Protein 1VM7 (pdb70)

Structure (mmCIF, N/CA/C/O backbone):
data_1VM7
#
_entry.id   1VM7
#
_cell.length_a   181.142
_cell.length_b   45.265
_cell.length_c   77.260
_cell.angle_alpha   90.00
_cell.angle_beta   93.30
_cell.angle_gamma   90.00
#
_symmetry.space_group_name_H-M   'C 1 2 1'
#
loop_
_entity.id
_entity.type
_entity.pdbx_description
1 polymer ribokinase
2 water water
#
loop_
_atom_site.group_PDB
_atom_site.id
_atom_site.type_symbol
_atom_site.label_atom_id
_atom_site.label_alt_id
_atom_site.label_comp_id
_atom_site.label_asym_id
_atom_site.label_entity_id
_atom_site.label_seq_id
_atom_site.pdbx_PDB_ins_code
_atom_site.Cartn_x
_atom_site.Cartn_y
_atom_site.Cartn_z
_atom_site.occupancy
_atom_site.B_iso_or_equiv
_atom_site.auth_seq_id
_atom_site.auth_comp_id
_atom_site.auth_asym_id
_atom_site.auth_atom_id
_atom_site.pdbx_PDB_model_num
ATOM 1 N N . MET A 1 13 ? 119.847 46.261 6.295 1.00 42.07 1 MET A N 1
ATOM 2 C CA . MET A 1 13 ? 121.098 46.104 7.097 1.00 42.20 1 MET A CA 1
ATOM 3 C C . MET A 1 13 ? 121.520 44.648 7.058 1.00 42.10 1 MET A C 1
ATOM 4 O O . MET A 1 13 ? 122.150 44.172 6.095 1.00 42.82 1 MET A O 1
ATOM 6 N N . PHE A 1 14 ? 121.150 43.928 8.104 1.00 41.34 2 PHE A N 1
ATOM 7 C CA . PHE A 1 14 ? 121.385 42.509 8.153 1.00 41.15 2 PHE A CA 1
ATOM 8 C C . PHE A 1 14 ? 120.110 41.836 7.679 1.00 40.20 2 PHE A C 1
ATOM 9 O O . PHE A 1 14 ? 119.031 42.427 7.721 1.00 41.05 2 PHE A O 1
ATOM 17 N N . LEU A 1 15 ? 120.243 40.619 7.183 1.00 38.71 3 LEU A N 1
ATOM 18 C CA . LEU A 1 15 ? 119.084 39.830 6.779 1.00 37.72 3 LEU A CA 1
ATOM 19 C C . LEU A 1 15 ? 118.456 39.198 8.022 1.00 36.55 3 LEU A C 1
ATOM 20 O O . LEU A 1 15 ? 119.165 38.828 8.954 1.00 36.27 3 LEU A O 1
ATOM 25 N N . VAL A 1 16 ? 117.126 39.122 8.047 1.00 35.32 4 VAL A N 1
ATOM 26 C CA . VAL A 1 16 ? 116.417 38.653 9.232 1.00 34.36 4 VAL A CA 1
ATOM 27 C C . VAL A 1 16 ? 116.232 37.152 9.137 1.00 33.50 4 VAL A C 1
ATOM 28 O O . VAL A 1 16 ? 115.794 36.647 8.102 1.00 32.78 4 VAL A O 1
ATOM 32 N N . ILE A 1 17 ? 116.581 36.463 10.224 1.00 32.98 5 ILE A N 1
ATOM 33 C CA . ILE A 1 17 ? 116.536 34.992 10.295 1.00 32.59 5 ILE A CA 1
ATOM 34 C C . ILE A 1 17 ? 115.347 34.476 11.137 1.00 32.83 5 ILE A C 1
ATOM 35 O O . ILE A 1 17 ? 115.097 34.931 12.260 1.00 32.22 5 ILE A O 1
ATOM 40 N N . SER A 1 18 ? 114.627 33.516 10.569 1.00 32.89 6 SER A N 1
ATOM 41 C CA . SER A 1 18 ? 113.636 32.751 11.286 1.00 33.00 6 SER A CA 1
ATOM 42 C C . SER A 1 18 ? 114.034 31.296 11.295 1.00 33.29 6 SER A C 1
ATOM 43 O O . SER A 1 18 ? 114.553 30.781 10.306 1.00 33.98 6 SER A O 1
ATOM 46 N N . VAL A 1 19 ? 113.816 30.636 12.427 1.00 33.46 7 VAL A N 1
ATOM 47 C CA . VAL A 1 19 ? 113.945 29.195 12.531 1.00 33.24 7 VAL A CA 1
ATOM 48 C C . VAL A 1 19 ? 112.533 28.674 12.728 1.00 33.37 7 VAL A C 1
ATOM 49 O O . VAL A 1 19 ? 111.774 29.235 13.509 1.00 33.03 7 VAL A O 1
ATOM 53 N N . VAL A 1 20 ? 112.172 27.633 11.983 1.00 33.01 8 VAL A N 1
ATOM 54 C CA . VAL A 1 20 ? 110.897 26.976 12.174 1.00 33.01 8 VAL A CA 1
ATOM 55 C C . VAL A 1 20 ? 111.210 25.517 12.491 1.00 32.90 8 VAL A C 1
ATOM 56 O O . VAL A 1 20 ? 111.712 24.779 11.662 1.00 32.88 8 VAL A O 1
ATOM 60 N N . GLY A 1 21 ? 110.942 25.112 13.714 1.00 32.42 9 GLY A N 1
ATOM 61 C CA . GLY A 1 21 ? 111.390 23.823 14.154 1.00 32.53 9 GLY A CA 1
ATOM 62 C C . GLY A 1 21 ? 111.150 23.479 15.610 1.00 32.48 9 GLY A C 1
ATOM 63 O O . GLY A 1 21 ? 110.260 23.998 16.285 1.00 31.79 9 GLY A O 1
ATOM 64 N N . SER A 1 22 ? 111.979 22.564 16.084 1.00 33.06 10 SER A N 1
ATOM 65 C CA . SER A 1 22 ? 111.706 21.778 17.260 1.00 33.08 10 SER A CA 1
ATOM 66 C C . SER A 1 22 ? 112.352 22.324 18.553 1.00 33.33 10 SER A C 1
ATOM 67 O O . SER A 1 22 ? 113.433 22.915 18.536 1.00 33.07 10 SER A O 1
ATOM 70 N N . SER A 1 23 ? 111.637 22.145 19.662 1.00 33.64 11 SER A N 1
ATOM 71 C CA . SER A 1 23 ? 112.136 22.403 21.021 1.00 33.66 11 SER A CA 1
ATOM 72 C C . SER A 1 23 ? 111.924 21.110 21.862 1.00 33.83 11 SER A C 1
ATOM 73 O O . SER A 1 23 ? 110.817 20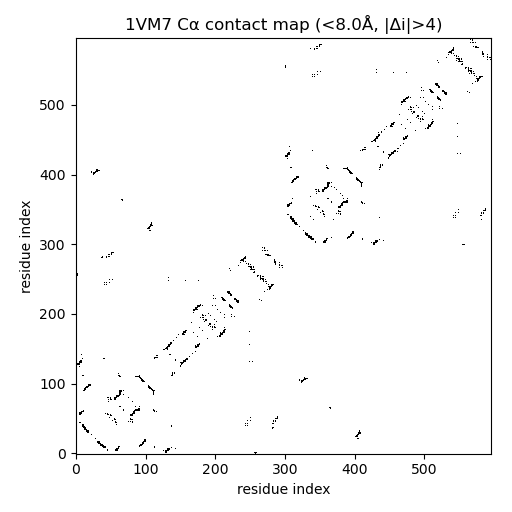.577 21.868 1.00 33.99 11 SER A O 1
ATOM 76 N N . ASN A 1 24 ? 112.954 20.623 22.552 1.00 33.76 12 ASN A N 1
ATOM 77 C CA . ASN A 1 24 ? 112.930 19.372 23.317 1.00 35.11 12 ASN A CA 1
ATOM 78 C C . ASN A 1 24 ? 113.648 19.612 24.638 1.00 35.26 12 ASN A C 1
ATOM 79 O O . ASN A 1 24 ? 114.608 20.407 24.704 1.00 36.46 12 ASN A O 1
ATOM 84 N N . ILE A 1 25 ? 113.194 18.941 25.683 1.00 34.92 13 ILE A N 1
ATOM 85 C CA . ILE A 1 25 ? 113.937 18.809 26.916 1.00 34.61 13 ILE A CA 1
ATOM 86 C C . ILE A 1 25 ? 114.628 17.477 26.833 1.00 34.46 13 ILE A C 1
ATOM 87 O O . ILE A 1 25 ? 113.953 16.472 26.629 1.00 34.54 13 ILE A O 1
ATOM 92 N N . ASP A 1 26 ? 115.949 17.456 27.024 1.00 34.10 14 ASP A N 1
ATOM 93 C CA . ASP A 1 26 ? 116.678 16.185 27.094 1.00 33.73 14 ASP A CA 1
ATOM 94 C C . ASP A 1 26 ? 116.863 15.799 28.547 1.00 33.84 14 ASP A C 1
ATOM 95 O O . ASP A 1 26 ? 117.525 16.517 29.310 1.00 32.56 14 ASP A O 1
ATOM 100 N N . ILE A 1 27 ? 116.278 14.662 28.913 1.00 33.09 15 ILE A N 1
ATOM 101 C CA . ILE A 1 27 ? 116.301 14.168 30.284 1.00 33.22 15 ILE A CA 1
ATOM 102 C C . ILE A 1 27 ? 117.294 13.021 30.348 1.00 33.09 15 ILE A C 1
ATOM 103 O O . ILE A 1 27 ? 117.033 11.932 29.820 1.00 33.25 15 ILE A O 1
ATOM 108 N N . VAL A 1 28 ? 118.457 13.275 30.973 1.00 32.43 16 VAL A N 1
ATOM 109 C CA . VAL A 1 28 ? 119.532 12.313 30.933 1.00 32.31 16 VAL A CA 1
ATOM 110 C C . VAL A 1 28 ? 119.509 11.568 32.245 1.00 32.87 16 VAL A C 1
ATOM 111 O O . VAL A 1 28 ? 119.684 12.156 33.318 1.00 32.45 16 VAL A O 1
ATOM 115 N N . LEU A 1 29 ? 119.268 10.268 32.156 1.00 32.93 17 LEU A N 1
ATOM 116 C CA . LEU A 1 29 ? 119.263 9.427 33.338 1.00 33.45 17 LEU A CA 1
ATOM 117 C C . LEU A 1 29 ? 120.540 8.572 33.308 1.00 33.19 17 LEU A C 1
ATOM 118 O O . LEU A 1 29 ? 120.693 7.692 32.488 1.00 33.47 17 LEU A O 1
ATOM 123 N N . LYS A 1 30 ? 121.440 8.871 34.223 1.00 33.77 18 LYS A N 1
ATOM 124 C CA . LYS A 1 30 ? 122.695 8.175 34.388 1.00 34.34 18 LYS A CA 1
ATOM 125 C C . LYS A 1 30 ? 122.453 6.927 35.241 1.00 33.99 18 LYS A C 1
ATOM 126 O O . LYS A 1 30 ? 121.967 7.033 36.369 1.00 33.09 18 LYS A O 1
ATOM 132 N N . VAL A 1 31 ? 122.782 5.760 34.683 1.00 33.51 19 VAL A N 1
ATOM 133 C CA . VAL A 1 31 ? 122.603 4.469 35.360 1.00 33.36 19 VAL A CA 1
ATOM 134 C C . VAL A 1 31 ? 123.874 3.643 35.296 1.00 32.88 19 VAL A C 1
ATOM 135 O O . VAL A 1 31 ? 124.762 3.889 34.486 1.00 32.84 19 VAL A O 1
ATOM 139 N N . ASP A 1 32 ? 123.960 2.645 36.162 1.00 32.96 20 ASP A N 1
ATOM 140 C CA . ASP A 1 32 ? 125.107 1.740 36.156 1.00 32.66 20 ASP A CA 1
ATOM 141 C C . ASP A 1 32 ? 125.131 0.907 34.866 1.00 32.53 20 ASP A C 1
ATOM 142 O O . ASP A 1 32 ? 126.127 0.825 34.154 1.00 31.74 20 ASP A O 1
ATOM 147 N N . HIS A 1 33 ? 123.998 0.313 34.562 1.00 32.28 21 HIS A N 1
ATOM 148 C CA . HIS A 1 33 ? 123.894 -0.586 33.432 1.00 32.46 21 HIS A CA 1
ATOM 149 C C . HIS A 1 33 ? 122.549 -0.296 32.805 1.00 32.07 21 HIS A C 1
ATOM 150 O O . HIS A 1 33 ? 121.670 0.326 33.447 1.00 32.09 21 HIS A O 1
ATOM 157 N N . PHE A 1 34 ? 122.385 -0.686 31.553 1.00 31.77 22 PHE A N 1
ATOM 158 C CA . PHE A 1 34 ? 121.099 -0.510 30.921 1.00 32.44 22 PHE A CA 1
ATOM 159 C C . PHE A 1 34 ? 120.069 -1.320 31.698 1.00 32.33 22 PHE A C 1
ATOM 160 O O . PHE A 1 34 ? 120.250 -2.520 31.939 1.00 32.31 22 PHE A O 1
ATOM 168 N N . THR A 1 35 ? 118.970 -0.671 32.048 1.00 32.05 23 THR A N 1
ATOM 169 C CA . THR A 1 35 ? 117.899 -1.333 32.763 1.00 31.66 23 THR A CA 1
ATOM 170 C C . THR A 1 35 ? 117.313 -2.472 31.914 1.00 32.57 23 THR A C 1
ATOM 171 O O . THR A 1 35 ? 116.969 -2.298 30.745 1.00 32.16 23 THR A O 1
ATOM 175 N N . LYS A 1 36 ? 117.248 -3.657 32.510 1.00 32.50 24 LYS A N 1
ATOM 176 C CA . LYS A 1 36 ? 116.736 -4.818 31.843 1.00 33.10 24 LYS A CA 1
ATOM 177 C C . LYS A 1 36 ? 115.193 -4.850 31.918 1.00 33.30 24 LYS A C 1
ATOM 178 O O . LYS A 1 36 ? 114.606 -4.255 32.816 1.00 33.59 24 LYS A O 1
ATOM 184 N N . PRO A 1 37 ? 114.523 -5.543 30.976 1.00 33.48 25 PRO A N 1
ATOM 185 C CA . PRO A 1 37 ? 113.085 -5.760 31.142 1.00 33.71 25 PRO A CA 1
ATOM 186 C C . PRO A 1 37 ? 112.758 -6.353 32.524 1.00 33.71 25 PRO A C 1
ATOM 187 O O . PRO A 1 37 ? 113.433 -7.277 32.981 1.00 33.48 25 PRO A O 1
ATOM 191 N N . GLY A 1 38 ? 111.773 -5.789 33.208 1.00 33.77 26 GLY A N 1
ATOM 192 C CA . GLY A 1 38 ? 111.373 -6.298 34.534 1.00 33.81 26 GLY A CA 1
ATOM 193 C C . GLY A 1 38 ? 112.211 -5.747 35.677 1.00 33.71 26 GLY A C 1
ATOM 194 O O . GLY A 1 38 ? 111.920 -5.981 36.841 1.00 33.79 26 GLY A O 1
ATOM 195 N N . GLU A 1 39 ? 113.260 -5.005 35.358 1.00 33.72 27 GLU A N 1
ATOM 196 C CA . GLU A 1 39 ? 114.148 -4.475 36.372 1.00 33.13 27 GLU A CA 1
ATOM 197 C C . GLU A 1 39 ? 113.699 -3.082 36.785 1.00 32.68 27 GLU A C 1
ATOM 198 O O . GLU A 1 39 ? 113.258 -2.300 35.951 1.00 32.90 27 GLU A O 1
ATOM 204 N N . THR A 1 40 ? 113.815 -2.792 38.079 1.00 32.19 28 THR A N 1
ATOM 205 C CA . THR A 1 40 ? 113.701 -1.449 38.619 1.00 32.74 28 THR A CA 1
ATOM 206 C C . THR A 1 40 ? 115.116 -1.032 39.007 1.00 33.09 28 THR A C 1
ATOM 207 O O . THR A 1 40 ? 115.778 -1.712 39.783 1.00 33.29 28 THR A O 1
ATOM 211 N N . GLN A 1 41 ? 115.597 0.069 38.465 1.00 32.97 29 GLN A N 1
ATOM 212 C CA . GLN A 1 41 ? 116.956 0.524 38.756 1.00 33.31 29 GLN A CA 1
ATOM 213 C C . GLN A 1 41 ? 116.923 1.979 39.173 1.00 33.86 29 GLN A C 1
ATOM 214 O O . GLN A 1 41 ? 116.226 2.777 38.563 1.00 33.78 29 GLN A O 1
ATOM 220 N N . LYS A 1 42 ? 117.712 2.337 40.180 1.00 35.29 30 LYS A N 1
ATOM 221 C CA . LYS A 1 42 ? 117.849 3.727 40.614 1.00 35.99 30 LYS A CA 1
ATOM 222 C C . LYS A 1 42 ? 118.719 4.506 39.642 1.00 35.71 30 LYS A C 1
ATOM 223 O O . LYS A 1 42 ? 119.803 4.022 39.281 1.00 35.79 30 LYS A O 1
ATOM 227 N N . ALA A 1 43 ? 118.296 5.715 39.253 1.00 35.29 31 ALA A N 1
ATOM 228 C CA . ALA A 1 43 ? 119.181 6.611 38.485 1.00 35.37 31 ALA A CA 1
ATOM 229 C C . ALA A 1 43 ? 120.267 7.144 39.407 1.00 35.57 31 ALA A C 1
ATOM 230 O O . ALA A 1 43 ? 120.000 7.582 40.534 1.00 36.35 31 ALA A O 1
ATOM 232 N N . ILE A 1 44 ? 121.507 7.078 38.954 1.00 35.23 32 ILE A N 1
ATOM 233 C CA . ILE A 1 44 ? 122.600 7.699 39.660 1.00 34.68 32 ILE A CA 1
ATOM 234 C C . ILE A 1 44 ? 122.428 9.229 39.664 1.00 34.46 32 ILE A C 1
ATOM 235 O O . ILE A 1 44 ? 122.706 9.918 40.655 1.00 32.99 32 ILE A O 1
ATOM 240 N N . GLU A 1 45 ? 122.015 9.764 38.523 1.00 34.04 33 GLU A N 1
ATOM 241 C CA . GLU A 1 45 ? 121.742 11.181 38.405 1.00 34.58 33 GLU A CA 1
ATOM 242 C C . GLU A 1 45 ? 120.662 11.379 37.382 1.00 33.96 33 GLU A C 1
ATOM 243 O O . GLU A 1 45 ? 120.510 10.544 36.482 1.00 33.44 33 GLU A O 1
ATOM 249 N N . MET A 1 46 ? 119.938 12.488 37.542 1.00 33.63 34 MET A N 1
ATOM 250 C CA . MET A 1 46 ? 119.060 13.020 36.520 1.00 34.47 34 MET A CA 1
ATOM 251 C C . MET A 1 46 ? 119.438 14.458 36.259 1.00 33.42 34 MET A C 1
ATOM 252 O O . MET A 1 46 ? 119.523 15.265 37.182 1.00 33.88 34 MET A O 1
ATOM 257 N N . ASN A 1 47 ? 119.691 14.749 34.995 1.00 32.61 35 ASN A N 1
ATOM 258 C CA . ASN A 1 47 ? 120.034 16.073 34.529 1.00 32.65 35 ASN A CA 1
ATOM 259 C C . ASN A 1 47 ? 119.241 16.422 33.286 1.00 32.62 35 ASN A C 1
ATOM 260 O O . ASN A 1 47 ? 119.125 15.632 32.390 1.00 33.08 35 ASN A O 1
ATOM 265 N N . VAL A 1 48 ? 118.717 17.629 33.242 1.00 32.84 36 VAL A N 1
ATOM 266 C CA . VAL A 1 48 ? 117.829 18.079 32.203 1.00 32.68 36 VAL A CA 1
ATOM 267 C C . VAL A 1 48 ? 118.491 19.246 31.462 1.00 32.57 36 VAL A C 1
ATOM 268 O O . VAL A 1 48 ? 119.095 20.124 32.075 1.00 31.51 36 VAL A O 1
ATOM 272 N N . PHE A 1 49 ? 118.416 19.200 30.138 1.00 32.16 37 PHE A N 1
ATOM 273 C CA . PHE A 1 49 ? 119.073 20.141 29.285 1.00 32.12 37 PHE A CA 1
ATOM 274 C C . PHE A 1 49 ? 118.081 20.529 28.200 1.00 32.00 37 PHE A C 1
ATOM 275 O O . PHE A 1 49 ? 117.313 19.684 27.723 1.00 32.64 37 PHE A O 1
ATOM 283 N N . PRO A 1 50 ? 118.098 21.804 27.799 1.00 31.61 38 PRO A N 1
ATOM 284 C CA . PRO A 1 50 ? 117.362 22.164 26.606 1.00 31.74 38 PRO A CA 1
ATOM 285 C C . PRO A 1 50 ? 117.995 21.531 25.330 1.00 31.66 38 PRO A C 1
ATOM 286 O O . PRO A 1 50 ? 119.194 21.332 25.253 1.00 31.65 38 PRO A O 1
ATOM 290 N N . GLY A 1 51 ? 117.150 21.219 24.362 1.00 32.29 39 GLY A N 1
ATOM 291 C CA . GLY A 1 51 ? 117.556 20.507 23.166 1.00 32.81 39 GLY A CA 1
ATOM 292 C C . GLY A 1 51 ? 116.542 20.679 22.071 1.00 33.07 39 GLY A C 1
ATOM 293 O O . GLY A 1 51 ? 115.771 21.658 22.062 1.00 33.66 39 GLY A O 1
ATOM 294 N N . GLY A 1 52 ? 116.568 19.765 21.113 1.00 33.59 40 GLY A N 1
ATOM 295 C CA . GLY A 1 52 ? 115.804 19.926 19.894 1.00 32.99 40 GLY A CA 1
ATOM 296 C C . GLY A 1 52 ? 116.714 20.594 18.881 1.00 33.21 40 GLY A C 1
ATOM 297 O O . GLY A 1 52 ? 117.457 21.497 19.210 1.00 33.57 40 GLY A O 1
ATOM 298 N N . LYS A 1 53 ? 116.667 20.228 17.622 1.00 33.64 41 LYS A N 1
ATOM 299 C CA . LYS A 1 53 ? 117.571 20.886 16.634 1.00 34.03 41 LYS A CA 1
ATOM 300 C C . LYS A 1 53 ? 117.197 22.307 16.318 1.00 33.39 41 LYS A C 1
ATOM 301 O O . LYS A 1 53 ? 118.067 23.157 16.133 1.00 32.92 41 LYS A O 1
ATOM 307 N N . GLY A 1 54 ? 115.904 22.568 16.262 1.00 33.40 42 GLY A N 1
ATOM 308 C CA . GLY A 1 54 ? 115.426 23.916 15.992 1.00 33.33 42 GLY A CA 1
ATOM 309 C C . GLY A 1 54 ? 115.969 24.894 16.992 1.00 32.91 42 GLY A C 1
ATOM 310 O O . GLY A 1 54 ? 116.554 25.922 16.618 1.00 33.82 42 GLY A O 1
ATOM 311 N N . ALA A 1 55 ? 115.765 24.579 18.269 1.00 32.60 43 ALA A N 1
ATOM 312 C CA . ALA A 1 55 ? 116.172 25.464 19.353 1.00 32.76 43 ALA A CA 1
ATOM 313 C C . ALA A 1 55 ? 117.657 25.660 19.407 1.00 32.55 43 ALA A C 1
ATOM 314 O O . ALA A 1 55 ? 118.152 26.747 19.703 1.00 32.98 43 ALA A O 1
ATOM 316 N N . ASN A 1 56 ? 118.387 24.579 19.171 1.00 32.49 44 ASN A N 1
ATOM 317 C CA . ASN A 1 56 ? 119.821 24.662 19.183 1.00 32.13 44 ASN A CA 1
ATOM 318 C C . ASN A 1 56 ? 120.290 25.641 18.126 1.00 32.06 44 ASN A C 1
ATOM 319 O O . ASN A 1 56 ? 121.212 26.433 18.362 1.00 32.28 44 ASN A O 1
ATOM 324 N N . GLN A 1 57 ? 119.631 25.626 16.982 1.00 32.36 45 GLN A N 1
ATOM 325 C CA . GLN A 1 57 ? 119.975 26.553 15.912 1.00 32.32 45 GLN A CA 1
ATOM 326 C C . GLN A 1 57 ? 119.528 27.978 16.195 1.00 31.96 45 GLN A C 1
ATOM 327 O O . GLN A 1 57 ? 120.256 28.926 15.932 1.00 32.74 45 GLN A O 1
ATOM 333 N N . ALA A 1 58 ? 118.326 28.147 16.719 1.00 32.81 46 ALA A N 1
ATOM 334 C CA . ALA A 1 58 ? 117.851 29.478 17.111 1.00 31.91 46 ALA A CA 1
ATOM 335 C C . ALA A 1 58 ? 118.755 30.097 18.180 1.00 32.27 46 ALA A C 1
ATOM 336 O O . ALA A 1 58 ? 119.120 31.278 18.111 1.00 33.24 46 ALA A O 1
ATOM 338 N N . VAL A 1 59 ? 119.093 29.310 19.184 1.00 32.23 47 VAL A N 1
ATOM 339 C CA . VAL A 1 59 ? 119.977 29.777 20.270 1.00 31.93 47 VAL A CA 1
ATOM 340 C C . VAL A 1 59 ? 121.361 30.135 19.713 1.00 31.66 47 VAL A C 1
ATOM 341 O O . VAL A 1 59 ? 122.010 31.079 20.186 1.00 31.23 47 VAL A O 1
ATOM 345 N N . THR A 1 60 ? 121.806 29.375 18.707 1.00 30.81 48 THR A N 1
ATOM 346 C CA . THR A 1 60 ? 123.039 29.697 18.025 1.00 31.25 48 THR A CA 1
ATOM 347 C C . THR A 1 60 ? 122.905 31.051 17.315 1.00 31.22 48 THR A C 1
ATOM 348 O O . THR A 1 60 ? 123.761 31.914 17.467 1.00 30.87 48 THR A O 1
ATOM 352 N N . VAL A 1 61 ? 121.827 31.224 16.562 1.00 31.27 49 VAL A N 1
ATOM 353 C CA . VAL A 1 61 ? 121.600 32.448 15.834 1.00 31.65 49 VAL A CA 1
ATOM 354 C C . VAL A 1 61 ? 121.612 33.645 16.783 1.00 31.71 49 VAL A C 1
ATOM 355 O O . VAL A 1 61 ? 122.360 34.601 16.543 1.00 31.71 49 VAL A O 1
ATOM 359 N N . ALA A 1 62 ? 120.847 33.545 17.874 1.00 31.31 50 ALA A N 1
ATOM 360 C CA . ALA A 1 62 ? 120.711 34.600 18.858 1.00 31.91 50 ALA A CA 1
ATOM 361 C C . ALA A 1 62 ? 122.048 34.926 19.488 1.00 32.24 50 ALA A C 1
ATOM 362 O O . ALA A 1 62 ? 122.457 36.090 19.530 1.00 31.98 50 ALA A O 1
ATOM 364 N N . LYS A 1 63 ? 122.777 33.897 19.901 1.00 32.89 51 LYS A N 1
ATOM 365 C CA . LYS A 1 63 ? 124.020 34.107 20.637 1.00 34.00 51 LYS A CA 1
ATOM 366 C C . LYS A 1 63 ? 125.163 34.569 19.739 1.00 33.64 51 LYS A C 1
ATOM 367 O O . LYS A 1 63 ? 125.946 35.439 20.119 1.00 33.54 51 LYS A O 1
ATOM 373 N N . ILE A 1 64 ? 125.237 34.041 18.524 1.00 32.83 52 ILE A N 1
ATOM 374 C CA . ILE A 1 64 ? 126.328 34.410 17.628 1.00 32.95 52 ILE A CA 1
ATOM 375 C C . ILE A 1 64 ? 125.979 35.631 16.783 1.00 32.62 52 ILE A C 1
ATOM 376 O O . ILE A 1 64 ? 126.857 36.445 16.485 1.00 32.55 52 ILE A O 1
ATOM 381 N N . GLY A 1 65 ? 124.706 35.751 16.412 1.00 32.50 53 GLY A N 1
ATOM 382 C CA . GLY A 1 65 ? 124.213 36.896 15.653 1.00 32.69 53 GLY A CA 1
ATOM 383 C C . GLY A 1 65 ? 124.018 38.142 16.485 1.00 32.54 53 GLY A C 1
ATOM 384 O O . GLY A 1 65 ? 124.094 39.255 15.974 1.00 32.60 53 GLY A O 1
ATOM 385 N N . GLU A 1 66 ? 123.723 37.944 17.764 1.00 32.90 54 GLU A N 1
ATOM 386 C CA . GLU A 1 66 ? 123.542 39.032 18.729 1.00 33.23 54 GLU A CA 1
ATOM 387 C C . GLU A 1 66 ? 122.361 39.957 18.409 1.00 32.87 54 GLU A C 1
ATOM 388 O O . GLU A 1 66 ? 122.277 41.073 18.900 1.00 32.29 54 GLU A O 1
ATOM 394 N N . LYS A 1 67 ? 121.436 39.467 17.599 1.00 33.44 55 LYS A N 1
ATOM 395 C CA . LYS A 1 67 ? 120.217 40.194 17.280 1.00 33.39 55 LYS A CA 1
ATOM 396 C C . LYS A 1 67 ? 118.986 39.353 17.574 1.00 33.42 55 LYS A C 1
ATOM 397 O O . LYS A 1 67 ? 117.941 39.565 16.980 1.00 33.13 55 LYS A O 1
ATOM 403 N N . GLY A 1 68 ? 119.111 38.417 18.515 1.00 33.29 56 GLY A N 1
ATOM 404 C CA . GLY A 1 68 ? 118.014 37.540 18.867 1.00 33.39 56 GLY A CA 1
ATOM 405 C C . GLY A 1 68 ? 117.763 36.551 17.757 1.00 33.76 56 GLY A C 1
ATOM 406 O O . GLY A 1 68 ? 118.641 36.306 16.925 1.00 34.45 56 GLY A O 1
ATOM 407 N N . CYS A 1 69 ? 116.565 35.975 17.745 1.00 33.90 57 CYS A N 1
ATOM 408 C CA . CYS A 1 69 ? 116.160 35.058 16.689 1.00 34.00 57 CYS A CA 1
ATOM 409 C C . CYS A 1 69 ? 114.659 34.824 16.690 1.00 33.95 57 CYS A C 1
ATOM 410 O O . CYS A 1 69 ? 114.056 34.639 17.732 1.00 34.66 57 CYS A O 1
ATOM 413 N N . ARG A 1 70 ? 114.056 34.870 15.513 1.00 34.39 58 ARG A N 1
ATOM 414 C CA . ARG A 1 70 ? 112.669 34.481 15.339 1.00 34.42 58 ARG A CA 1
ATOM 415 C C . ARG A 1 70 ? 112.639 32.964 15.217 1.00 34.40 58 ARG A C 1
ATOM 416 O O . ARG A 1 70 ? 113.345 32.360 14.404 1.00 33.69 58 ARG A O 1
ATOM 424 N N . PHE A 1 71 ? 111.858 32.343 16.074 1.00 33.80 59 PHE A N 1
ATOM 425 C CA . PHE A 1 71 ? 111.897 30.915 16.202 1.00 33.31 59 PHE A CA 1
ATOM 426 C C . PHE A 1 71 ? 110.484 30.461 16.400 1.00 34.13 59 PHE A C 1
ATOM 427 O O . PHE A 1 71 ? 109.923 30.636 17.492 1.00 34.67 59 PHE A O 1
ATOM 435 N N . VAL A 1 72 ? 109.876 29.965 15.316 1.00 34.15 60 VAL A N 1
ATOM 436 C CA . VAL A 1 72 ? 108.533 29.405 15.396 1.00 34.07 60 VAL A CA 1
ATOM 437 C C . VAL A 1 72 ? 108.695 27.980 15.863 1.00 33.64 60 VAL A C 1
ATOM 438 O O . VAL A 1 72 ? 109.403 27.158 15.244 1.00 32.42 60 VAL A O 1
ATOM 442 N N . THR A 1 73 ? 108.068 27.709 17.005 1.00 33.02 61 THR A N 1
ATOM 443 C CA . THR A 1 73 ? 108.220 26.403 17.656 1.00 32.68 61 THR A CA 1
ATOM 444 C C . THR A 1 73 ? 106.999 26.172 18.536 1.00 32.54 61 THR A C 1
ATOM 445 O O . THR A 1 73 ? 106.384 27.110 19.007 1.00 31.29 61 THR A O 1
ATOM 449 N N . CYS A 1 74 ? 106.637 24.911 18.719 1.00 32.45 62 CYS A N 1
ATOM 450 C CA . CYS A 1 74 ? 105.548 24.569 19.593 1.00 32.99 62 CYS A CA 1
ATOM 451 C C . CYS A 1 74 ? 106.069 23.985 20.883 1.00 32.76 62 CYS A C 1
ATOM 452 O O . CYS A 1 74 ? 106.828 23.018 20.876 1.00 32.14 62 CYS A O 1
ATOM 455 N N . ILE A 1 75 ? 105.630 24.563 21.998 1.00 32.28 63 ILE A N 1
ATOM 456 C CA . ILE A 1 75 ? 105.971 24.043 23.305 1.00 32.00 63 ILE A CA 1
ATOM 457 C C . ILE A 1 75 ? 104.689 23.917 24.087 1.00 31.08 63 ILE A C 1
ATOM 458 O O . ILE A 1 75 ? 103.658 24.311 23.613 1.00 30.77 63 ILE A O 1
ATOM 463 N N . GLY A 1 76 ? 104.762 23.337 25.273 1.00 30.78 64 GLY A N 1
ATOM 464 C CA . GLY A 1 76 ? 103.575 23.039 26.057 1.00 30.91 64 GLY A CA 1
ATOM 465 C C . GLY A 1 76 ? 103.207 24.183 26.980 1.00 31.12 64 GLY A C 1
ATOM 466 O O . GLY A 1 76 ? 103.598 25.338 26.773 1.00 30.57 64 GLY A O 1
ATOM 467 N N . ASN A 1 77 ? 102.446 23.857 28.012 1.00 31.94 65 ASN A N 1
ATOM 468 C CA . ASN A 1 77 ? 102.115 24.827 29.069 1.00 32.74 65 ASN A CA 1
ATOM 469 C C . ASN A 1 77 ? 102.668 24.391 30.416 1.00 32.29 65 ASN A C 1
ATOM 470 O O . ASN A 1 77 ? 102.160 24.786 31.463 1.00 32.33 65 ASN A O 1
ATOM 475 N N . ASP A 1 78 ? 103.741 23.611 30.378 1.00 31.33 66 ASP A N 1
ATOM 476 C CA . ASP A 1 78 ? 104.254 22.977 31.564 1.00 31.30 66 ASP A CA 1
ATOM 477 C C . ASP A 1 78 ? 105.515 23.690 32.074 1.00 31.54 66 ASP A C 1
ATOM 478 O O . ASP A 1 78 ? 105.997 24.674 31.494 1.00 30.87 66 ASP A O 1
ATOM 483 N N . ASP A 1 79 ? 106.027 23.198 33.188 1.00 31.41 67 ASP A N 1
ATOM 484 C CA . ASP A 1 79 ? 107.226 23.730 33.782 1.00 31.48 67 ASP A CA 1
ATOM 485 C C . ASP A 1 79 ? 108.407 23.744 32.784 1.00 31.35 67 ASP A C 1
ATOM 486 O O . ASP A 1 79 ? 109.181 24.710 32.736 1.00 30.50 67 ASP A O 1
ATOM 491 N N . TYR A 1 80 ? 108.522 22.718 31.956 1.00 30.49 68 TYR A N 1
ATOM 492 C CA . TYR A 1 80 ? 109.585 22.711 30.998 1.00 30.65 68 TYR A CA 1
ATOM 493 C C . TYR A 1 80 ? 109.392 23.823 29.969 1.00 31.07 68 TYR A C 1
ATOM 494 O O . TYR A 1 80 ? 110.354 24.488 29.571 1.00 30.64 68 TYR A O 1
ATOM 503 N N . SER A 1 81 ? 108.163 24.045 29.526 1.00 31.17 69 SER A N 1
ATOM 504 C CA . SER A 1 81 ? 107.909 25.133 28.574 1.00 31.76 69 SER A CA 1
ATOM 505 C C . SER A 1 81 ? 108.305 26.494 29.214 1.00 31.95 69 SER A C 1
ATOM 506 O O . SER A 1 81 ? 108.965 27.330 28.591 1.00 31.27 69 SER A O 1
ATOM 509 N N . ASP A 1 82 ? 107.957 26.678 30.484 1.00 32.21 70 ASP A N 1
ATOM 510 C CA . ASP A 1 82 ? 108.390 27.864 31.230 1.00 32.37 70 ASP A CA 1
ATOM 511 C C . ASP A 1 82 ? 109.884 28.030 31.219 1.00 32.62 70 ASP A C 1
ATOM 512 O O . ASP A 1 82 ? 110.357 29.131 30.996 1.00 32.07 70 ASP A O 1
ATOM 517 N N . LEU A 1 83 ? 110.621 26.950 31.450 1.00 33.53 71 LEU A N 1
ATOM 518 C CA . LEU A 1 83 ? 112.084 27.025 31.409 1.00 34.18 71 LEU A CA 1
ATOM 519 C C . LEU A 1 83 ? 112.580 27.411 30.008 1.00 33.83 71 LEU A C 1
ATOM 520 O O . LEU A 1 83 ? 113.519 28.224 29.875 1.00 32.12 71 LEU A O 1
ATOM 525 N N . LEU A 1 84 ? 111.978 26.821 28.967 1.00 33.19 72 LEU A N 1
ATOM 526 C CA . LEU A 1 84 ? 112.377 27.161 27.590 1.00 33.34 72 LEU A CA 1
ATOM 527 C C . LEU A 1 84 ? 112.041 28.634 27.249 1.00 33.20 72 LEU A C 1
ATOM 528 O O . LEU A 1 84 ? 112.802 29.327 26.599 1.00 32.92 72 LEU A O 1
ATOM 533 N N . ILE A 1 85 ? 110.899 29.109 27.714 1.00 32.98 73 ILE A N 1
ATOM 534 C CA . ILE A 1 85 ? 110.524 30.517 27.507 1.00 33.13 73 ILE A CA 1
ATOM 535 C C . ILE A 1 85 ? 111.534 31.465 28.173 1.00 34.04 73 ILE A C 1
ATOM 536 O O . ILE A 1 85 ? 111.993 32.443 27.538 1.00 33.58 73 ILE A O 1
ATOM 541 N N . GLU A 1 86 ? 111.944 31.148 29.401 1.00 34.49 74 GLU A N 1
ATOM 542 C CA . GLU A 1 86 ? 112.974 31.944 30.070 1.00 35.97 74 GLU A CA 1
ATOM 543 C C . GLU A 1 86 ? 114.230 31.978 29.252 1.00 34.95 74 GLU A C 1
ATOM 544 O O . GLU A 1 86 ? 114.846 33.036 29.115 1.00 35.79 74 GLU A O 1
ATOM 550 N N . ASN A 1 87 ? 114.657 30.823 28.763 1.00 34.83 75 ASN A N 1
ATOM 551 C CA . ASN A 1 87 ? 115.881 30.744 27.957 1.00 34.75 75 ASN A CA 1
ATOM 552 C C . ASN A 1 87 ? 115.695 31.606 26.720 1.00 34.33 75 ASN A C 1
ATOM 553 O O . ASN A 1 87 ? 116.548 32.410 26.390 1.00 34.06 75 ASN A O 1
ATOM 558 N N . TYR A 1 88 ? 114.558 31.426 26.043 1.00 34.12 76 TYR A N 1
ATOM 559 C CA . TYR A 1 88 ? 114.299 32.119 24.783 1.00 34.26 76 TYR A CA 1
ATOM 560 C C . TYR A 1 88 ? 114.236 33.640 24.969 1.00 34.32 76 TYR A C 1
ATOM 561 O O . TYR A 1 88 ? 114.884 34.366 24.203 1.00 33.67 76 TYR A O 1
ATOM 570 N N . GLU A 1 89 ? 113.521 34.078 26.010 1.00 35.01 77 GLU A N 1
ATOM 571 C CA . GLU A 1 89 ? 113.324 35.478 26.350 1.00 35.97 77 GLU A CA 1
ATOM 572 C C . GLU A 1 89 ? 114.652 36.173 26.590 1.00 35.40 77 GLU A C 1
ATOM 573 O O . GLU A 1 89 ? 114.885 37.251 26.037 1.00 34.45 77 GLU A O 1
ATOM 579 N N . LYS A 1 90 ? 115.488 35.573 27.448 1.00 35.48 78 LYS A N 1
ATOM 580 C CA . LYS A 1 90 ? 116.799 36.118 27.762 1.00 35.79 78 LYS A CA 1
ATOM 581 C C . LYS A 1 90 ? 117.671 36.322 26.507 1.00 34.89 78 LYS A C 1
ATOM 582 O O . LYS A 1 90 ? 118.456 37.258 26.469 1.00 34.07 78 LYS A O 1
ATOM 588 N N . LEU A 1 91 ? 117.538 35.452 25.502 1.00 33.96 79 LEU A N 1
ATOM 589 C CA . LEU A 1 91 ? 118.329 35.557 24.270 1.00 33.90 79 LEU A CA 1
ATOM 590 C C . LEU A 1 91 ? 117.657 36.347 23.133 1.00 33.92 79 LEU A C 1
ATOM 591 O O . LEU A 1 91 ? 118.197 36.388 22.012 1.00 33.48 79 LEU A O 1
ATOM 596 N N . GLY A 1 92 ? 116.489 36.932 23.393 1.00 32.81 80 GLY A N 1
ATOM 597 C CA . GLY A 1 92 ? 115.777 37.692 22.380 1.00 32.58 80 GLY A CA 1
ATOM 598 C C . GLY A 1 92 ? 115.155 36.807 21.332 1.00 33.09 80 GLY A C 1
ATOM 599 O O . GLY A 1 92 ? 115.045 37.207 20.175 1.00 32.98 80 GLY A O 1
ATOM 600 N N . ILE A 1 93 ? 114.787 35.579 21.731 1.00 33.65 81 ILE A N 1
ATOM 601 C CA . ILE A 1 93 ? 114.164 34.597 20.850 1.00 33.65 81 ILE A CA 1
ATOM 602 C C . ILE A 1 93 ? 112.634 34.641 21.066 1.00 34.64 81 ILE A C 1
ATOM 603 O O . ILE A 1 93 ? 112.146 34.442 22.204 1.00 34.32 81 ILE A O 1
ATOM 608 N N . THR A 1 94 ? 111.923 34.976 19.972 1.00 34.09 82 THR A N 1
ATOM 609 C CA . THR A 1 94 ? 110.485 35.172 19.951 1.00 34.02 82 THR A CA 1
ATOM 610 C C . THR A 1 94 ? 109.838 34.256 18.919 1.00 33.82 82 THR A C 1
ATOM 611 O O . THR A 1 94 ? 110.506 33.816 17.986 1.00 34.01 82 THR A O 1
ATOM 615 N N . GLY A 1 95 ? 108.539 33.992 19.075 1.00 33.43 83 GLY A N 1
ATOM 616 C CA . GLY A 1 95 ? 107.760 33.255 18.061 1.00 33.31 83 GLY A CA 1
ATOM 617 C C . GLY A 1 95 ? 107.244 31.897 18.500 1.00 33.28 83 GLY A C 1
ATOM 618 O O . GLY A 1 95 ? 106.530 31.234 17.756 1.00 32.69 83 GLY A O 1
ATOM 619 N N . TYR A 1 96 ? 107.596 31.482 19.716 1.00 33.50 84 TYR A N 1
ATOM 620 C CA . TYR A 1 96 ? 107.108 30.215 20.238 1.00 33.21 84 TYR A CA 1
ATOM 621 C C . TYR A 1 96 ? 105.593 30.253 20.408 1.00 32.48 84 TYR A C 1
ATOM 622 O O . TYR A 1 96 ? 105.035 31.293 20.689 1.00 31.61 84 TYR A O 1
ATOM 631 N N . ILE A 1 97 ? 104.977 29.081 20.271 1.00 32.10 85 ILE A N 1
ATOM 632 C CA . ILE A 1 97 ? 103.550 28.873 20.388 1.00 31.91 85 ILE A CA 1
ATOM 633 C C . ILE A 1 97 ? 103.309 27.834 21.468 1.00 31.76 85 ILE A C 1
ATOM 634 O O . ILE A 1 97 ? 103.891 26.761 21.409 1.00 31.67 85 ILE A O 1
ATOM 639 N N . ARG A 1 98 ? 102.440 28.138 22.428 1.00 31.55 86 ARG A N 1
ATOM 640 C CA . ARG A 1 98 ? 102.134 27.206 23.503 1.00 32.29 86 ARG A CA 1
ATOM 641 C C . ARG A 1 98 ? 100.914 26.400 23.166 1.00 32.14 86 ARG A C 1
ATOM 642 O O . ARG A 1 98 ? 99.966 26.949 22.654 1.00 31.94 86 ARG A O 1
ATOM 650 N N . VAL A 1 99 ? 100.964 25.089 23.410 1.00 32.71 87 VAL A N 1
ATOM 651 C CA . VAL A 1 99 ? 99.836 24.193 23.136 1.00 33.16 87 VAL A CA 1
ATOM 652 C C . VAL A 1 99 ? 99.617 23.360 24.372 1.00 33.60 87 VAL A C 1
ATOM 653 O O . VAL A 1 99 ? 100.444 23.393 25.286 1.00 34.21 87 VAL A O 1
ATOM 657 N N . SER A 1 100 ? 98.518 22.622 24.427 1.00 33.86 88 SER A N 1
ATOM 658 C CA . SER A 1 100 ? 98.178 21.855 25.630 1.00 34.57 88 SER A CA 1
ATOM 659 C C . SER A 1 100 ? 98.871 20.474 25.755 1.00 34.77 88 SER A C 1
ATOM 660 O O . SER A 1 100 ? 98.713 19.786 26.757 1.00 35.71 88 SER A O 1
ATOM 663 N N . LEU A 1 101 ? 99.672 20.072 24.772 1.00 34.75 89 LEU A N 1
ATOM 664 C CA . LEU A 1 101 ? 100.415 18.830 24.901 1.00 34.00 89 LEU A CA 1
ATOM 665 C C . LEU A 1 101 ? 101.650 19.098 25.768 1.00 32.96 89 LEU A C 1
ATOM 666 O O . LEU A 1 101 ? 102.065 20.246 25.912 1.00 32.97 89 LEU A O 1
ATOM 671 N N . PRO A 1 102 ? 102.237 18.047 26.369 1.00 31.53 90 PRO A N 1
ATOM 672 C CA . PRO A 1 102 ? 103.503 18.295 27.052 1.00 30.85 90 PRO A CA 1
ATOM 673 C C . PRO A 1 102 ? 104.558 18.756 26.070 1.00 30.39 90 PRO A C 1
ATOM 674 O O . PRO A 1 102 ? 104.556 18.339 24.922 1.00 29.84 90 PRO A O 1
ATOM 678 N N . THR A 1 103 ? 105.451 19.618 26.536 1.00 30.10 91 THR A N 1
ATOM 679 C CA . THR A 1 103 ? 106.596 20.039 25.779 1.00 30.31 91 THR A CA 1
ATOM 680 C C . THR A 1 103 ? 107.315 18.770 25.347 1.00 30.51 91 THR A C 1
ATOM 681 O O . THR A 1 103 ? 107.359 17.820 26.106 1.00 29.81 91 THR A O 1
ATOM 685 N N . GLY A 1 104 ? 107.884 18.751 24.146 1.00 31.29 92 GLY A N 1
ATOM 686 C CA . GLY A 1 104 ? 108.602 17.585 23.639 1.00 31.37 92 GLY A CA 1
ATOM 687 C C . GLY A 1 104 ? 109.754 17.265 24.584 1.00 31.88 92 GLY A C 1
ATOM 688 O O . GLY A 1 104 ? 110.380 18.193 25.195 1.00 32.32 92 GLY A O 1
ATOM 689 N N . ARG A 1 105 ? 109.993 15.977 24.753 1.00 32.28 93 ARG A N 1
ATOM 690 C CA . ARG A 1 105 ? 111.029 15.489 25.654 1.00 33.68 93 ARG A CA 1
ATOM 691 C C . ARG A 1 105 ? 111.695 14.226 25.138 1.00 33.50 93 ARG A C 1
ATOM 692 O O . ARG A 1 105 ? 111.120 13.488 24.338 1.00 34.59 93 ARG A O 1
ATOM 700 N N . ALA A 1 106 ? 112.935 14.041 25.505 1.00 33.43 94 ALA A N 1
ATOM 701 C CA . ALA A 1 106 ? 113.663 12.830 25.143 1.00 33.67 94 ALA A CA 1
ATOM 702 C C . ALA A 1 106 ? 114.224 12.278 26.446 1.00 33.91 94 ALA A C 1
ATOM 703 O O . ALA A 1 106 ? 114.786 13.017 27.280 1.00 32.99 94 ALA A O 1
ATOM 705 N N . PHE A 1 107 ? 114.018 10.986 26.643 1.00 33.78 95 PHE A N 1
ATOM 706 C CA . PHE A 1 107 ? 114.474 10.295 27.850 1.00 34.17 95 PHE A CA 1
ATOM 707 C C . PHE A 1 107 ? 115.676 9.452 27.479 1.00 34.95 95 PHE A C 1
ATOM 708 O O . PHE A 1 107 ? 115.545 8.450 26.756 1.00 35.17 95 PHE A O 1
ATOM 716 N N . ILE A 1 108 ? 116.835 9.880 27.965 1.00 34.79 96 ILE A N 1
ATOM 717 C CA . ILE A 1 108 ? 118.108 9.365 27.513 1.00 34.72 96 ILE A CA 1
ATOM 718 C C . ILE A 1 108 ? 118.718 8.583 28.664 1.00 34.72 96 ILE A C 1
ATOM 719 O O . ILE A 1 108 ? 119.077 9.145 29.696 1.00 35.34 96 ILE A O 1
ATOM 724 N N . GLU A 1 109 ? 118.815 7.272 28.498 1.00 34.40 97 GLU A N 1
ATOM 725 C CA . GLU A 1 109 ? 119.423 6.409 29.525 1.00 33.55 97 GLU A CA 1
ATOM 726 C C . GLU A 1 109 ? 120.851 6.172 29.129 1.00 33.53 97 GLU A C 1
ATOM 727 O O . GLU A 1 109 ? 121.081 5.670 28.059 1.00 32.94 97 GLU A O 1
ATOM 733 N N . VAL A 1 110 ? 121.805 6.583 29.984 1.00 33.76 98 VAL A N 1
ATOM 734 C CA . VAL A 1 110 ? 123.228 6.468 29.736 1.00 34.05 98 VAL A CA 1
ATOM 735 C C . VAL A 1 110 ? 123.875 5.573 30.794 1.00 34.21 98 VAL A C 1
ATOM 736 O O . VAL A 1 110 ? 123.788 5.854 31.988 1.00 34.45 98 VAL A O 1
ATOM 740 N N . ASP A 1 111 ? 124.523 4.493 30.365 1.00 34.33 99 ASP A N 1
ATOM 741 C CA . ASP A 1 111 ? 125.171 3.591 31.328 1.00 34.26 99 ASP A CA 1
ATOM 742 C C . ASP A 1 111 ? 126.574 4.084 31.707 1.00 34.14 99 ASP A C 1
ATOM 743 O O . ASP A 1 111 ? 126.993 5.166 31.309 1.00 33.87 99 ASP A O 1
ATOM 748 N N . LYS A 1 112 ? 127.291 3.325 32.518 1.00 35.12 100 LYS A N 1
ATOM 749 C CA . LYS A 1 112 ? 128.606 3.793 33.017 1.00 35.47 100 LYS A CA 1
ATOM 750 C C . LYS A 1 112 ? 129.685 3.877 31.931 1.00 35.45 100 LYS A C 1
ATOM 751 O O . LYS A 1 112 ? 130.754 4.492 32.144 1.00 35.62 100 LYS A O 1
ATOM 757 N N . THR A 1 113 ? 129.426 3.250 30.782 1.00 34.96 101 THR A N 1
ATOM 758 C CA . THR A 1 113 ? 130.375 3.269 29.663 1.00 34.85 101 THR A CA 1
ATOM 759 C C . THR A 1 113 ? 130.102 4.503 28.788 1.00 34.84 101 THR A C 1
ATOM 760 O O . THR A 1 113 ? 130.904 4.857 27.947 1.00 33.97 101 THR A O 1
ATOM 764 N N . GLY A 1 114 ? 128.947 5.149 28.977 1.00 34.52 102 GLY A N 1
ATOM 765 C CA . GLY A 1 114 ? 128.611 6.311 28.172 1.00 34.84 102 GLY A CA 1
ATOM 766 C C . GLY A 1 114 ? 127.746 5.959 26.973 1.00 34.95 102 GLY A C 1
ATOM 767 O O . GLY A 1 114 ? 127.299 6.846 26.245 1.00 34.10 102 GLY A O 1
ATOM 768 N N . GLN A 1 115 ? 127.482 4.666 26.788 1.00 35.16 103 GLN A N 1
ATOM 769 C CA . GLN A 1 115 ? 126.543 4.238 25.773 1.00 35.57 103 GLN A CA 1
ATOM 770 C C . GLN A 1 115 ? 125.173 4.634 26.246 1.00 34.88 103 GLN A C 1
ATOM 771 O O . GLN A 1 115 ? 124.883 4.580 27.455 1.00 35.47 103 GLN A O 1
ATOM 777 N N . ASN A 1 116 ? 124.317 5.021 25.306 1.00 34.29 104 ASN A N 1
ATOM 778 C CA . ASN A 1 116 ? 122.983 5.492 25.644 1.00 33.87 104 ASN A CA 1
ATOM 779 C C . ASN A 1 116 ? 121.908 4.869 24.748 1.00 32.99 104 ASN A C 1
ATOM 780 O O . ASN A 1 116 ? 122.204 4.222 23.731 1.00 31.63 104 ASN A O 1
ATOM 785 N N . ARG A 1 117 ? 120.661 5.066 25.166 1.00 31.99 105 ARG A N 1
ATOM 786 C CA . ARG A 1 117 ? 119.488 4.833 24.306 1.00 32.05 105 ARG A CA 1
ATOM 787 C C . ARG A 1 117 ? 118.441 5.843 24.707 1.00 31.71 105 ARG A C 1
ATOM 788 O O . ARG A 1 117 ? 118.529 6.412 25.794 1.00 31.12 105 ARG A O 1
ATOM 796 N N . ILE A 1 118 ? 117.475 6.062 23.824 1.00 32.14 106 ILE A N 1
ATOM 797 C CA . ILE A 1 118 ? 116.635 7.256 23.869 1.00 32.96 106 ILE A CA 1
ATOM 798 C C . ILE A 1 118 ? 115.189 6.907 23.508 1.00 33.12 106 ILE A C 1
ATOM 799 O O . ILE A 1 118 ? 114.920 6.257 22.476 1.00 32.29 106 ILE A O 1
ATOM 804 N N . ILE A 1 119 ? 114.269 7.328 24.380 1.00 33.25 107 ILE A N 1
ATOM 805 C CA . ILE A 1 119 ? 112.856 7.369 24.056 1.00 33.11 107 ILE A CA 1
ATOM 806 C C . ILE A 1 119 ? 112.462 8.828 23.836 1.00 33.70 107 ILE A C 1
ATOM 807 O O . ILE A 1 119 ? 112.685 9.663 24.714 1.00 32.94 107 ILE A O 1
ATOM 812 N N . ILE A 1 120 ? 111.868 9.105 22.675 1.00 33.39 108 ILE A N 1
ATOM 813 C CA . ILE A 1 120 ? 111.507 10.440 22.270 1.00 34.34 108 ILE A CA 1
ATOM 814 C C . ILE A 1 120 ? 110.001 10.610 22.282 1.00 33.16 108 ILE A C 1
ATOM 815 O O . ILE A 1 120 ? 109.304 9.840 21.657 1.00 33.04 108 ILE A O 1
ATOM 820 N N . PHE A 1 121 ? 109.527 11.632 22.998 1.00 32.54 109 PHE A N 1
ATOM 821 C CA . PHE A 1 121 ? 108.121 11.990 23.007 1.00 31.98 109 PHE A CA 1
ATOM 822 C C . PHE A 1 121 ? 108.000 13.318 22.310 1.00 31.86 109 PHE A C 1
ATOM 823 O O . PHE A 1 121 ? 108.384 14.370 22.851 1.00 31.65 109 PHE A O 1
ATOM 831 N N . PRO A 1 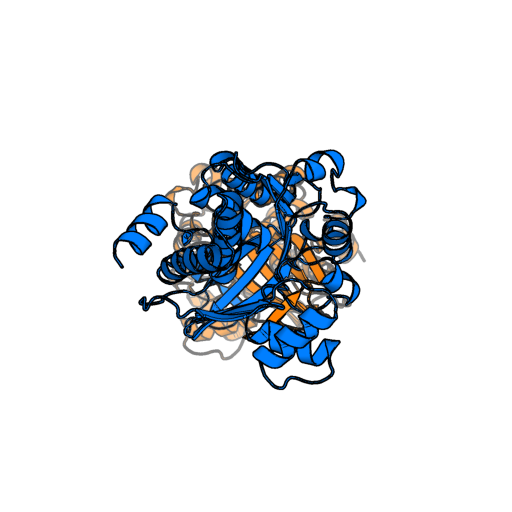122 ? 107.531 13.287 21.068 1.00 31.35 110 PRO A N 1
ATOM 832 C CA . PRO A 1 122 ? 107.451 14.559 20.353 1.00 31.25 110 PRO A CA 1
ATOM 833 C C . PRO A 1 122 ? 106.622 15.638 21.007 1.00 30.85 110 PRO A C 1
ATOM 834 O O . PRO A 1 122 ? 107.014 16.805 21.001 1.00 31.92 110 PRO A O 1
ATOM 838 N N . GLY A 1 123 ? 105.483 15.249 21.525 1.00 30.31 111 GLY A N 1
ATOM 839 C CA . GLY A 1 123 ? 104.624 16.147 22.255 1.00 30.35 111 GLY A CA 1
ATOM 840 C C . GLY A 1 123 ? 104.255 17.338 21.407 1.00 30.32 111 GLY A C 1
ATOM 841 O O . GLY A 1 123 ? 103.851 17.191 20.237 1.00 28.93 111 GLY A O 1
ATOM 842 N N . ALA A 1 124 ? 104.444 18.516 21.999 1.00 30.55 112 ALA A N 1
ATOM 843 C CA . ALA A 1 124 ? 104.082 19.787 21.393 1.00 30.55 112 ALA A CA 1
ATOM 844 C C . ALA A 1 124 ? 104.668 19.971 19.991 1.00 30.71 112 ALA A C 1
ATOM 845 O O . ALA A 1 124 ? 104.046 20.603 19.155 1.00 31.09 112 ALA A O 1
ATOM 847 N N . ASN A 1 125 ? 105.841 19.403 19.718 1.00 30.93 113 ASN A N 1
ATOM 848 C CA . ASN A 1 125 ? 106.438 19.524 18.378 1.00 31.31 113 ASN A CA 1
ATOM 849 C C . ASN A 1 125 ? 105.535 19.002 17.255 1.00 31.27 113 ASN A C 1
ATOM 850 O O . ASN A 1 125 ? 105.537 19.534 16.163 1.00 31.19 113 ASN A O 1
ATOM 855 N N . ALA A 1 126 ? 104.730 17.990 17.566 1.00 31.50 114 ALA A N 1
ATOM 856 C CA . ALA A 1 126 ? 103.829 17.383 16.605 1.00 31.32 114 ALA A CA 1
ATOM 857 C C . ALA A 1 126 ? 102.631 18.281 16.286 1.00 31.56 114 ALA A C 1
ATOM 858 O O . ALA A 1 126 ? 101.889 18.016 15.349 1.00 31.45 114 ALA A O 1
ATOM 860 N N . GLU A 1 127 ? 102.436 19.330 17.075 1.00 31.60 115 GLU A N 1
ATOM 861 C CA . GLU A 1 127 ? 101.339 20.232 16.876 1.00 31.94 115 GLU A CA 1
ATOM 862 C C . GLU A 1 127 ? 101.682 21.394 15.976 1.00 32.19 115 GLU A C 1
ATOM 863 O O . GLU A 1 127 ? 100.813 22.190 15.663 1.00 33.15 115 GLU A O 1
ATOM 869 N N . LEU A 1 128 ? 102.930 21.488 15.549 1.00 32.81 116 LEU A N 1
ATOM 870 C CA . LEU A 1 128 ? 103.385 22.581 14.722 1.00 33.21 116 LEU A CA 1
ATOM 871 C C . LEU A 1 128 ? 103.027 22.278 13.278 1.00 33.75 116 LEU A C 1
ATOM 872 O O . LEU A 1 128 ? 103.856 21.808 12.479 1.00 33.54 116 LEU A O 1
ATOM 877 N N . LYS A 1 129 ? 101.775 22.594 12.973 1.00 34.00 117 LYS A N 1
ATOM 878 C CA . LYS A 1 129 ? 101.162 22.346 11.678 1.00 34.60 117 LYS A CA 1
ATOM 879 C C . LYS A 1 129 ? 101.075 23.642 10.888 1.00 34.74 117 LYS A C 1
ATOM 880 O O . LYS A 1 129 ? 101.250 24.763 11.426 1.00 33.58 117 LYS A O 1
ATOM 886 N N . LYS A 1 130 ? 100.777 23.477 9.606 1.00 35.23 118 LYS A N 1
ATOM 887 C CA . LYS A 1 130 ? 100.856 24.580 8.657 1.00 36.08 118 LYS A CA 1
ATOM 888 C C . LYS A 1 130 ? 99.875 25.695 9.008 1.00 35.89 118 LYS A C 1
ATOM 889 O O . LYS A 1 130 ? 100.192 26.858 8.790 1.00 36.29 118 LYS A O 1
ATOM 895 N N . GLU A 1 131 ? 98.764 25.330 9.651 1.00 36.42 119 GLU A N 1
ATOM 896 C CA . GLU A 1 131 ? 97.740 26.260 10.112 1.00 36.72 119 GLU A CA 1
ATOM 897 C C . GLU A 1 131 ? 98.185 27.194 11.241 1.00 36.78 119 GLU A C 1
ATOM 898 O O . GLU A 1 131 ? 97.541 28.209 11.494 1.00 36.97 119 GLU A O 1
ATOM 904 N N . LEU A 1 132 ? 99.264 26.850 11.930 1.00 36.54 120 LEU A N 1
ATOM 905 C CA . LEU A 1 132 ? 99.792 27.673 13.015 1.00 36.95 120 LEU A CA 1
ATOM 906 C C . LEU A 1 132 ? 100.842 28.697 12.559 1.00 36.57 120 LEU A C 1
ATOM 907 O O . LEU A 1 132 ? 101.205 29.572 13.318 1.00 36.94 120 LEU A O 1
ATOM 912 N N . ILE A 1 133 ? 101.327 28.572 11.328 1.00 36.74 121 ILE A N 1
ATOM 913 C CA . ILE A 1 133 ? 102.369 29.447 10.817 1.00 36.54 121 ILE A CA 1
ATOM 914 C C . ILE A 1 133 ? 101.778 30.814 10.499 1.00 36.78 121 ILE A C 1
ATOM 915 O O . ILE A 1 133 ? 100.865 30.938 9.679 1.00 36.29 121 ILE A O 1
ATOM 920 N N . ASP A 1 134 ? 102.315 31.831 11.163 1.00 37.05 122 ASP A N 1
ATOM 921 C CA . ASP A 1 134 ? 101.989 33.207 10.875 1.00 37.23 122 ASP A CA 1
ATOM 922 C C . ASP A 1 134 ? 102.772 33.631 9.641 1.00 37.40 122 ASP A C 1
ATOM 923 O O . ASP A 1 134 ? 103.891 34.146 9.757 1.00 37.88 122 ASP A O 1
ATOM 928 N N . TRP A 1 135 ? 102.196 33.384 8.467 1.00 37.28 123 TRP A N 1
ATOM 929 C CA . TRP A 1 135 ? 102.886 33.608 7.195 1.00 37.67 123 TRP A CA 1
ATOM 930 C C . TRP A 1 135 ? 103.198 35.079 6.945 1.00 37.97 123 TRP A C 1
ATOM 931 O O . TRP A 1 135 ? 104.206 35.419 6.324 1.00 38.38 123 TRP A O 1
ATOM 942 N N . ASN A 1 136 ? 102.298 35.958 7.371 1.00 37.79 124 ASN A N 1
ATOM 943 C CA . ASN A 1 136 ? 102.538 37.385 7.212 1.00 37.68 124 ASN A CA 1
ATOM 944 C C . ASN A 1 136 ? 103.801 37.774 7.986 1.00 37.32 124 ASN A C 1
ATOM 945 O O . ASN A 1 136 ? 104.696 38.416 7.454 1.00 37.51 124 ASN A O 1
ATOM 946 N N . THR A 1 137 ? 103.881 37.357 9.236 1.00 37.17 125 THR A N 1
ATOM 947 C CA . THR A 1 137 ? 105.070 37.614 10.041 1.00 37.35 125 THR A CA 1
ATOM 948 C C . THR A 1 137 ? 106.302 36.906 9.483 1.00 37.28 125 THR A C 1
ATOM 949 O O . THR A 1 137 ? 107.380 37.476 9.461 1.00 37.41 125 THR A O 1
ATOM 953 N N . LEU A 1 138 ? 106.141 35.665 9.032 1.00 37.50 126 LEU A N 1
ATOM 954 C CA . LEU A 1 138 ? 107.267 34.909 8.493 1.00 37.33 126 LEU A CA 1
ATOM 955 C C . LEU A 1 138 ? 107.851 35.568 7.246 1.00 37.41 126 LEU A C 1
ATOM 956 O O . LEU A 1 138 ? 109.046 35.468 6.994 1.00 37.85 126 LEU A O 1
ATOM 961 N N . SER A 1 139 ? 107.012 36.250 6.476 1.00 37.05 127 SER A N 1
ATOM 962 C CA . SER A 1 139 ? 107.484 36.925 5.274 1.00 36.82 127 SER A CA 1
ATOM 963 C C . SER A 1 139 ? 108.353 38.145 5.602 1.00 36.80 127 SER A C 1
ATOM 964 O O . SER A 1 139 ? 108.983 38.723 4.715 1.00 36.42 127 SER A O 1
ATOM 967 N N . GLU A 1 140 ? 108.383 38.542 6.874 1.00 36.71 128 GLU A N 1
ATOM 968 C CA . GLU A 1 140 ? 109.300 39.595 7.312 1.00 36.81 128 GLU A CA 1
ATOM 969 C C . GLU A 1 140 ? 110.752 39.102 7.429 1.00 35.97 128 GLU A C 1
ATOM 970 O O . GLU A 1 140 ? 111.657 39.907 7.590 1.00 36.44 128 GLU A O 1
ATOM 975 N N . SER A 1 141 ? 110.969 37.789 7.343 1.00 35.28 129 SER A N 1
ATOM 976 C CA . SER A 1 141 ? 112.311 37.200 7.393 1.00 34.23 129 SER A CA 1
ATOM 977 C C . SER A 1 141 ? 112.918 37.022 5.999 1.00 33.72 129 SER A C 1
ATOM 978 O O . SER A 1 141 ? 112.201 36.955 5.008 1.00 33.48 129 SER A O 1
ATOM 981 N N . ASP A 1 142 ? 114.249 36.939 5.949 1.00 33.04 130 ASP A N 1
ATOM 982 C CA . ASP A 1 142 ? 115.001 36.779 4.705 1.00 32.32 130 ASP A CA 1
ATOM 983 C C . ASP A 1 142 ? 115.736 35.458 4.622 1.00 31.82 130 ASP A C 1
ATOM 984 O O . ASP A 1 142 ? 116.036 34.995 3.532 1.00 30.58 130 ASP A O 1
ATOM 989 N N . ILE A 1 143 ? 116.012 34.855 5.773 1.00 31.97 131 ILE A N 1
ATOM 990 C CA . ILE A 1 143 ? 116.666 33.554 5.853 1.00 32.24 131 ILE A CA 1
ATOM 991 C C . ILE A 1 143 ? 115.831 32.620 6.738 1.00 32.58 131 ILE A C 1
ATOM 992 O O . ILE A 1 143 ? 115.343 33.014 7.792 1.00 32.52 131 ILE A O 1
ATOM 997 N N . LEU A 1 144 ? 115.671 31.386 6.289 1.00 33.01 132 LEU A N 1
ATOM 998 C CA . LEU A 1 144 ? 114.833 30.404 6.959 1.00 33.34 132 LEU A CA 1
ATOM 999 C C . LEU A 1 144 ? 115.584 29.139 7.254 1.00 33.59 132 LEU A C 1
ATOM 1000 O O . LEU A 1 144 ? 116.115 28.482 6.335 1.00 33.03 132 LEU A O 1
ATOM 1005 N N . LEU A 1 145 ? 115.623 28.782 8.544 1.00 33.86 133 LEU A N 1
ATOM 1006 C CA . LEU A 1 145 ? 116.218 27.510 8.958 1.00 34.10 133 LEU A CA 1
ATOM 1007 C C . LEU A 1 145 ? 115.165 26.470 9.321 1.00 33.65 133 LEU A C 1
ATOM 1008 O O . LEU A 1 145 ? 114.252 26.722 10.106 1.00 33.49 133 LEU A O 1
ATOM 1013 N N . LEU A 1 146 ? 115.330 25.301 8.724 1.00 33.14 134 LEU A N 1
ATOM 1014 C CA . LEU A 1 146 ? 114.420 24.189 8.881 1.00 33.03 134 LEU A CA 1
ATOM 1015 C C . LEU A 1 146 ? 115.228 22.960 9.241 1.00 32.55 134 LEU A C 1
ATOM 1016 O O . LEU A 1 146 ? 116.406 22.870 8.903 1.00 32.62 134 LEU A O 1
ATOM 1021 N N . GLN A 1 147 ? 114.588 22.035 9.954 1.00 32.82 135 GLN A N 1
ATOM 1022 C CA . GLN A 1 147 ? 115.129 20.698 10.183 1.00 32.21 135 GLN A CA 1
ATOM 1023 C C . GLN A 1 147 ? 114.013 19.691 9.946 1.00 32.71 135 GLN A C 1
ATOM 1024 O O . GLN A 1 147 ? 113.021 19.986 9.254 1.00 32.28 135 GLN A O 1
ATOM 1030 N N . ASN A 1 148 ? 114.156 18.476 10.464 1.00 32.97 136 ASN A N 1
ATOM 1031 C CA . ASN A 1 148 ? 113.096 17.497 10.233 1.00 33.75 136 ASN A CA 1
ATOM 1032 C C . ASN A 1 148 ? 112.533 16.928 11.527 1.00 33.96 136 ASN A C 1
ATOM 1033 O O . ASN A 1 148 ? 112.264 15.747 11.579 1.00 33.72 136 ASN A O 1
ATOM 1038 N N . GLU A 1 149 ? 112.322 17.785 12.531 1.00 34.21 137 GLU A N 1
ATOM 1039 C CA . GLU A 1 149 ? 111.794 17.366 13.837 1.00 34.74 137 GLU A CA 1
ATOM 1040 C C . GLU A 1 149 ? 110.387 17.945 14.174 1.00 34.64 137 GLU A C 1
ATOM 1041 O O . GLU A 1 149 ? 110.001 18.074 15.333 1.00 34.61 137 GLU A O 1
ATOM 1047 N N . ILE A 1 150 ? 109.658 18.334 13.141 1.00 34.12 138 ILE A N 1
ATOM 1048 C CA . ILE A 1 150 ? 108.273 18.734 13.250 1.00 33.59 138 ILE A CA 1
ATOM 1049 C C . ILE A 1 150 ? 107.588 18.056 12.073 1.00 33.26 138 ILE A C 1
ATOM 1050 O O . ILE A 1 150 ? 108.253 17.403 11.242 1.00 33.33 138 ILE A O 1
ATOM 1055 N N . PRO A 1 151 ? 106.262 18.151 12.003 1.00 33.20 139 PRO A N 1
ATOM 1056 C CA . PRO A 1 151 ? 105.591 17.466 10.904 1.00 33.09 139 PRO A CA 1
ATOM 1057 C C . PRO A 1 151 ? 106.138 17.931 9.570 1.00 32.84 139 PRO A C 1
ATOM 1058 O O . PRO A 1 151 ? 106.316 19.137 9.372 1.00 32.68 139 PRO A O 1
ATOM 1062 N N . PHE A 1 152 ? 106.452 16.990 8.686 1.00 33.14 140 PHE A N 1
ATOM 1063 C CA . PHE A 1 152 ? 107.148 17.348 7.474 1.00 33.27 140 PHE A CA 1
ATOM 1064 C C . PHE A 1 152 ? 106.321 18.343 6.659 1.00 33.19 140 PHE A C 1
ATOM 1065 O O . PHE A 1 152 ? 106.848 19.260 6.040 1.00 32.48 140 PHE A O 1
ATOM 1073 N N . GLU A 1 153 ? 105.012 18.168 6.677 1.00 33.63 141 GLU A N 1
ATOM 1074 C CA . GLU A 1 153 ? 104.125 19.037 5.905 1.00 34.75 141 GLU A CA 1
ATOM 1075 C C . GLU A 1 153 ? 104.324 20.505 6.226 1.00 33.90 141 GLU A C 1
ATOM 1076 O O . GLU A 1 153 ? 104.084 21.378 5.376 1.00 34.00 141 GLU A O 1
ATOM 1082 N N . THR A 1 154 ? 104.713 20.780 7.470 1.00 32.94 142 THR A N 1
ATOM 1083 C CA . THR A 1 154 ? 104.923 22.147 7.897 1.00 31.80 142 THR A CA 1
ATOM 1084 C C . THR A 1 154 ? 106.246 22.626 7.356 1.00 31.34 142 THR A C 1
ATOM 1085 O O . THR A 1 154 ? 106.330 23.682 6.742 1.00 30.96 142 THR A O 1
ATOM 1089 N N . THR A 1 155 ? 107.279 21.828 7.579 1.00 31.44 143 THR A N 1
ATOM 1090 C CA . THR A 1 155 ? 108.591 22.099 7.031 1.00 31.21 143 THR A CA 1
ATOM 1091 C C . THR A 1 155 ? 108.468 22.325 5.532 1.00 30.94 143 THR A C 1
ATOM 1092 O O . THR A 1 155 ? 108.942 23.324 5.013 1.00 31.23 143 THR A O 1
ATOM 1096 N N . LEU A 1 156 ? 107.812 21.405 4.847 1.00 30.30 144 LEU A N 1
ATOM 1097 C CA . LEU A 1 156 ? 107.676 21.501 3.416 1.00 30.70 144 LEU A CA 1
ATOM 1098 C C . LEU A 1 156 ? 106.949 22.791 2.985 1.00 31.18 144 LEU A C 1
ATOM 1099 O O . LEU A 1 156 ? 107.370 23.489 2.062 1.00 30.48 144 LEU A O 1
ATOM 1104 N N . GLU A 1 157 ? 105.847 23.091 3.655 1.00 31.98 145 GLU A N 1
ATOM 1105 C CA . GLU A 1 157 ? 105.051 24.241 3.289 1.00 32.67 145 GLU A CA 1
ATOM 1106 C C . GLU A 1 157 ? 105.853 25.520 3.478 1.00 32.95 145 GLU A C 1
ATOM 1107 O O . GLU A 1 157 ? 105.765 26.409 2.648 1.00 32.92 145 GLU A O 1
ATOM 1113 N N . CYS A 1 158 ? 106.634 25.603 4.558 1.00 33.51 146 CYS A N 1
ATOM 1114 C CA . CYS A 1 158 ? 107.538 26.743 4.783 1.00 33.96 146 CYS A CA 1
ATOM 1115 C C . CYS A 1 158 ? 108.568 26.918 3.678 1.00 33.89 146 CYS A C 1
ATOM 1116 O O . CYS A 1 158 ? 108.771 28.017 3.197 1.00 33.48 146 CYS A O 1
ATOM 1119 N N . ALA A 1 159 ? 109.239 25.827 3.313 1.00 34.20 147 ALA A N 1
ATOM 1120 C CA . ALA A 1 159 ? 110.235 25.856 2.244 1.00 34.01 147 ALA A CA 1
ATOM 1121 C C . ALA A 1 159 ? 109.601 26.245 0.907 1.00 34.10 147 ALA A C 1
ATOM 1122 O O . ALA A 1 159 ? 110.199 26.990 0.109 1.00 33.46 147 ALA A O 1
ATOM 1124 N N . LYS A 1 160 ? 108.380 25.762 0.677 1.00 34.59 148 LYS A N 1
ATOM 1125 C CA . LYS A 1 160 ? 107.605 26.139 -0.510 1.00 35.19 148 LYS A CA 1
ATOM 1126 C C . LYS A 1 160 ? 107.275 27.627 -0.542 1.00 34.93 148 LYS A C 1
ATOM 1127 O O . LYS A 1 160 ? 107.451 28.288 -1.571 1.00 34.92 148 LYS A O 1
ATOM 1133 N N . ARG A 1 161 ? 106.755 28.143 0.564 1.00 34.60 149 ARG A N 1
ATOM 1134 C CA . ARG A 1 161 ? 106.233 29.500 0.551 1.00 35.30 149 ARG A CA 1
ATOM 1135 C C . ARG A 1 161 ? 107.276 30.592 0.814 1.00 35.12 149 ARG A C 1
ATOM 1136 O O . ARG A 1 161 ? 107.048 31.754 0.461 1.00 35.05 149 ARG A O 1
ATOM 1144 N N . PHE A 1 162 ? 108.392 30.237 1.450 1.00 35.09 150 PHE A N 1
ATOM 1145 C CA . PHE A 1 162 ? 109.369 31.239 1.844 1.00 34.88 150 PHE A CA 1
ATOM 1146 C C . PHE A 1 162 ? 109.974 31.961 0.660 1.00 35.38 150 PHE A C 1
ATOM 1147 O O . PHE A 1 162 ? 110.626 31.378 -0.196 1.00 35.61 150 PHE A O 1
ATOM 1155 N N . ASN A 1 163 ? 109.727 33.260 0.618 1.00 36.40 151 ASN A N 1
ATOM 1156 C CA . ASN A 1 163 ? 110.512 34.139 -0.228 1.00 36.83 151 ASN A CA 1
ATOM 1157 C C . ASN A 1 163 ? 111.721 34.573 0.606 1.00 36.68 151 ASN A C 1
ATOM 1158 O O . ASN A 1 163 ? 111.635 35.459 1.461 1.00 37.61 151 ASN A O 1
ATOM 1163 N N . GLY A 1 164 ? 112.829 33.885 0.373 1.00 36.07 152 GLY A N 1
ATOM 1164 C CA . GLY A 1 164 ? 114.073 34.129 1.057 1.00 35.43 152 GLY A CA 1
ATOM 1165 C C . GLY A 1 164 ? 114.964 32.913 0.928 1.00 34.84 152 GLY A C 1
ATOM 1166 O O . GLY A 1 164 ? 114.670 31.990 0.169 1.00 35.10 152 GLY A O 1
ATOM 1167 N N . ILE A 1 165 ? 116.066 32.922 1.663 1.00 34.19 153 ILE A N 1
ATOM 1168 C CA . ILE A 1 165 ? 117.011 31.821 1.636 1.00 33.99 153 ILE A CA 1
ATOM 1169 C C . ILE A 1 165 ? 116.489 30.718 2.551 1.00 33.26 153 ILE A C 1
ATOM 1170 O O . ILE A 1 165 ? 116.193 30.950 3.718 1.00 33.13 153 ILE A O 1
ATOM 1175 N N . VAL A 1 166 ? 116.321 29.534 1.971 1.00 33.13 154 VAL A N 1
ATOM 1176 C CA . VAL A 1 166 ? 115.795 28.372 2.659 1.00 32.42 154 VAL A CA 1
ATOM 1177 C C . VAL A 1 166 ? 116.946 27.381 2.867 1.00 32.59 154 VAL A C 1
ATOM 1178 O O . VAL A 1 166 ? 117.557 26.904 1.892 1.00 31.66 154 VAL A O 1
ATOM 1182 N N . ILE A 1 167 ? 117.229 27.131 4.155 1.00 32.40 155 ILE A N 1
ATOM 1183 C CA . ILE A 1 167 ? 118.245 26.208 4.629 1.00 32.60 155 ILE A CA 1
ATOM 1184 C C . ILE A 1 167 ? 117.522 25.050 5.315 1.00 33.07 155 ILE A C 1
ATOM 1185 O O . ILE A 1 167 ? 116.794 25.270 6.277 1.00 33.20 155 ILE A O 1
ATOM 1190 N N . PHE A 1 168 ? 117.716 23.830 4.798 1.00 33.10 156 PHE A N 1
ATOM 1191 C CA . PHE A 1 168 ? 117.064 22.624 5.330 1.00 32.98 156 PHE A CA 1
ATOM 1192 C C . PHE A 1 168 ? 118.112 21.606 5.814 1.00 32.92 156 PHE A C 1
ATOM 1193 O O . PHE A 1 168 ? 118.943 21.132 5.058 1.00 32.47 156 PHE A O 1
ATOM 1201 N N . ASP A 1 169 ? 118.076 21.338 7.112 1.00 33.15 157 ASP A N 1
ATOM 1202 C CA . ASP A 1 169 ? 118.927 20.362 7.751 1.00 33.29 157 ASP A CA 1
ATOM 1203 C C . ASP A 1 169 ? 118.124 19.055 7.801 1.00 32.89 157 ASP A C 1
ATOM 1204 O O . ASP A 1 169 ? 117.125 18.925 8.536 1.00 32.63 157 ASP A O 1
ATOM 1209 N N . PRO A 1 170 ? 118.515 18.078 6.980 1.00 33.13 158 PRO A N 1
ATOM 1210 C CA . PRO A 1 170 ? 117.677 16.893 6.837 1.00 33.13 158 PRO A CA 1
ATOM 1211 C C . PRO A 1 170 ? 117.902 15.926 8.015 1.00 33.30 158 PRO A C 1
ATOM 1212 O O . PRO A 1 170 ? 118.345 14.804 7.838 1.00 33.07 158 PRO A O 1
ATOM 1216 N N . ALA A 1 171 ? 117.558 16.376 9.219 1.00 33.86 159 ALA A N 1
ATOM 1217 C CA . ALA A 1 171 ? 117.906 15.667 10.440 1.00 33.82 159 ALA A CA 1
ATOM 1218 C C . ALA A 1 171 ? 116.655 15.465 11.319 1.00 33.86 159 ALA A C 1
ATOM 1219 O O . ALA A 1 171 ? 116.018 16.433 11.713 1.00 34.13 159 ALA A O 1
ATOM 1221 N N . PRO A 1 172 ? 116.246 14.213 11.569 1.00 34.27 160 PRO A N 1
ATOM 1222 C CA . PRO A 1 172 ? 116.726 12.981 10.936 1.00 34.86 160 PRO A CA 1
ATOM 1223 C C . PRO A 1 172 ? 116.351 12.928 9.476 1.00 35.44 160 PRO A C 1
ATOM 1224 O O . PRO A 1 172 ? 115.439 13.623 9.045 1.00 36.11 160 PRO A O 1
ATOM 1228 N N . ALA A 1 173 ? 116.999 12.035 8.750 1.00 36.01 161 ALA A N 1
ATOM 1229 C CA . ALA A 1 173 ? 116.823 11.938 7.325 1.00 36.80 161 ALA A CA 1
ATOM 1230 C C . ALA A 1 173 ? 115.546 11.206 6.954 1.00 37.94 161 ALA A C 1
ATOM 1231 O O . ALA A 1 173 ? 115.121 11.248 5.805 1.00 39.15 161 ALA A O 1
ATOM 1233 N N . GLN A 1 174 ? 114.918 10.511 7.890 1.00 38.31 162 GLN A N 1
ATOM 1234 C CA . GLN A 1 174 ? 113.740 9.748 7.502 1.00 38.15 162 GLN A CA 1
ATOM 1235 C C . GLN A 1 174 ? 112.454 10.599 7.499 1.00 37.06 162 GLN A C 1
ATOM 1236 O O . GLN A 1 174 ? 112.335 11.583 8.215 1.00 36.86 162 GLN A O 1
ATOM 1240 N N . GLY A 1 175 ? 111.526 10.217 6.623 1.00 36.75 163 GLY A N 1
ATOM 1241 C CA . GLY A 1 175 ? 110.227 10.860 6.479 1.00 36.28 163 GLY A CA 1
ATOM 1242 C C . GLY A 1 175 ? 110.224 12.087 5.589 1.00 36.48 163 GLY A C 1
ATOM 1243 O O . GLY A 1 175 ? 109.290 12.886 5.644 1.00 37.13 163 GLY A O 1
ATOM 1244 N N . ILE A 1 176 ? 111.277 12.271 4.801 1.00 36.22 164 ILE A N 1
ATOM 1245 C CA . ILE A 1 176 ? 111.397 13.429 3.923 1.00 36.05 164 ILE A CA 1
ATOM 1246 C C . ILE A 1 176 ? 110.837 13.082 2.572 1.00 36.55 164 ILE A C 1
ATOM 1247 O O . ILE A 1 176 ? 111.119 12.034 2.050 1.00 36.69 164 ILE A O 1
ATOM 1252 N N . ASN A 1 177 ? 110.017 13.963 2.009 1.00 37.46 165 ASN A N 1
ATOM 1253 C CA . ASN A 1 177 ? 109.477 13.790 0.649 1.00 37.49 165 ASN A CA 1
ATOM 1254 C C . ASN A 1 177 ? 110.313 14.611 -0.329 1.00 37.16 165 ASN A C 1
ATOM 1255 O O . ASN A 1 177 ? 110.771 15.722 -0.009 1.00 36.91 165 ASN A O 1
ATOM 1260 N N . GLU A 1 178 ? 110.500 14.042 -1.516 1.00 36.37 166 GLU A N 1
ATOM 1261 C CA . GLU A 1 178 ? 111.310 14.613 -2.585 1.00 36.47 166 GLU A CA 1
ATOM 1262 C C . GLU A 1 178 ? 110.939 16.043 -2.965 1.00 35.61 166 GLU A C 1
ATOM 1263 O O . GLU A 1 178 ? 111.752 16.798 -3.509 1.00 35.27 166 GLU A O 1
ATOM 1269 N N . GLU A 1 179 ? 109.692 16.411 -2.705 1.00 34.88 167 GLU A N 1
ATOM 1270 C CA . GLU A 1 179 ? 109.167 17.676 -3.188 1.00 34.76 167 GLU A CA 1
ATOM 1271 C C . GLU A 1 179 ? 109.924 18.867 -2.611 1.00 33.85 167 GLU A C 1
ATOM 1272 O O . GLU A 1 179 ? 109.991 19.920 -3.249 1.00 33.80 167 GLU A O 1
ATOM 1278 N N . ILE A 1 180 ? 110.496 18.703 -1.409 1.00 32.73 168 ILE A N 1
ATOM 1279 C CA . ILE A 1 180 ? 111.099 19.819 -0.701 1.00 31.76 168 ILE A CA 1
ATOM 1280 C C . ILE A 1 180 ? 112.351 20.357 -1.388 1.00 31.17 168 ILE A C 1
ATOM 1281 O O . ILE A 1 180 ? 112.622 21.558 -1.331 1.00 30.66 168 ILE A O 1
ATOM 1286 N N . PHE A 1 181 ? 113.082 19.486 -2.067 1.00 30.98 169 PHE A N 1
ATOM 1287 C CA . PHE A 1 181 ? 114.452 19.784 -2.500 1.00 31.16 169 PHE A CA 1
ATOM 1288 C C . PHE A 1 181 ? 114.554 20.949 -3.481 1.00 31.31 169 PHE A C 1
ATOM 1289 O O . PHE A 1 181 ? 115.467 21.757 -3.385 1.00 31.55 169 PHE A O 1
ATOM 1297 N N . GLN A 1 182 ? 113.608 21.026 -4.411 1.00 31.54 170 GLN A N 1
ATOM 1298 C CA . GLN A 1 182 ? 113.588 22.077 -5.439 1.00 32.25 170 GLN A CA 1
ATOM 1299 C C . GLN A 1 182 ? 113.418 23.482 -4.835 1.00 32.57 170 GLN A C 1
ATOM 1300 O O . GLN A 1 182 ? 113.792 24.481 -5.457 1.00 32.47 170 GLN A O 1
ATOM 1306 N N . TYR A 1 183 ? 112.860 23.542 -3.626 1.00 32.56 171 TYR A N 1
ATOM 1307 C CA . TYR A 1 183 ? 112.659 24.798 -2.902 1.00 32.71 171 TYR A CA 1
ATOM 1308 C C . TYR A 1 183 ? 113.839 25.223 -2.027 1.00 32.60 171 TYR A C 1
ATOM 1309 O O . TYR A 1 183 ? 113.808 26.307 -1.448 1.00 33.23 171 TYR A O 1
ATOM 1318 N N . LEU A 1 184 ? 114.887 24.404 -1.969 1.00 32.43 172 LEU A N 1
ATOM 1319 C CA . LEU A 1 184 ? 116.010 24.649 -1.070 1.00 32.11 172 LEU A CA 1
ATOM 1320 C C . LEU A 1 184 ? 117.104 25.490 -1.688 1.00 31.81 172 LEU A C 1
ATOM 1321 O O . LEU A 1 184 ? 117.507 25.263 -2.822 1.00 31.75 172 LEU A O 1
ATOM 1326 N N . ASP A 1 185 ? 117.616 26.428 -0.905 1.00 31.71 173 ASP A N 1
ATOM 1327 C CA . ASP A 1 185 ? 118.837 27.153 -1.244 1.00 32.05 173 ASP A CA 1
ATOM 1328 C C . ASP A 1 185 ? 120.057 26.424 -0.665 1.00 31.56 173 ASP A C 1
ATOM 1329 O O . ASP A 1 185 ? 121.109 26.370 -1.278 1.00 31.30 173 ASP A O 1
ATOM 1334 N N . TYR A 1 186 ? 119.889 25.845 0.515 1.00 31.54 174 TYR A N 1
ATOM 1335 C CA . TYR A 1 186 ? 120.930 25.042 1.158 1.00 31.29 174 TYR A CA 1
ATOM 1336 C C . TYR A 1 186 ? 120.342 23.761 1.722 1.00 31.41 174 TYR A C 1
ATOM 1337 O O . TYR A 1 186 ? 119.316 23.782 2.431 1.00 31.38 174 TYR A O 1
ATOM 1346 N N . LEU A 1 187 ? 120.986 22.642 1.385 1.00 31.90 175 LEU A N 1
ATOM 1347 C CA . LEU A 1 187 ? 120.722 21.363 2.031 1.00 31.92 175 LEU A CA 1
ATOM 1348 C C . LEU A 1 187 ? 121.981 21.000 2.804 1.00 31.91 175 LEU A C 1
ATOM 1349 O O . LEU A 1 187 ? 123.073 21.010 2.248 1.00 31.53 175 LEU A O 1
ATOM 1354 N N . THR A 1 188 ? 121.840 20.673 4.080 1.00 32.24 176 THR A N 1
ATOM 1355 C CA . THR A 1 188 ? 123.020 20.554 4.961 1.00 32.87 176 THR A CA 1
ATOM 1356 C C . THR A 1 188 ? 123.075 19.195 5.657 1.00 33.07 176 THR A C 1
ATOM 1357 O O . THR A 1 188 ? 122.983 19.119 6.862 1.00 33.90 176 THR A O 1
ATOM 1361 N N . PRO A 1 189 ? 123.198 18.105 4.895 1.00 33.54 177 PRO A N 1
ATOM 1362 C CA . PRO A 1 189 ? 123.233 16.805 5.542 1.00 33.95 177 PRO A CA 1
ATOM 1363 C C . PRO A 1 189 ? 124.596 16.542 6.153 1.00 33.79 177 PRO A C 1
ATOM 1364 O O . PRO A 1 189 ? 125.577 17.052 5.657 1.00 33.64 177 PRO A O 1
ATOM 1368 N N . ASN A 1 190 ? 124.645 15.766 7.226 1.00 34.10 178 ASN A N 1
ATOM 1369 C CA . ASN A 1 190 ? 125.904 15.181 7.668 1.00 34.64 178 ASN A CA 1
ATOM 1370 C C . ASN A 1 190 ? 126.144 13.915 6.852 1.00 34.87 178 ASN A C 1
ATOM 1371 O O . ASN A 1 190 ? 125.375 13.600 5.945 1.00 34.42 178 ASN A O 1
ATOM 1376 N N . GLU A 1 191 ? 127.211 13.183 7.163 1.00 35.75 179 GLU A N 1
ATOM 1377 C CA . GLU A 1 191 ? 127.641 12.092 6.300 1.00 35.80 179 GLU A CA 1
ATOM 1378 C C . GLU A 1 191 ? 126.675 10.905 6.316 1.00 36.14 179 GLU A C 1
ATOM 1379 O O . GLU A 1 191 ? 126.369 10.319 5.273 1.00 35.87 179 GLU A O 1
ATOM 1385 N N . LYS A 1 192 ? 126.168 10.572 7.496 1.00 36.88 180 LYS A N 1
ATOM 1386 C CA . LYS A 1 192 ? 125.160 9.510 7.617 1.00 37.10 180 LYS A CA 1
ATOM 1387 C C . LYS A 1 192 ? 123.865 9.916 6.921 1.00 36.48 180 LYS A C 1
ATOM 1388 O O . LYS A 1 192 ? 123.227 9.100 6.274 1.00 36.88 180 LYS A O 1
ATOM 1394 N N . GLU A 1 193 ? 123.473 11.178 7.056 1.00 35.48 181 GLU A N 1
ATOM 1395 C CA . GLU A 1 193 ? 122.281 11.650 6.387 1.00 34.72 181 GLU A CA 1
ATOM 1396 C C . GLU A 1 193 ? 122.369 11.635 4.867 1.00 33.95 181 GLU A C 1
ATOM 1397 O O . GLU A 1 193 ? 121.447 11.175 4.198 1.00 32.85 181 GLU A O 1
ATOM 1403 N N . ILE A 1 194 ? 123.475 12.110 4.307 1.00 33.55 182 ILE A N 1
ATOM 1404 C CA . ILE A 1 194 ? 123.555 12.169 2.869 1.00 32.95 182 ILE A CA 1
ATOM 1405 C C . ILE A 1 194 ? 123.504 10.737 2.279 1.00 33.02 182 ILE A C 1
ATOM 1406 O O . ILE A 1 194 ? 122.940 10.527 1.199 1.00 31.96 182 ILE A O 1
ATOM 1411 N N . GLU A 1 195 ? 124.055 9.771 3.020 1.00 33.22 183 GLU A N 1
ATOM 1412 C CA . GLU A 1 195 ? 124.007 8.371 2.660 1.00 33.62 183 GLU A CA 1
ATOM 1413 C C . GLU A 1 195 ? 122.572 7.876 2.587 1.00 32.89 183 GLU A C 1
ATOM 1414 O O . GLU A 1 195 ? 122.144 7.297 1.562 1.00 32.48 183 GLU A O 1
ATOM 1420 N N . ALA A 1 196 ? 121.853 8.057 3.691 1.00 32.45 184 ALA A N 1
ATOM 1421 C CA . ALA A 1 196 ? 120.473 7.636 3.773 1.00 32.41 184 ALA A CA 1
ATOM 1422 C C . ALA A 1 196 ? 119.651 8.308 2.657 1.00 32.35 184 ALA A C 1
ATOM 1423 O O . ALA A 1 196 ? 118.919 7.651 1.910 1.00 32.67 184 ALA A O 1
ATOM 1425 N N . LEU A 1 197 ? 119.802 9.617 2.544 1.00 32.48 185 LEU A N 1
ATOM 1426 C CA . LEU A 1 197 ? 119.103 10.394 1.520 1.00 32.33 185 LEU A CA 1
ATOM 1427 C C . LEU A 1 197 ? 119.407 9.889 0.113 1.00 32.15 185 LEU A C 1
ATOM 1428 O O . LEU A 1 197 ? 118.496 9.792 -0.727 1.00 31.40 185 LEU A O 1
ATOM 1433 N N . SER A 1 198 ? 120.675 9.575 -0.157 1.00 31.78 186 SER A N 1
ATOM 1434 C CA . SER A 1 198 ? 121.048 9.132 -1.507 1.00 31.85 186 SER A CA 1
ATOM 1435 C C . SER A 1 198 ? 120.422 7.771 -1.850 1.00 32.11 186 SER A C 1
ATOM 1436 O O . SER A 1 198 ? 119.890 7.568 -2.947 1.00 31.22 186 SER A O 1
ATOM 1439 N N . LYS A 1 199 ? 120.512 6.852 -0.898 1.00 32.70 187 LYS A N 1
ATOM 1440 C CA . LYS A 1 199 ? 119.885 5.543 -1.005 1.00 33.68 187 LYS A CA 1
ATOM 1441 C C . LYS A 1 199 ? 118.376 5.731 -1.274 1.00 34.01 187 LYS A C 1
ATOM 1442 O O . LYS A 1 199 ? 117.836 5.202 -2.255 1.00 34.15 187 LYS A O 1
ATOM 1445 N N . ASP A 1 200 ? 117.725 6.548 -0.454 1.00 34.16 188 ASP A N 1
ATOM 1446 C CA . ASP A 1 200 ? 116.280 6.717 -0.559 1.00 34.37 188 ASP A CA 1
ATOM 1447 C C . ASP A 1 200 ? 115.859 7.337 -1.883 1.00 34.18 188 ASP A C 1
ATOM 1448 O O . ASP A 1 200 ? 114.953 6.830 -2.557 1.00 33.96 188 ASP A O 1
ATOM 1453 N N . PHE A 1 201 ? 116.516 8.424 -2.269 1.00 33.66 189 PHE A N 1
ATOM 1454 C CA . PHE A 1 201 ? 116.057 9.187 -3.434 1.00 33.31 189 PHE A CA 1
ATOM 1455 C C . PHE A 1 201 ? 116.715 8.851 -4.769 1.00 33.28 189 PHE A C 1
ATOM 1456 O O . PHE A 1 201 ? 116.139 9.094 -5.822 1.00 32.96 189 PHE A O 1
ATOM 1464 N N . PHE A 1 202 ? 117.921 8.316 -4.730 1.00 33.12 190 PHE A N 1
ATOM 1465 C CA . PHE A 1 202 ? 118.626 8.016 -5.956 1.00 33.22 190 PHE A CA 1
ATOM 1466 C C . PHE A 1 202 ? 118.925 6.508 -6.093 1.00 33.25 190 PHE A C 1
ATOM 1467 O O . PHE A 1 202 ? 119.592 6.106 -7.027 1.00 33.15 190 PHE A O 1
ATOM 1475 N N . GLY A 1 203 ? 118.443 5.696 -5.149 1.00 33.84 191 GLY A N 1
ATOM 1476 C CA . GLY A 1 203 ? 118.554 4.246 -5.211 1.00 34.04 191 GLY A CA 1
ATOM 1477 C C . GLY A 1 203 ? 119.923 3.655 -4.911 1.00 34.54 191 GLY A C 1
ATOM 1478 O O . GLY A 1 203 ? 120.108 2.439 -5.028 1.00 35.26 191 GLY A O 1
ATOM 1479 N N . GLU A 1 204 ? 120.887 4.491 -4.552 1.00 34.79 192 GLU A N 1
ATOM 1480 C CA . GLU A 1 204 ? 122.237 4.033 -4.256 1.00 35.37 192 GLU A CA 1
ATOM 1481 C C . GLU A 1 204 ? 122.958 5.138 -3.532 1.00 35.39 192 GLU A C 1
ATOM 1482 O O . GLU A 1 204 ? 122.460 6.262 -3.450 1.00 35.44 192 GLU A O 1
ATOM 1488 N N . PHE A 1 205 ? 124.100 4.789 -2.956 1.00 35.61 193 PHE A N 1
ATOM 1489 C CA . PHE A 1 205 ? 125.046 5.756 -2.451 1.00 35.65 193 PHE A CA 1
ATOM 1490 C C . PHE A 1 205 ? 126.391 5.380 -3.032 1.00 35.53 193 PHE A C 1
ATOM 1491 O O . PHE A 1 205 ? 126.925 4.318 -2.728 1.00 35.89 193 PHE A O 1
ATOM 1499 N N . LEU A 1 206 ? 126.916 6.239 -3.889 1.00 35.31 194 LEU A N 1
ATOM 1500 C CA . LEU A 1 206 ? 128.268 6.088 -4.396 1.00 35.40 194 LEU A CA 1
ATOM 1501 C C . LEU A 1 206 ? 129.225 6.851 -3.493 1.00 34.84 194 LEU A C 1
ATOM 1502 O O . LEU A 1 206 ? 129.994 6.257 -2.737 1.00 34.61 194 LEU A O 1
ATOM 1507 N N . THR A 1 207 ? 129.134 8.174 -3.561 1.00 34.19 195 THR A N 1
ATOM 1508 C CA . THR A 1 207 ? 130.009 9.062 -2.835 1.00 33.56 195 THR A CA 1
ATOM 1509 C C . THR A 1 207 ? 129.203 10.231 -2.384 1.00 33.14 195 THR A C 1
ATOM 1510 O O . THR A 1 207 ? 128.073 10.454 -2.841 1.00 33.15 195 THR A O 1
ATOM 1514 N N . VAL A 1 208 ? 129.806 10.992 -1.488 1.00 32.47 196 VAL A N 1
ATOM 1515 C CA . VAL A 1 208 ? 129.210 12.173 -0.962 1.00 31.69 196 VAL A CA 1
ATOM 1516 C C . VAL A 1 208 ? 129.083 13.254 -2.047 1.00 31.60 196 VAL A C 1
ATOM 1517 O O . VAL A 1 208 ? 128.051 13.920 -2.143 1.00 31.40 196 VAL A O 1
ATOM 1521 N N . GLU A 1 209 ? 130.124 13.416 -2.850 1.00 31.35 197 GLU A N 1
ATOM 1522 C CA . GLU A 1 209 ? 130.133 14.406 -3.920 1.00 31.87 197 GLU A CA 1
ATOM 1523 C C . GLU A 1 209 ? 129.069 14.106 -4.977 1.00 31.71 197 GLU A C 1
ATOM 1524 O O . GLU A 1 209 ? 128.395 15.018 -5.463 1.00 31.12 197 GLU A O 1
ATOM 1530 N N . LYS A 1 210 ? 128.927 12.826 -5.332 1.00 31.37 198 LYS A N 1
ATOM 1531 C CA . LYS A 1 210 ? 127.957 12.417 -6.351 1.00 31.33 198 LYS A CA 1
ATOM 1532 C C . LYS A 1 210 ? 126.529 12.610 -5.895 1.00 30.81 198 LYS A C 1
ATOM 1533 O O . LYS A 1 210 ? 125.676 12.939 -6.709 1.00 30.16 198 LYS A O 1
ATOM 1539 N N . ALA A 1 211 ? 126.275 12.377 -4.606 1.00 30.89 199 ALA A N 1
ATOM 1540 C CA . ALA A 1 211 ? 124.945 12.550 -4.027 1.00 30.60 199 ALA A CA 1
ATOM 1541 C C . ALA A 1 211 ? 124.572 14.038 -4.005 1.00 31.36 199 ALA A C 1
ATOM 1542 O O . ALA A 1 211 ? 123.444 14.435 -4.364 1.00 30.87 199 ALA A O 1
ATOM 1544 N N . ALA A 1 212 ? 125.523 14.855 -3.540 1.00 31.35 200 ALA A N 1
ATOM 1545 C CA . ALA A 1 212 ? 125.327 16.280 -3.471 1.00 31.34 200 ALA A CA 1
ATOM 1546 C C . ALA A 1 212 ? 124.975 16.804 -4.853 1.00 31.92 200 ALA A C 1
ATOM 1547 O O . ALA A 1 212 ? 124.067 17.644 -4.975 1.00 31.47 200 ALA A O 1
ATOM 1549 N N . GLU A 1 213 ? 125.671 16.295 -5.874 1.00 32.08 201 GLU A N 1
ATOM 1550 C CA . GLU A 1 213 ? 125.403 16.669 -7.252 1.00 32.89 201 GLU A CA 1
ATOM 1551 C C . GLU A 1 213 ? 123.996 16.326 -7.674 1.00 32.95 201 GLU A C 1
ATOM 1552 O O . GLU A 1 213 ? 123.357 17.101 -8.367 1.00 33.31 201 GLU A O 1
ATOM 1558 N N . LYS A 1 214 ? 123.516 15.154 -7.282 1.00 33.08 202 LYS A N 1
ATOM 1559 C CA . LYS A 1 214 ? 122.166 14.760 -7.663 1.00 33.03 202 LYS A CA 1
ATOM 1560 C C . LYS A 1 214 ? 121.141 15.637 -7.021 1.00 32.68 202 LYS A C 1
ATOM 1561 O O . LYS A 1 214 ? 120.119 15.915 -7.619 1.00 31.91 202 LYS A O 1
ATOM 1567 N N . PHE A 1 215 ? 121.398 16.080 -5.798 1.00 32.86 203 PHE A N 1
ATOM 1568 C CA . PHE A 1 215 ? 120.471 16.999 -5.172 1.00 33.20 203 PHE A CA 1
ATOM 1569 C C . PHE A 1 215 ? 120.386 18.323 -5.934 1.00 33.14 203 PHE A C 1
ATOM 1570 O O . PHE A 1 215 ? 119.301 18.878 -6.108 1.00 32.14 203 PHE A O 1
ATOM 1578 N N . LEU A 1 216 ? 121.525 18.789 -6.439 1.00 33.55 204 LEU A N 1
ATOM 1579 C CA . LEU A 1 216 ? 121.538 19.932 -7.355 1.00 33.76 204 LEU A CA 1
ATOM 1580 C C . LEU A 1 216 ? 120.582 19.719 -8.539 1.00 34.25 204 LEU A C 1
ATOM 1581 O O . LEU A 1 216 ? 119.904 20.665 -8.950 1.00 34.67 204 LEU A O 1
ATOM 1586 N N . GLU A 1 217 ? 120.514 18.494 -9.063 1.00 33.90 205 GLU A N 1
ATOM 1587 C CA . GLU A 1 217 ? 119.607 18.177 -10.163 1.00 34.21 205 GLU A CA 1
ATOM 1588 C C . GLU A 1 217 ? 118.127 18.242 -9.805 1.00 33.88 205 GLU A C 1
ATOM 1589 O O . GLU A 1 217 ? 117.291 18.414 -10.703 1.00 34.12 205 GLU A O 1
ATOM 1595 N N . LEU A 1 218 ? 117.799 18.048 -8.532 1.00 33.29 206 LEU A N 1
ATOM 1596 C CA . LEU A 1 218 ? 116.412 18.167 -8.078 1.00 33.26 206 LEU A CA 1
ATOM 1597 C C . LEU A 1 218 ? 116.016 19.636 -7.807 1.00 33.05 206 LEU A C 1
ATOM 1598 O O . LEU A 1 218 ? 114.853 19.923 -7.508 1.00 32.88 206 LEU A O 1
ATOM 1603 N N . GLY A 1 219 ? 116.997 20.538 -7.878 1.00 32.64 207 GLY A N 1
ATOM 1604 C CA . GLY A 1 219 ? 116.775 21.965 -7.749 1.00 32.55 207 GLY A CA 1
ATOM 1605 C C . GLY A 1 219 ? 117.424 22.602 -6.536 1.00 32.77 207 GLY A C 1
ATOM 1606 O O . GLY A 1 219 ? 117.351 23.820 -6.367 1.00 32.93 207 GLY A O 1
ATOM 1607 N N . VAL A 1 220 ? 118.054 21.795 -5.684 1.00 32.53 208 VAL A N 1
ATOM 1608 C CA . VAL A 1 220 ? 118.749 22.326 -4.515 1.00 32.38 208 VAL A CA 1
ATOM 1609 C C . VAL A 1 220 ? 119.855 23.214 -5.033 1.00 32.15 208 VAL A C 1
ATOM 1610 O O . VAL A 1 220 ? 120.601 22.800 -5.883 1.00 31.72 208 VAL A O 1
ATOM 1614 N N . LYS A 1 221 ? 119.985 24.419 -4.502 1.00 32.70 209 LYS A N 1
ATOM 1615 C CA . LYS A 1 221 ? 120.960 25.370 -5.032 1.00 33.06 209 LYS A CA 1
ATOM 1616 C C . LYS A 1 221 ? 122.374 25.108 -4.508 1.00 32.56 209 LYS A C 1
ATOM 1617 O O . LYS A 1 221 ? 123.339 25.230 -5.247 1.00 32.62 209 LYS A O 1
ATOM 1623 N N . ASN A 1 222 ? 122.490 24.780 -3.228 1.00 32.07 210 ASN A N 1
ATOM 1624 C CA . ASN A 1 222 ? 123.778 24.472 -2.600 1.00 31.65 210 ASN A CA 1
ATOM 1625 C C . ASN A 1 222 ? 123.629 23.263 -1.691 1.00 31.75 210 ASN A C 1
ATOM 1626 O O . ASN A 1 222 ? 122.675 23.198 -0.893 1.00 31.38 210 ASN A O 1
ATOM 1631 N N . VAL A 1 223 ? 124.546 22.307 -1.793 1.00 31.67 211 VAL A N 1
ATOM 1632 C CA . VAL A 1 223 ? 124.645 21.273 -0.754 1.00 31.73 211 VAL A CA 1
ATOM 1633 C C . VAL A 1 223 ? 125.872 21.516 0.120 1.00 31.85 211 VAL A C 1
ATOM 1634 O O . VAL A 1 223 ? 126.977 21.658 -0.373 1.00 31.86 211 VAL A O 1
ATOM 1638 N N . ILE A 1 224 ? 125.664 21.544 1.429 1.00 32.72 212 ILE A N 1
ATOM 1639 C CA . ILE A 1 224 ? 126.772 21.620 2.375 1.00 32.77 212 ILE A CA 1
ATOM 1640 C C . ILE A 1 224 ? 126.793 20.314 3.132 1.00 33.19 212 ILE A C 1
ATOM 1641 O O . ILE A 1 224 ? 125.896 20.029 3.916 1.00 32.93 212 ILE A O 1
ATOM 1646 N N . VAL A 1 225 ? 127.815 19.510 2.899 1.00 33.54 213 VAL A N 1
ATOM 1647 C CA . VAL A 1 225 ? 127.907 18.246 3.607 1.00 34.26 213 VAL A CA 1
ATOM 1648 C C . VAL A 1 225 ? 128.831 18.406 4.808 1.00 34.54 213 VAL A C 1
ATOM 1649 O O . VAL A 1 225 ? 130.005 18.658 4.647 1.00 34.18 213 VAL A O 1
ATOM 1653 N N . LYS A 1 226 ? 128.285 18.245 6.010 1.00 35.39 214 LYS A N 1
ATOM 1654 C CA . LYS A 1 226 ? 129.080 18.345 7.228 1.00 36.69 214 LYS A CA 1
ATOM 1655 C C . LYS A 1 226 ? 129.804 17.036 7.446 1.00 36.90 214 LYS A C 1
ATOM 1656 O O . LYS A 1 226 ? 129.160 16.018 7.666 1.00 38.25 214 LYS A O 1
ATOM 1662 N N . LEU A 1 227 ? 131.136 17.048 7.394 1.00 37.21 215 LEU A N 1
ATOM 1663 C CA . LEU A 1 227 ? 131.916 15.794 7.505 1.00 37.17 215 LEU A CA 1
ATOM 1664 C C . LEU A 1 227 ? 132.659 15.575 8.823 1.00 37.13 215 LEU A C 1
ATOM 1665 O O . LEU A 1 227 ? 133.550 14.745 8.873 1.00 36.99 215 LEU A O 1
ATOM 1670 N N . GLY A 1 228 ? 132.301 16.291 9.887 1.00 37.82 216 GLY A N 1
ATOM 1671 C CA . GLY A 1 228 ? 132.975 16.105 11.187 1.00 38.17 216 GLY A CA 1
ATOM 1672 C C . GLY A 1 228 ? 134.416 16.571 11.130 1.00 38.48 216 GLY A C 1
ATOM 1673 O O . GLY A 1 228 ? 134.666 17.740 10.819 1.00 39.20 216 GLY A O 1
ATOM 1674 N N . ASP A 1 229 ? 135.347 15.655 11.411 1.00 38.88 217 ASP A N 1
ATOM 1675 C CA . ASP A 1 229 ? 136.803 15.915 11.373 1.00 39.32 217 ASP A CA 1
ATOM 1676 C C . ASP A 1 229 ? 137.263 16.348 9.998 1.00 39.50 217 ASP A C 1
ATOM 1677 O O . ASP A 1 229 ? 138.281 17.060 9.844 1.00 39.70 217 ASP A O 1
ATOM 1682 N N . LYS A 1 230 ? 136.563 15.842 8.987 1.00 39.25 218 LYS A N 1
ATOM 1683 C CA . LYS A 1 230 ? 137.026 15.973 7.622 1.00 39.08 218 LYS A CA 1
ATOM 1684 C C . LYS A 1 230 ? 136.606 17.313 7.072 1.00 38.39 218 LYS A C 1
ATOM 1685 O O . LYS A 1 230 ? 137.053 17.706 5.995 1.00 38.44 218 LYS A O 1
ATOM 1688 N N . GLY A 1 231 ? 135.773 18.017 7.832 1.00 37.43 219 GLY A N 1
ATOM 1689 C CA . GLY A 1 231 ? 135.420 19.363 7.504 1.00 37.17 219 GLY A CA 1
ATOM 1690 C C . GLY A 1 231 ? 134.057 19.400 6.869 1.00 36.61 219 GLY A C 1
ATOM 1691 O O . GLY A 1 231 ? 133.156 18.698 7.287 1.00 36.42 219 GLY A O 1
ATOM 1692 N N . VAL A 1 232 ? 133.927 20.213 5.834 1.00 36.24 220 VAL A N 1
ATOM 1693 C CA . VAL A 1 232 ? 132.664 20.439 5.195 1.00 35.88 220 VAL A CA 1
ATOM 1694 C C . VAL A 1 232 ? 132.893 20.486 3.695 1.00 35.68 220 VAL A C 1
ATOM 1695 O O . VAL A 1 232 ? 133.946 20.914 3.229 1.00 35.22 220 VAL A O 1
ATOM 1699 N N . LEU A 1 233 ? 131.902 20.020 2.949 1.00 35.12 221 LEU A N 1
ATOM 1700 C CA . LEU A 1 233 ? 131.948 20.092 1.513 1.00 34.84 221 LEU A CA 1
ATOM 1701 C C . LEU A 1 233 ? 130.849 21.015 1.041 1.00 34.42 221 LEU A C 1
ATOM 1702 O O . LEU A 1 233 ? 129.699 20.838 1.437 1.00 34.08 221 LEU A O 1
ATOM 1707 N N . LEU A 1 234 ? 131.203 22.003 0.219 1.00 34.19 222 LEU A N 1
ATOM 1708 C CA . LEU A 1 234 ? 130.216 22.854 -0.440 1.00 34.28 222 LEU A CA 1
ATOM 1709 C C . LEU A 1 234 ? 130.137 22.433 -1.884 1.00 34.29 222 LEU A C 1
ATOM 1710 O O . LEU A 1 234 ? 131.150 22.364 -2.547 1.00 34.18 222 LEU A O 1
ATOM 1715 N N . VAL A 1 235 ? 128.928 22.153 -2.358 1.00 34.55 223 VAL A N 1
ATOM 1716 C CA . VAL A 1 235 ? 128.699 21.759 -3.739 1.00 34.60 223 VAL A CA 1
ATOM 1717 C C . VAL A 1 235 ? 127.596 22.629 -4.320 1.00 34.94 223 VAL A C 1
ATOM 1718 O O . VAL A 1 235 ? 126.484 22.690 -3.786 1.00 34.89 223 VAL A O 1
ATOM 1722 N N . ASN A 1 236 ? 127.921 23.319 -5.404 1.00 35.38 224 ASN A N 1
ATOM 1723 C CA . ASN A 1 236 ? 126.924 24.028 -6.200 1.00 35.92 224 ASN A CA 1
ATOM 1724 C C . ASN A 1 236 ? 127.307 23.966 -7.679 1.00 36.13 224 ASN A C 1
ATOM 1725 O O . ASN A 1 236 ? 128.331 23.366 -8.029 1.00 36.21 224 ASN A O 1
ATOM 1730 N N . LYS A 1 237 ? 126.470 24.551 -8.539 1.00 36.51 225 LYS A N 1
ATOM 1731 C CA . LYS A 1 237 ? 126.754 24.631 -9.990 1.00 36.81 225 LYS A CA 1
ATOM 1732 C C . LYS A 1 237 ? 128.178 25.083 -10.328 1.00 36.73 225 LYS A C 1
ATOM 1733 O O . LYS A 1 237 ? 128.762 24.608 -11.285 1.00 37.15 225 LYS A O 1
ATOM 1739 N N . ASN A 1 238 ? 128.727 25.994 -9.533 1.00 37.05 226 ASN A N 1
ATOM 1740 C CA . ASN A 1 238 ? 129.987 26.655 -9.855 1.00 37.47 226 ASN A CA 1
ATOM 1741 C C . ASN A 1 238 ? 131.223 26.061 -9.191 1.00 37.45 226 ASN A C 1
ATOM 1742 O O . ASN A 1 238 ? 132.346 26.374 -9.603 1.00 38.10 226 ASN A O 1
ATOM 1745 N N . GLU A 1 239 ? 131.039 25.207 -8.190 1.00 37.41 227 GLU A N 1
ATOM 1746 C CA . GLU A 1 239 ? 132.171 24.732 -7.388 1.00 37.33 227 GLU A CA 1
ATOM 1747 C C . GLU A 1 239 ? 131.875 23.541 -6.480 1.00 37.25 227 GLU A C 1
ATOM 1748 O O . GLU A 1 239 ? 130.722 23.276 -6.092 1.00 36.89 227 GLU A O 1
ATOM 1750 N N . LYS A 1 240 ? 132.954 22.848 -6.130 1.00 37.10 228 LYS A N 1
ATOM 1751 C CA . LYS A 1 240 ? 132.915 21.713 -5.220 1.00 37.15 228 LYS A CA 1
ATOM 1752 C C . LYS A 1 240 ? 134.053 21.945 -4.228 1.00 36.99 228 LYS A C 1
ATOM 1753 O O . LYS A 1 240 ? 135.083 21.266 -4.277 1.00 37.45 228 LYS A O 1
ATOM 1756 N N . LYS A 1 241 ? 133.881 22.930 -3.351 1.00 36.67 229 LYS A N 1
ATOM 1757 C CA . LYS A 1 241 ? 134.974 23.384 -2.491 1.00 36.45 229 LYS A CA 1
ATOM 1758 C C . LYS A 1 241 ? 134.979 22.616 -1.170 1.00 36.35 229 LYS A C 1
ATOM 1759 O O . LYS A 1 241 ? 133.972 22.589 -0.454 1.00 35.89 229 LYS A O 1
ATOM 1761 N N . HIS A 1 242 ? 136.103 21.968 -0.866 1.00 36.19 230 HIS A N 1
ATOM 1762 C CA . HIS A 1 242 ? 136.277 21.333 0.434 1.00 36.58 230 HIS A CA 1
ATOM 1763 C C . HIS A 1 242 ? 136.936 22.307 1.397 1.00 36.49 230 HIS A C 1
ATOM 1764 O O . HIS A 1 242 ? 137.929 22.948 1.061 1.00 36.44 230 HIS A O 1
ATOM 1771 N N . PHE A 1 243 ? 136.346 22.411 2.586 1.00 36.60 231 PHE A N 1
ATOM 1772 C CA . PHE A 1 243 ? 136.817 23.264 3.664 1.00 36.81 231 PHE A CA 1
ATOM 1773 C C . PHE A 1 243 ? 137.302 22.364 4.778 1.00 36.83 231 PHE A C 1
ATOM 1774 O O . PHE A 1 243 ? 136.497 21.707 5.421 1.00 37.09 231 PHE A O 1
ATOM 1782 N N . PRO A 1 244 ? 138.620 22.302 5.001 1.00 37.30 232 PRO A N 1
ATOM 1783 C CA . PRO A 1 244 ? 139.043 21.631 6.228 1.00 37.32 232 PRO A CA 1
ATOM 1784 C C . PRO A 1 244 ? 138.553 22.358 7.482 1.00 37.43 232 PRO A C 1
ATOM 1785 O O . PRO A 1 244 ? 138.241 23.558 7.450 1.00 37.38 232 PRO A O 1
ATOM 1789 N N . THR A 1 245 ? 138.477 21.621 8.577 1.00 37.49 233 THR A N 1
ATOM 1790 C CA . THR A 1 245 ? 138.028 22.190 9.820 1.00 37.92 233 THR A CA 1
ATOM 1791 C C . THR A 1 245 ? 139.246 22.483 10.651 1.00 38.09 233 THR A C 1
ATOM 1792 O O . THR A 1 245 ? 140.385 22.233 10.240 1.00 38.37 233 THR A O 1
ATOM 1794 N N . PHE A 1 246 ? 138.992 23.040 11.821 1.00 38.38 234 PHE A N 1
ATOM 1795 C CA . PHE A 1 246 ? 140.039 23.500 12.685 1.00 38.49 234 PHE A CA 1
ATOM 1796 C C . PHE A 1 246 ? 140.348 22.376 13.645 1.00 38.21 234 PHE A C 1
ATOM 1797 O O . PHE A 1 246 ? 139.431 21.755 14.186 1.00 38.83 234 PHE A O 1
ATOM 1805 N N . LYS A 1 247 ? 141.632 22.061 13.784 1.00 37.72 235 LYS A N 1
ATOM 1806 C CA . LYS A 1 247 ? 142.063 20.979 14.651 1.00 37.43 235 LYS A CA 1
ATOM 1807 C C . LYS A 1 247 ? 141.878 21.490 16.075 1.00 37.10 235 LYS A C 1
ATOM 1808 O O . LYS A 1 247 ? 142.607 22.382 16.526 1.00 37.42 235 LYS A O 1
ATOM 1810 N N . VAL A 1 248 ? 140.857 20.955 16.741 1.00 36.25 236 VAL A N 1
ATOM 1811 C CA . VAL A 1 248 ? 140.583 21.227 18.140 1.00 35.62 236 VAL A CA 1
ATOM 1812 C C . VAL A 1 248 ? 140.542 19.880 18.873 1.00 35.50 236 VAL A C 1
ATOM 1813 O O . VAL A 1 248 ? 140.334 18.838 18.247 1.00 35.23 236 VAL A O 1
ATOM 1817 N N . LYS A 1 249 ? 140.752 19.893 20.185 1.00 35.25 237 LYS A N 1
ATOM 1818 C CA . LYS A 1 249 ? 140.519 18.699 20.978 1.00 35.48 237 LYS A CA 1
ATOM 1819 C C . LYS A 1 249 ? 139.028 18.591 21.268 1.00 35.21 237 LYS A C 1
ATOM 1820 O O . LYS A 1 249 ? 138.532 19.248 22.185 1.00 35.47 237 LYS A O 1
ATOM 1826 N N . ALA A 1 250 ? 138.328 17.768 20.479 1.00 34.91 238 ALA A N 1
ATOM 1827 C CA . ALA A 1 250 ? 136.904 17.520 20.666 1.00 34.74 238 ALA A CA 1
ATOM 1828 C C . ALA A 1 250 ? 136.641 16.737 21.954 1.00 34.65 238 ALA A C 1
ATOM 1829 O O . ALA A 1 250 ? 137.408 15.852 22.332 1.00 34.17 238 ALA A O 1
ATOM 1831 N N . VAL A 1 251 ? 135.549 17.077 22.622 1.00 34.59 239 VAL A N 1
ATOM 1832 C CA . VAL A 1 251 ? 135.093 16.385 23.818 1.00 34.78 239 VAL A CA 1
ATOM 1833 C C . VAL A 1 251 ? 133.645 15.890 23.658 1.00 34.40 239 VAL A C 1
ATOM 1834 O O . VAL A 1 251 ? 133.234 14.910 24.306 1.00 33.88 239 VAL A O 1
ATOM 1838 N N . ASP A 1 252 ? 132.881 16.568 22.803 1.00 34.23 240 ASP A N 1
ATOM 1839 C CA . ASP A 1 252 ? 131.475 16.331 22.689 1.00 34.12 240 ASP A CA 1
ATOM 1840 C C . ASP A 1 252 ? 131.004 16.995 21.434 1.00 34.11 240 ASP A C 1
ATOM 1841 O O . ASP A 1 252 ? 130.930 18.202 21.405 1.00 34.21 240 ASP A O 1
ATOM 1846 N N . THR A 1 253 ? 130.645 16.208 20.427 1.00 34.35 241 THR A N 1
ATOM 1847 C CA . THR A 1 253 ? 130.217 16.727 19.130 1.00 34.22 241 THR A CA 1
ATOM 1848 C C . THR A 1 253 ? 128.724 17.014 19.066 1.00 33.65 241 THR A C 1
ATOM 1849 O O . THR A 1 253 ? 128.198 17.356 18.004 1.00 33.94 241 THR A O 1
ATOM 1853 N N . THR A 1 254 ? 128.037 16.814 20.187 1.00 33.71 242 THR A N 1
ATOM 1854 C CA . THR A 1 254 ? 126.620 17.115 20.329 1.00 33.74 242 THR A CA 1
ATOM 1855 C C . THR A 1 254 ? 126.327 18.512 19.864 1.00 33.63 242 THR A C 1
ATOM 1856 O O . THR A 1 254 ? 126.949 19.451 20.361 1.00 33.39 242 THR A O 1
ATOM 1860 N N . ALA A 1 255 ? 125.375 18.637 18.939 1.00 34.13 243 ALA A N 1
ATOM 1861 C CA . ALA A 1 255 ? 124.849 19.927 18.473 1.00 33.90 243 ALA A CA 1
ATOM 1862 C C . ALA A 1 255 ? 125.792 20.683 17.553 1.00 32.98 243 ALA A C 1
ATOM 1863 O O . ALA A 1 255 ? 125.494 21.816 17.188 1.00 31.82 243 ALA A O 1
ATOM 1865 N N . ALA A 1 256 ? 126.902 20.042 17.150 1.00 33.29 244 ALA A N 1
ATOM 1866 C CA . ALA A 1 256 ? 127.914 20.690 16.298 1.00 33.08 244 ALA A CA 1
ATOM 1867 C C . ALA A 1 256 ? 127.295 21.147 14.976 1.00 33.24 244 ALA A C 1
ATOM 1868 O O . ALA A 1 256 ? 127.629 22.211 14.464 1.00 33.67 244 ALA A O 1
ATOM 1870 N N . GLY A 1 257 ? 126.387 20.332 14.438 1.00 32.89 245 GLY A N 1
ATOM 1871 C CA . GLY A 1 257 ? 125.742 20.599 13.155 1.00 33.01 245 GLY A CA 1
ATOM 1872 C C . GLY A 1 257 ? 124.762 21.757 13.256 1.00 32.67 245 GLY A C 1
ATOM 1873 O O . GLY A 1 257 ? 124.681 22.559 12.354 1.00 32.77 245 GLY A O 1
ATOM 1874 N N . ASP A 1 258 ? 124.017 21.786 14.358 1.00 32.91 246 ASP A N 1
ATOM 1875 C CA . ASP A 1 258 ? 123.111 22.874 14.731 1.00 33.63 246 ASP A CA 1
ATOM 1876 C C . ASP A 1 258 ? 123.861 24.190 14.886 1.00 33.28 246 ASP A C 1
ATOM 1877 O O . ASP A 1 258 ? 123.422 25.244 14.412 1.00 33.61 246 ASP A O 1
ATOM 1882 N N . VAL A 1 259 ? 124.989 24.136 15.588 1.00 32.77 247 VAL A N 1
ATOM 1883 C CA . VAL A 1 259 ? 125.850 25.307 15.699 1.00 32.06 247 VAL A CA 1
ATOM 1884 C C . VAL A 1 259 ? 126.346 25.740 14.316 1.00 31.84 247 VAL A C 1
ATOM 1885 O O . VAL A 1 259 ? 126.274 26.910 13.974 1.00 31.39 247 VAL A O 1
ATOM 1889 N N . PHE A 1 260 ? 126.815 24.793 13.504 1.00 31.20 248 PHE A N 1
ATOM 1890 C CA . PHE A 1 260 ? 127.211 25.139 12.168 1.00 30.52 248 PHE A CA 1
ATOM 1891 C C . PHE A 1 260 ? 126.089 25.861 11.430 1.00 30.82 248 PHE A C 1
ATOM 1892 O O . PHE A 1 260 ? 126.308 26.916 10.836 1.00 30.60 248 PHE A O 1
ATOM 1900 N N . ASN A 1 261 ? 124.891 25.272 11.427 1.00 30.89 249 ASN A N 1
ATOM 1901 C CA . ASN A 1 261 ? 123.797 25.831 10.626 1.00 31.53 249 ASN A CA 1
ATOM 1902 C C . ASN A 1 261 ? 123.442 27.260 11.062 1.00 31.68 249 ASN A C 1
ATOM 1903 O O . ASN A 1 261 ? 123.273 28.118 10.204 1.00 31.56 249 ASN A O 1
ATOM 1908 N N . GLY A 1 262 ? 123.362 27.491 12.378 1.00 31.49 250 GLY A N 1
ATOM 1909 C CA . GLY A 1 262 ? 122.989 28.793 12.916 1.00 31.59 250 GLY A CA 1
ATOM 1910 C C . GLY A 1 262 ? 124.027 29.852 12.645 1.00 31.61 250 GLY A C 1
ATOM 1911 O O . GLY A 1 262 ? 123.702 30.961 12.226 1.00 32.24 250 GLY A O 1
ATOM 1912 N N . ALA A 1 263 ? 125.288 29.498 12.873 1.00 31.68 251 ALA A N 1
ATOM 1913 C CA . ALA A 1 263 ? 126.419 30.382 12.589 1.00 31.43 251 ALA A CA 1
ATOM 1914 C C . ALA A 1 263 ? 126.568 30.635 11.088 1.00 31.58 251 ALA A C 1
ATOM 1915 O O . ALA A 1 263 ? 126.782 31.765 10.664 1.00 31.50 251 ALA A O 1
ATOM 1917 N N . PHE A 1 264 ? 126.439 29.584 10.277 1.00 31.76 252 PHE A N 1
ATOM 1918 C CA . PHE A 1 264 ? 126.392 29.757 8.823 1.00 31.60 252 PHE A CA 1
ATOM 1919 C C .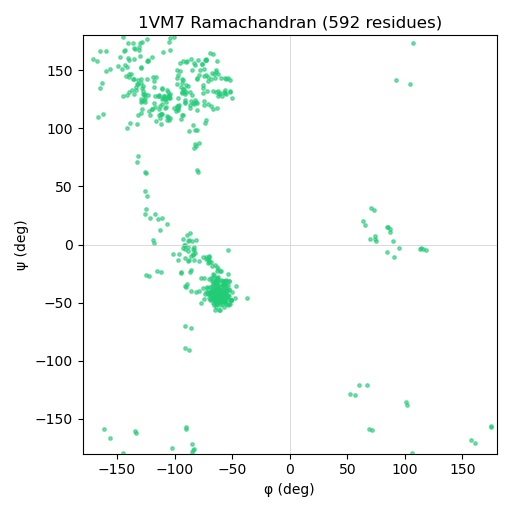 PHE A 1 264 ? 125.363 30.814 8.418 1.00 31.79 252 PHE A C 1
ATOM 1920 O O . PHE A 1 264 ? 125.656 31.698 7.632 1.00 31.86 252 PHE A O 1
ATOM 1928 N N . ALA A 1 265 ? 124.165 30.711 8.985 1.00 32.03 253 ALA A N 1
ATOM 1929 C CA . ALA A 1 265 ? 123.060 31.599 8.662 1.00 31.78 253 ALA A CA 1
ATOM 1930 C C . ALA A 1 265 ? 123.319 33.044 9.125 1.00 31.69 253 ALA A C 1
ATOM 1931 O O . ALA A 1 265 ? 122.985 33.978 8.412 1.00 31.05 253 ALA A O 1
ATOM 1933 N N . VAL A 1 266 ? 123.896 33.199 10.322 1.00 32.23 254 VAL A N 1
ATOM 1934 C CA . VAL A 1 266 ? 124.346 34.505 10.846 1.00 32.20 254 VAL A CA 1
ATOM 1935 C C . VAL A 1 266 ? 125.287 35.199 9.890 1.00 32.12 254 VAL A C 1
ATOM 1936 O O . VAL A 1 266 ? 125.148 36.390 9.645 1.00 31.83 254 VAL A O 1
ATOM 1940 N N . ALA A 1 267 ? 126.248 34.446 9.361 1.00 32.12 255 ALA A N 1
ATOM 1941 C CA . ALA A 1 267 ? 127.192 34.956 8.385 1.00 31.98 255 ALA A CA 1
ATOM 1942 C C . ALA A 1 267 ? 126.504 35.463 7.104 1.00 32.25 255 ALA A C 1
ATOM 1943 O O . ALA A 1 267 ? 126.698 36.607 6.691 1.00 31.73 255 ALA A O 1
ATOM 1945 N N . LEU A 1 268 ? 125.658 34.636 6.508 1.00 32.43 256 LEU A N 1
ATOM 1946 C CA . LEU A 1 268 ? 124.869 35.082 5.372 1.00 32.78 256 LEU A CA 1
ATOM 1947 C C . LEU A 1 268 ? 124.099 36.368 5.705 1.00 33.17 256 LEU A C 1
ATOM 1948 O O . LEU A 1 268 ? 124.069 37.288 4.902 1.00 32.81 256 LEU A O 1
ATOM 1953 N N . SER A 1 269 ? 123.480 36.407 6.890 1.00 33.60 257 SER A N 1
ATOM 1954 C CA . SER A 1 269 ? 122.690 37.553 7.310 1.00 34.01 257 SER A CA 1
ATOM 1955 C C . SER A 1 269 ? 123.529 38.809 7.306 1.00 34.10 257 SER A C 1
ATOM 1956 O O . SER A 1 269 ? 123.028 39.862 6.973 1.00 35.55 257 SER A O 1
ATOM 1959 N N . GLU A 1 270 ? 124.805 38.686 7.653 1.00 33.91 258 GLU A N 1
ATOM 1960 C CA . GLU A 1 270 ? 125.736 39.810 7.671 1.00 34.05 258 GLU A CA 1
ATOM 1961 C C . GLU A 1 270 ? 126.410 40.091 6.325 1.00 34.09 258 GLU A C 1
ATOM 1962 O O . GLU A 1 270 ? 127.335 40.904 6.254 1.00 34.25 258 GLU A O 1
ATOM 1968 N N . GLY A 1 271 ? 125.944 39.434 5.268 1.00 34.17 259 GLY A N 1
ATOM 1969 C CA . GLY A 1 271 ? 126.385 39.722 3.913 1.00 34.51 259 GLY A CA 1
ATOM 1970 C C . GLY A 1 271 ? 127.652 38.994 3.525 1.00 34.91 259 GLY A C 1
ATOM 1971 O O . GLY A 1 271 ? 128.294 39.349 2.543 1.00 34.96 259 GLY A O 1
ATOM 1972 N N . LYS A 1 272 ? 128.032 37.981 4.296 1.00 35.55 260 LYS A N 1
ATOM 1973 C CA . LYS A 1 272 ? 129.164 37.142 3.906 1.00 36.20 260 LYS A CA 1
ATOM 1974 C C . LYS A 1 272 ? 128.743 36.213 2.768 1.00 35.87 260 LYS A C 1
ATOM 1975 O O . LYS A 1 272 ? 127.588 35.784 2.710 1.00 35.72 260 LYS A O 1
ATOM 1981 N N . ASN A 1 273 ? 129.673 35.941 1.851 1.00 35.65 261 ASN A N 1
ATOM 1982 C CA . ASN A 1 273 ? 129.429 34.962 0.782 1.00 35.22 261 ASN A CA 1
ATOM 1983 C C . ASN A 1 273 ? 129.455 33.551 1.363 1.00 35.24 261 ASN A C 1
ATOM 1984 O O . ASN A 1 273 ? 130.005 33.340 2.447 1.00 35.22 261 ASN A O 1
ATOM 1989 N N . PRO A 1 274 ? 128.842 32.582 0.657 1.00 35.09 262 PRO A N 1
ATOM 1990 C CA . PRO A 1 274 ? 128.658 31.250 1.237 1.00 34.92 262 PRO A CA 1
ATOM 1991 C C . PRO A 1 274 ? 129.947 30.572 1.691 1.00 34.73 262 PRO A C 1
ATOM 1992 O O . PRO A 1 274 ? 129.927 29.809 2.662 1.00 34.24 262 PRO A O 1
ATOM 1996 N N . GLU A 1 275 ? 131.047 30.835 0.988 1.00 34.55 263 GLU A N 1
ATOM 1997 C CA . GLU A 1 275 ? 132.349 30.278 1.355 1.00 35.00 263 GLU A CA 1
ATOM 1998 C C . GLU A 1 275 ? 132.809 30.904 2.691 1.00 34.77 263 GLU A C 1
ATOM 1999 O O . GLU A 1 275 ? 133.232 30.192 3.600 1.00 34.36 263 GLU A O 1
ATOM 2005 N N . GLU A 1 276 ? 132.709 32.231 2.807 1.00 34.64 264 GLU A N 1
ATOM 2006 C CA . GLU A 1 276 ? 132.980 32.924 4.073 1.00 34.66 264 GLU A CA 1
ATOM 2007 C C . GLU A 1 276 ? 132.077 32.394 5.178 1.00 34.04 264 GLU A C 1
ATOM 2008 O O . GLU A 1 276 ? 132.535 32.150 6.294 1.00 34.08 264 GLU A O 1
ATOM 2014 N N . ALA A 1 277 ? 130.794 32.223 4.863 1.00 33.50 265 ALA A N 1
ATOM 2015 C CA . ALA A 1 277 ? 129.831 31.744 5.852 1.00 33.33 265 ALA A CA 1
ATOM 2016 C C . ALA A 1 277 ? 130.150 30.340 6.327 1.00 32.99 265 ALA A C 1
ATOM 2017 O O . ALA A 1 277 ? 129.945 30.042 7.504 1.00 32.83 265 ALA A O 1
ATOM 2019 N N . VAL A 1 278 ? 130.614 29.473 5.414 1.00 32.64 266 VAL A N 1
ATOM 2020 C CA . VAL A 1 278 ? 131.066 28.116 5.795 1.00 32.23 266 VAL A CA 1
ATOM 2021 C C . VAL A 1 278 ? 132.239 28.206 6.757 1.00 31.82 266 VAL A C 1
ATOM 2022 O O . VAL A 1 278 ? 132.288 27.498 7.754 1.00 31.31 266 VAL A O 1
ATOM 2026 N N . ILE A 1 279 ? 133.201 29.065 6.453 1.00 32.05 267 ILE A N 1
ATOM 2027 C CA . ILE A 1 279 ? 134.351 29.200 7.337 1.00 32.19 267 ILE A CA 1
ATOM 2028 C C . ILE A 1 279 ? 133.874 29.611 8.734 1.00 32.30 267 ILE A C 1
ATOM 2029 O O . ILE A 1 279 ? 134.288 29.046 9.751 1.00 31.92 267 ILE A O 1
ATOM 2034 N N . PHE A 1 280 ? 132.994 30.608 8.758 1.00 32.47 268 PHE A N 1
ATOM 2035 C CA . PHE A 1 280 ? 132.517 31.172 9.995 1.00 32.31 268 PHE A CA 1
ATOM 2036 C C . PHE A 1 280 ? 131.795 30.131 10.835 1.00 32.12 268 PHE A C 1
ATOM 2037 O O . PHE A 1 280 ? 132.065 30.001 12.018 1.00 31.01 268 PHE A O 1
ATOM 2045 N N . GLY A 1 281 ? 130.896 29.379 10.194 1.00 32.35 269 GLY A N 1
ATOM 2046 C CA . GLY A 1 281 ? 130.180 28.303 10.842 1.00 32.17 269 GLY A CA 1
ATOM 2047 C C . GLY A 1 281 ? 131.076 27.173 11.295 1.00 31.90 269 GLY A C 1
ATOM 2048 O O . GLY A 1 281 ? 130.850 26.551 12.331 1.00 31.74 269 GLY A O 1
ATOM 2049 N N . THR A 1 282 ? 132.069 26.874 10.479 1.00 32.12 270 THR A N 1
ATOM 2050 C CA . THR A 1 282 ? 133.084 25.879 10.821 1.00 32.05 270 THR A CA 1
ATOM 2051 C C . THR A 1 282 ? 133.789 26.271 12.129 1.00 30.93 270 THR A C 1
ATOM 2052 O O . THR A 1 282 ? 134.039 25.440 12.987 1.00 30.49 270 THR A O 1
ATOM 2056 N N . ALA A 1 283 ? 134.115 27.546 12.264 1.00 30.44 271 ALA A N 1
ATOM 2057 C CA . ALA A 1 283 ? 134.803 28.027 13.444 1.00 30.14 271 ALA A CA 1
ATOM 2058 C C . ALA A 1 283 ? 133.947 27.884 14.690 1.00 30.05 271 ALA A C 1
ATOM 2059 O O . ALA A 1 283 ? 134.419 27.463 15.742 1.00 29.44 271 ALA A O 1
ATOM 2061 N N . ALA A 1 284 ? 132.679 28.250 14.555 1.00 30.26 272 ALA A N 1
ATOM 2062 C CA . ALA A 1 284 ? 131.694 28.169 15.628 1.00 30.46 272 ALA A CA 1
ATOM 2063 C C . ALA A 1 284 ? 131.420 26.736 16.069 1.00 30.91 272 ALA A C 1
ATOM 2064 O O . ALA A 1 284 ? 131.393 26.457 17.275 1.00 30.47 272 ALA A O 1
ATOM 2066 N N . ALA A 1 285 ? 131.220 25.840 15.094 1.00 31.05 273 ALA A N 1
ATOM 2067 C CA . ALA A 1 285 ? 131.074 24.416 15.369 1.00 31.23 273 ALA A CA 1
ATOM 2068 C C . ALA A 1 285 ? 132.290 23.897 16.106 1.00 31.08 273 ALA A C 1
ATOM 2069 O O . ALA A 1 285 ? 132.162 23.169 17.077 1.00 31.13 273 ALA A O 1
ATOM 2071 N N . ALA A 1 286 ? 133.470 24.263 15.618 1.00 30.71 274 ALA A N 1
ATOM 2072 C CA . ALA A 1 286 ? 134.719 23.749 16.139 1.00 30.69 274 ALA A CA 1
ATOM 2073 C C . ALA A 1 286 ? 134.916 24.118 17.614 1.00 31.04 274 ALA A C 1
ATOM 2074 O O . ALA A 1 286 ? 135.560 23.394 18.374 1.00 31.37 274 ALA A O 1
ATOM 2076 N N . ILE A 1 287 ? 134.451 25.297 17.997 1.00 31.21 275 ILE A N 1
ATOM 2077 C CA . ILE A 1 287 ? 134.535 25.717 19.401 1.00 31.12 275 ILE A CA 1
ATOM 2078 C C . ILE A 1 287 ? 133.526 24.916 20.214 1.00 30.56 275 ILE A C 1
ATOM 2079 O O . ILE A 1 287 ? 133.826 24.483 21.328 1.00 29.94 275 ILE A O 1
ATOM 2084 N N . SER A 1 288 ? 132.337 24.714 19.656 1.00 30.36 276 SER A N 1
ATOM 2085 C CA . SER A 1 288 ? 131.306 23.955 20.363 1.00 30.31 276 SER A CA 1
ATOM 2086 C C . SER A 1 288 ? 131.763 22.521 20.711 1.00 30.29 276 SER A C 1
ATOM 2087 O O . SER A 1 288 ? 131.508 22.067 21.809 1.00 30.06 276 SER A O 1
ATOM 2090 N N . VAL A 1 289 ? 132.480 21.832 19.816 1.00 30.54 277 VAL A N 1
ATOM 2091 C CA . VAL A 1 289 ? 132.831 20.419 20.059 1.00 30.44 277 VAL A CA 1
ATOM 2092 C C . VAL A 1 289 ? 133.852 20.276 21.177 1.00 30.27 277 VAL A C 1
ATOM 2093 O O . VAL A 1 289 ? 134.099 19.198 21.706 1.00 29.99 277 VAL A O 1
ATOM 2097 N N . THR A 1 290 ? 134.404 21.405 21.581 1.00 30.89 278 THR A N 1
ATOM 2098 C CA . THR A 1 290 ? 135.305 21.443 22.725 1.00 30.96 278 THR A CA 1
ATOM 2099 C C . THR A 1 290 ? 134.565 21.630 24.030 1.00 31.60 278 THR A C 1
ATOM 2100 O O . THR A 1 290 ? 135.197 21.756 25.063 1.00 31.49 278 THR A O 1
ATOM 2104 N N . ARG A 1 291 ? 133.234 21.652 24.011 1.00 33.36 279 ARG A N 1
ATOM 2105 C CA . ARG A 1 291 ? 132.485 21.837 25.247 1.00 34.22 279 ARG A CA 1
ATOM 2106 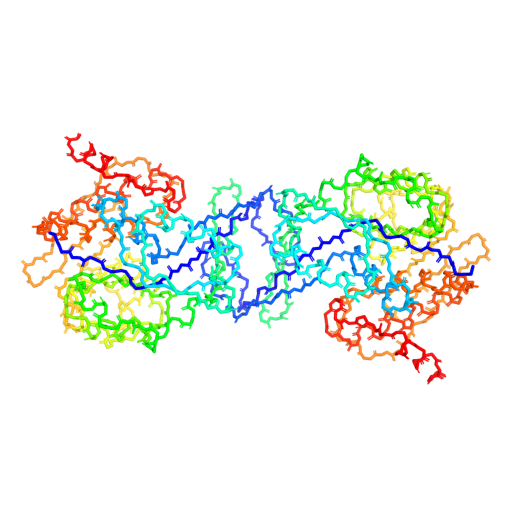C C . ARG A 1 291 ? 131.382 20.826 25.388 1.00 34.49 279 ARG A C 1
ATOM 2107 O O . ARG A 1 291 ? 130.690 20.508 24.416 1.00 35.03 279 ARG A O 1
ATOM 2115 N N . LEU A 1 292 ? 131.249 20.326 26.615 1.00 35.05 280 LEU A N 1
ATOM 2116 C CA . LEU A 1 292 ? 130.176 19.410 27.009 1.00 35.61 280 LEU A CA 1
ATOM 2117 C C . LEU A 1 292 ? 128.829 20.018 26.750 1.00 34.88 280 LEU A C 1
ATOM 2118 O O . LEU A 1 292 ? 128.598 21.163 27.102 1.00 35.67 280 LEU A O 1
ATOM 2122 N N . GLY A 1 293 ? 127.944 19.273 26.104 1.00 34.95 281 GLY A N 1
ATOM 2123 C CA . GLY A 1 293 ? 126.566 19.671 26.027 1.00 34.10 281 GLY A CA 1
ATOM 2124 C C . GLY A 1 293 ? 126.152 20.177 24.681 1.00 34.17 281 GLY A C 1
ATOM 2125 O O . GLY A 1 293 ? 126.972 20.326 23.775 1.00 33.59 281 GLY A O 1
ATOM 2126 N N . ALA A 1 294 ? 124.847 20.419 24.579 1.00 33.97 282 ALA A N 1
ATOM 2127 C CA . ALA A 1 294 ? 124.237 20.945 23.394 1.00 34.53 282 ALA A CA 1
ATOM 2128 C C . ALA A 1 294 ? 124.299 22.471 23.455 1.00 34.78 282 ALA A C 1
ATOM 2129 O O . ALA A 1 294 ? 125.277 23.073 23.018 1.00 35.33 282 ALA A O 1
ATOM 2131 N N . GLN A 1 295 ? 123.274 23.104 24.006 1.00 34.78 283 GLN A N 1
ATOM 2132 C CA . GLN A 1 295 ? 123.206 24.570 23.977 1.00 34.71 283 GLN A CA 1
ATOM 2133 C C . GLN A 1 295 ? 124.261 25.203 24.849 1.00 34.52 283 GLN A C 1
ATOM 2134 O O . GLN A 1 295 ? 124.750 26.319 24.578 1.00 35.17 283 GLN A O 1
ATOM 2140 N N . SER A 1 296 ? 124.646 24.491 25.888 1.00 34.49 284 SER A N 1
ATOM 2141 C CA . SER A 1 296 ? 125.735 24.965 26.708 1.00 34.45 284 SER A CA 1
ATOM 2142 C C . SER A 1 296 ? 127.082 25.057 25.942 1.00 33.56 284 SER A C 1
ATOM 2143 O O . SER A 1 296 ? 127.959 25.757 26.388 1.00 33.92 284 SER A O 1
ATOM 2146 N N . SER A 1 297 ? 127.242 24.372 24.810 1.00 33.03 285 SER A N 1
ATOM 2147 C CA . SER A 1 297 ? 128.496 24.448 24.048 1.00 33.15 285 SER A CA 1
ATOM 2148 C C . SER A 1 297 ? 128.577 25.618 23.065 1.00 32.69 285 SER A C 1
ATOM 2149 O O . SER A 1 297 ? 129.603 25.802 22.420 1.00 31.98 285 SER A O 1
ATOM 2152 N N . ILE A 1 298 ? 127.464 26.308 22.858 1.00 33.10 286 ILE A N 1
ATOM 2153 C CA . ILE A 1 298 ? 127.362 27.298 21.796 1.00 33.09 286 ILE A CA 1
ATOM 2154 C C . ILE A 1 298 ? 128.259 28.482 22.144 1.00 32.88 286 ILE A C 1
ATOM 2155 O O . ILE A 1 298 ? 128.093 29.086 23.192 1.00 33.38 286 ILE A O 1
ATOM 2160 N N . PRO A 1 299 ? 129.264 28.795 21.296 1.00 33.05 287 PRO A N 1
ATOM 2161 C CA . PRO A 1 299 ? 130.047 29.925 21.707 1.00 33.40 287 PRO A CA 1
ATOM 2162 C C . PRO A 1 299 ? 129.339 31.297 21.551 1.00 33.40 287 PRO A C 1
ATOM 2163 O O . PRO A 1 299 ? 128.363 31.465 20.830 1.00 33.17 287 PRO A O 1
ATOM 2167 N N . ALA A 1 300 ? 129.842 32.266 22.277 1.00 34.15 288 ALA A N 1
ATOM 2168 C CA . ALA A 1 300 ? 129.411 33.631 22.083 1.00 34.73 288 ALA A CA 1
ATOM 2169 C C . ALA A 1 300 ? 130.199 34.205 20.889 1.00 34.92 288 ALA A C 1
ATOM 2170 O O . ALA A 1 300 ? 131.297 33.734 20.562 1.00 34.72 288 ALA A O 1
ATOM 2172 N N . ARG A 1 301 ? 129.608 35.196 20.232 1.00 34.75 289 ARG A N 1
ATOM 2173 C CA . ARG A 1 301 ? 130.193 35.826 19.068 1.00 34.62 289 ARG A CA 1
ATOM 2174 C C . ARG A 1 301 ? 131.666 36.211 19.268 1.00 34.71 289 ARG A C 1
ATOM 2175 O O . ARG A 1 301 ? 132.500 35.935 18.421 1.00 34.70 289 ARG A O 1
ATOM 2183 N N . GLU A 1 302 ? 131.982 36.825 20.400 1.00 34.60 290 GLU A N 1
ATOM 2184 C CA . GLU A 1 302 ? 133.363 37.185 20.705 1.00 35.00 290 GLU A CA 1
ATOM 2185 C C . GLU A 1 302 ? 134.298 35.968 20.694 1.00 34.32 290 GLU A C 1
ATOM 2186 O O . GLU A 1 302 ? 135.433 36.061 20.230 1.00 33.46 290 GLU A O 1
ATOM 2192 N N . GLU A 1 303 ? 133.811 34.818 21.155 1.00 33.68 291 GLU A N 1
ATOM 2193 C CA . GLU A 1 303 ? 134.625 33.621 21.115 1.00 33.52 291 GLU A CA 1
ATOM 2194 C C . GLU A 1 303 ? 134.938 33.225 19.672 1.00 32.86 291 GLU A C 1
ATOM 2195 O O . GLU A 1 303 ? 136.095 32.945 19.378 1.00 31.93 291 GLU A O 1
ATOM 2201 N N . VAL A 1 304 ? 133.923 33.251 18.803 1.00 32.36 292 VAL A N 1
ATOM 2202 C CA . VAL A 1 304 ? 134.070 32.890 17.392 1.00 32.71 292 VAL A CA 1
ATOM 2203 C C . VAL A 1 304 ? 135.066 33.839 16.717 1.00 32.66 292 VAL A C 1
ATOM 2204 O O . VAL A 1 304 ? 135.930 33.409 15.967 1.00 33.17 292 VAL A O 1
ATOM 2208 N N . GLU A 1 305 ? 134.970 35.125 17.019 1.00 32.79 293 GLU A N 1
ATOM 2209 C CA . GLU A 1 305 ? 135.896 36.119 16.455 1.00 33.16 293 GLU A CA 1
ATOM 2210 C C . GLU A 1 305 ? 137.338 35.931 16.946 1.00 33.34 293 GLU A C 1
ATOM 2211 O O . GLU A 1 305 ? 138.283 36.071 16.170 1.00 32.86 293 GLU A O 1
ATOM 2217 N N . ALA A 1 306 ? 137.499 35.627 18.230 1.00 33.82 294 ALA A N 1
ATOM 2218 C CA . ALA A 1 306 ? 138.825 35.368 18.798 1.00 34.39 294 ALA A CA 1
ATOM 2219 C C . ALA A 1 306 ? 139.451 34.118 18.184 1.00 34.64 294 ALA A C 1
ATOM 2220 O O . ALA A 1 306 ? 140.661 34.046 18.021 1.00 34.78 294 ALA A O 1
ATOM 2222 N N . PHE A 1 307 ? 138.614 33.153 17.819 1.00 34.91 295 PHE A N 1
ATOM 2223 C CA . PHE A 1 307 ? 139.094 31.955 17.171 1.00 35.45 295 PHE A CA 1
ATOM 2224 C C . PHE A 1 307 ? 139.726 32.274 15.803 1.00 35.49 295 PHE A C 1
ATOM 2225 O O . PHE A 1 307 ? 140.863 31.890 15.520 1.00 35.56 295 PHE A O 1
ATOM 2233 N N . LEU A 1 308 ? 138.940 32.959 14.979 1.00 35.47 296 LEU A N 1
ATOM 2234 C CA . LEU A 1 308 ? 139.268 33.291 13.614 1.00 35.52 296 LEU A CA 1
ATOM 2235 C C . LEU A 1 308 ? 140.474 34.219 13.534 1.00 36.01 296 LEU A C 1
ATOM 2236 O O . LEU A 1 308 ? 141.293 34.076 12.639 1.00 34.94 296 LEU A O 1
ATOM 2241 N N . LYS A 1 309 ? 140.554 35.159 14.480 1.00 36.66 297 LYS A N 1
ATOM 2242 C CA . LYS A 1 309 ? 141.673 36.074 14.580 1.00 37.45 297 LYS A CA 1
ATOM 2243 C C . LYS A 1 309 ? 142.942 35.292 14.915 1.00 37.94 297 LYS A C 1
ATOM 2244 O O . LYS A 1 309 ? 143.978 35.454 14.263 1.00 37.81 297 LYS A O 1
ATOM 2246 N N . ASN A 1 310 ? 142.827 34.423 15.917 1.00 38.65 298 ASN A N 1
ATOM 2247 C CA . ASN A 1 310 ? 143.916 33.525 16.348 1.00 39.22 298 ASN A CA 1
ATOM 2248 C C . ASN A 1 310 ? 144.557 32.634 15.248 1.00 39.21 298 ASN A C 1
ATOM 2249 O O . ASN A 1 310 ? 145.514 31.796 15.750 1.00 39.61 298 ASN A O 1
ATOM 2254 N N . LEU A 1 311 ? 143.977 32.668 13.887 1.00 39.71 299 LEU A N 1
ATOM 2255 C CA . LEU A 1 311 ? 144.508 31.775 12.907 1.00 40.01 299 LEU A CA 1
ATOM 2256 C C . LEU A 1 311 ? 145.607 32.459 12.140 1.00 40.48 299 LEU A C 1
ATOM 2257 O O . LEU A 1 311 ? 146.331 31.707 11.695 1.00 40.49 299 LEU A O 1
ATOM 2263 N N . PHE B 1 14 ? 88.879 5.276 66.430 1.00 41.11 2 PHE B N 1
ATOM 2264 C CA . PHE B 1 14 ? 89.823 4.534 65.545 1.00 40.80 2 PHE B CA 1
ATOM 2265 C C . PHE B 1 14 ? 91.247 5.005 65.791 1.00 39.95 2 PHE B C 1
ATOM 2266 O O . PHE B 1 14 ? 91.463 6.122 66.248 1.00 40.54 2 PHE B O 1
ATOM 2274 N N . LEU B 1 15 ? 92.216 4.141 65.515 1.00 38.59 3 LEU B N 1
ATOM 2275 C CA . LEU B 1 15 ? 93.623 4.481 65.705 1.00 37.52 3 LEU B CA 1
ATOM 2276 C C . LEU B 1 15 ? 94.056 5.330 64.517 1.00 36.48 3 LEU B C 1
ATOM 2277 O O . LEU B 1 15 ? 93.553 5.147 63.426 1.00 36.52 3 LEU B O 1
ATOM 2282 N N . VAL B 1 16 ? 94.950 6.285 64.740 1.00 35.40 4 VAL B N 1
ATOM 2283 C CA . VAL B 1 16 ? 95.348 7.213 63.684 1.00 34.31 4 VAL B CA 1
ATOM 2284 C C . VAL B 1 16 ? 96.569 6.685 62.983 1.00 33.67 4 VAL B C 1
ATOM 2285 O O . VAL B 1 16 ? 97.525 6.291 63.637 1.00 32.92 4 VAL B O 1
ATOM 2289 N N . ILE B 1 17 ? 96.528 6.729 61.650 1.00 33.21 5 ILE B N 1
ATOM 2290 C CA . ILE B 1 17 ? 97.570 6.216 60.792 1.00 32.64 5 ILE B CA 1
ATOM 2291 C C . ILE B 1 17 ? 98.376 7.351 60.163 1.00 32.92 5 ILE B C 1
ATOM 2292 O O . ILE B 1 17 ? 97.804 8.301 59.640 1.00 33.04 5 ILE B O 1
ATOM 2297 N N . SER B 1 18 ? 99.697 7.217 60.214 1.00 33.03 6 SER B N 1
ATOM 2298 C CA . SER B 1 18 ? 100.626 8.018 59.430 1.00 33.49 6 SER B CA 1
ATOM 2299 C C . SER B 1 18 ? 101.404 7.074 58.537 1.00 33.51 6 SER B C 1
ATOM 2300 O O . SER B 1 18 ? 101.709 5.958 58.930 1.00 33.68 6 SER B O 1
ATOM 2303 N N . VAL B 1 19 ? 101.706 7.542 57.331 1.00 33.77 7 VAL B N 1
ATOM 2304 C CA . VAL B 1 19 ? 102.622 6.910 56.445 1.00 33.21 7 VAL B CA 1
ATOM 2305 C C . VAL B 1 19 ? 103.835 7.851 56.394 1.00 33.47 7 VAL B C 1
ATOM 2306 O O . VAL B 1 19 ? 103.695 9.058 56.305 1.00 33.73 7 VAL B O 1
ATOM 2310 N N . VAL B 1 20 ? 105.037 7.309 56.497 1.00 33.37 8 VAL B N 1
ATOM 2311 C CA . VAL B 1 20 ? 106.237 8.119 56.257 1.00 33.39 8 VAL B CA 1
ATOM 2312 C C . VAL B 1 20 ? 106.974 7.426 55.139 1.00 32.67 8 VAL B C 1
ATOM 2313 O O . VAL B 1 20 ? 107.403 6.287 55.306 1.00 32.50 8 VAL B O 1
ATOM 2317 N N . GLY B 1 21 ? 107.075 8.096 53.994 1.00 32.71 9 GLY B N 1
ATOM 2318 C CA . GLY B 1 21 ? 107.609 7.453 52.803 1.00 32.62 9 GLY B CA 1
ATOM 2319 C C . GLY B 1 21 ? 107.568 8.278 51.534 1.00 32.48 9 GLY B C 1
ATOM 2320 O O . GLY B 1 21 ? 107.504 9.510 51.543 1.00 31.18 9 GLY B O 1
ATOM 2321 N N . SER B 1 22 ? 107.596 7.556 50.427 1.00 32.95 10 SER B N 1
ATOM 2322 C CA . SER B 1 22 ? 107.950 8.134 49.159 1.00 32.87 10 SER B CA 1
ATOM 2323 C C . SER B 1 22 ? 106.733 8.495 48.348 1.00 32.99 10 SER B C 1
ATOM 2324 O O . SER B 1 22 ? 105.716 7.833 48.425 1.00 33.14 10 SER B O 1
ATOM 2327 N N . SER B 1 23 ? 106.897 9.526 47.539 1.00 33.53 11 SER B N 1
ATOM 2328 C CA . SER B 1 23 ? 105.924 9.946 46.545 1.00 33.57 11 SER B CA 1
ATOM 2329 C C . SER B 1 23 ? 106.706 10.079 45.264 1.00 33.77 11 SER B C 1
ATOM 2330 O O . SER B 1 23 ? 107.811 10.575 45.215 1.00 33.67 11 SER B O 1
ATOM 2333 N N . ASN B 1 24 ? 106.060 9.687 44.212 1.00 34.13 12 ASN B N 1
ATOM 2334 C CA . ASN B 1 24 ? 106.676 9.701 42.924 1.00 34.79 12 ASN B CA 1
ATOM 2335 C C . ASN B 1 24 ? 105.586 10.154 41.961 1.00 34.75 12 ASN B C 1
ATOM 2336 O O . ASN B 1 24 ? 104.400 9.932 42.189 1.00 35.48 12 ASN B O 1
ATOM 2341 N N . ILE B 1 25 ? 106.023 10.766 40.877 1.00 34.80 13 ILE B N 1
ATOM 2342 C CA . ILE B 1 25 ? 105.242 10.784 39.666 1.00 34.52 13 ILE B CA 1
ATOM 2343 C C . ILE B 1 25 ? 105.734 9.625 38.865 1.00 34.16 13 ILE B C 1
ATOM 2344 O O . ILE B 1 25 ? 106.941 9.401 38.741 1.00 34.76 13 ILE B O 1
ATOM 2349 N N . ASP B 1 26 ? 104.789 8.829 38.398 1.00 34.11 14 ASP B N 1
ATOM 2350 C CA . ASP B 1 26 ? 105.072 7.644 37.603 1.00 33.74 14 ASP B CA 1
ATOM 2351 C C . ASP B 1 26 ? 104.879 8.069 36.140 1.00 34.10 14 ASP B C 1
ATOM 2352 O O . ASP B 1 26 ? 103.762 8.445 35.726 1.00 33.55 14 ASP B O 1
ATOM 2357 N N . ILE B 1 27 ? 105.961 8.013 35.367 1.00 33.66 15 ILE B N 1
ATOM 2358 C CA . ILE B 1 27 ? 105.942 8.499 34.000 1.00 33.43 15 ILE B CA 1
ATOM 2359 C C . ILE B 1 27 ? 105.957 7.278 33.139 1.00 33.04 15 ILE B C 1
ATOM 2360 O O . ILE B 1 27 ? 106.963 6.587 33.088 1.00 33.82 15 ILE B O 1
ATOM 2365 N N . VAL B 1 28 ? 104.812 6.979 32.515 1.00 32.85 16 VAL B N 1
ATOM 2366 C CA . VAL B 1 28 ? 104.632 5.743 31.782 1.00 32.00 16 VAL B CA 1
ATOM 2367 C C . VAL B 1 28 ? 104.847 6.055 30.324 1.00 32.70 16 VAL B C 1
ATOM 2368 O O . VAL B 1 28 ? 104.108 6.841 29.711 1.00 31.97 16 VAL B O 1
ATOM 2372 N N . LEU B 1 29 ? 105.899 5.459 29.792 1.00 33.08 17 LEU B N 1
ATOM 2373 C CA . LEU B 1 29 ? 106.247 5.584 28.395 1.00 33.69 17 LEU B CA 1
ATOM 2374 C C . LEU B 1 29 ? 105.865 4.296 27.668 1.00 33.04 17 LEU B C 1
ATOM 2375 O O . LEU B 1 29 ? 106.427 3.257 27.900 1.00 33.53 17 LEU B O 1
ATOM 2380 N N . LYS B 1 30 ? 104.836 4.365 26.839 1.00 33.58 18 LYS B N 1
ATOM 2381 C CA . LYS B 1 30 ? 104.407 3.219 26.063 1.00 34.50 18 LYS B CA 1
ATOM 2382 C C . LYS B 1 30 ? 105.240 3.165 24.801 1.00 33.59 18 LYS B C 1
ATOM 2383 O O . LYS B 1 30 ? 105.318 4.152 24.080 1.00 33.23 18 LYS B O 1
ATOM 2389 N N . VAL B 1 31 ? 105.819 1.999 24.543 1.00 33.42 19 VAL B N 1
ATOM 2390 C CA . VAL B 1 31 ? 106.669 1.753 23.383 1.00 33.05 19 VAL B CA 1
ATOM 2391 C C . VAL B 1 31 ? 106.290 0.417 22.741 1.00 32.89 19 VAL B C 1
ATOM 2392 O O . VAL B 1 31 ? 105.668 -0.450 23.368 1.00 32.61 19 VAL B O 1
ATOM 2396 N N . ASP B 1 32 ? 106.670 0.269 21.485 1.00 32.60 20 ASP B N 1
ATOM 2397 C CA . ASP B 1 32 ? 106.402 -0.968 20.789 1.00 32.83 20 ASP B CA 1
ATOM 2398 C C . ASP B 1 32 ? 107.189 -2.101 21.436 1.00 32.88 20 ASP B C 1
ATOM 2399 O O . ASP B 1 32 ? 106.631 -3.131 21.764 1.00 32.72 20 ASP B O 1
ATOM 2404 N N . HIS B 1 33 ? 108.490 -1.877 21.616 1.00 32.33 21 HIS B N 1
ATOM 2405 C CA . HIS B 1 33 ? 109.389 -2.881 22.126 1.00 32.07 21 HIS B CA 1
ATOM 2406 C C . HIS B 1 33 ? 110.340 -2.189 23.084 1.00 32.15 21 HIS B C 1
ATOM 2407 O O . HIS B 1 33 ? 110.527 -0.959 23.045 1.00 32.04 21 HIS B O 1
ATOM 2414 N N . PHE B 1 34 ? 110.940 -2.964 23.972 1.00 31.80 22 PHE B N 1
ATOM 2415 C CA . PHE B 1 34 ? 111.921 -2.385 24.848 1.00 32.58 22 PHE B CA 1
ATOM 2416 C C . PHE B 1 34 ? 113.042 -1.768 24.021 1.00 32.31 22 PHE B C 1
ATOM 2417 O O . PHE B 1 34 ? 113.580 -2.388 23.103 1.00 32.36 22 PHE B O 1
ATOM 2425 N N . THR B 1 35 ? 113.334 -0.506 24.315 1.00 32.11 23 THR B N 1
ATOM 2426 C CA . THR B 1 35 ? 114.386 0.219 23.616 1.00 32.14 23 THR B CA 1
ATOM 2427 C C . THR B 1 35 ? 115.737 -0.492 23.828 1.00 32.55 23 THR B C 1
ATOM 2428 O O . THR B 1 35 ? 116.104 -0.862 24.950 1.00 31.22 23 THR B O 1
ATOM 2432 N N . LYS B 1 36 ? 116.450 -0.734 22.730 1.00 33.41 24 LYS B N 1
ATOM 2433 C CA . LYS B 1 36 ? 117.722 -1.438 22.786 1.00 33.14 24 LYS B CA 1
ATOM 2434 C C . LYS B 1 36 ? 118.834 -0.414 22.978 1.00 33.45 24 LYS B C 1
ATOM 2435 O O . LYS B 1 36 ? 118.642 0.757 22.681 1.00 33.26 24 LYS B O 1
ATOM 2441 N N . PRO B 1 37 ? 120.000 -0.844 23.513 1.00 33.69 25 PRO B N 1
ATOM 2442 C CA . PRO B 1 37 ? 121.151 0.069 23.609 1.00 33.88 25 PRO B CA 1
ATOM 2443 C C . PRO B 1 37 ? 121.523 0.644 22.242 1.00 33.89 25 PRO B C 1
ATOM 2444 O O . PRO B 1 37 ? 121.585 -0.090 21.293 1.00 33.48 25 PRO B O 1
ATOM 2448 N N . GLY B 1 38 ? 121.683 1.961 22.138 1.00 33.97 26 GLY B N 1
ATOM 2449 C CA . GLY B 1 38 ? 122.025 2.576 20.848 1.00 34.04 26 GLY B CA 1
ATOM 2450 C C . GLY B 1 38 ? 120.805 2.988 20.035 1.00 33.91 26 GLY B C 1
ATOM 2451 O O . GLY B 1 38 ? 120.931 3.703 19.032 1.00 33.69 26 GLY B O 1
ATOM 2452 N N . GLU B 1 39 ? 119.626 2.552 20.475 1.00 33.75 27 GLU B N 1
ATOM 2453 C CA . GLU B 1 39 ? 118.384 2.767 19.734 1.00 33.61 27 GLU B CA 1
ATOM 2454 C C . GLU B 1 39 ? 117.689 4.044 20.219 1.00 33.11 27 GLU B C 1
ATOM 2455 O O . GLU B 1 39 ? 117.731 4.371 21.404 1.00 33.34 27 GLU B O 1
ATOM 2461 N N . THR B 1 40 ? 117.101 4.769 19.278 1.00 32.65 28 THR B N 1
ATOM 2462 C CA . THR B 1 40 ? 116.222 5.885 19.559 1.00 33.19 28 THR B CA 1
ATOM 2463 C C . THR B 1 40 ? 114.862 5.382 19.120 1.00 33.26 28 THR B C 1
ATOM 2464 O O . THR B 1 40 ? 114.724 4.897 18.007 1.00 32.98 28 THR B O 1
ATOM 2468 N N . GLN B 1 41 ? 113.878 5.425 20.009 1.00 33.66 29 GLN B N 1
ATOM 2469 C CA . GLN B 1 41 ? 112.535 4.921 19.705 1.00 33.67 29 GLN B CA 1
ATOM 2470 C C . GLN B 1 41 ? 111.537 5.963 20.144 1.00 34.12 29 GLN B C 1
ATOM 2471 O O . GLN B 1 41 ? 111.719 6.551 21.185 1.00 34.60 29 GLN B O 1
ATOM 247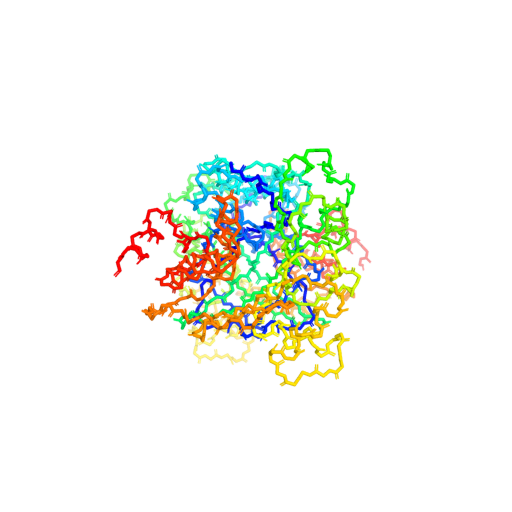7 N N . LYS B 1 42 ? 110.503 6.210 19.343 1.00 34.90 30 LYS B N 1
ATOM 2478 C CA . LYS B 1 42 ? 109.428 7.121 19.720 1.00 35.80 30 LYS B CA 1
ATOM 2479 C C . LYS B 1 42 ? 108.511 6.453 20.734 1.00 35.34 30 LYS B C 1
ATOM 2480 O O . LYS B 1 42 ? 108.159 5.287 20.575 1.00 35.42 30 LYS B O 1
ATOM 2486 N N . ALA B 1 43 ? 108.113 7.196 21.764 1.00 35.25 31 ALA B N 1
ATOM 2487 C CA . ALA B 1 43 ? 107.085 6.727 22.677 1.00 35.28 31 ALA B CA 1
ATOM 2488 C C . ALA B 1 43 ? 105.732 6.857 21.966 1.00 35.58 31 ALA B C 1
ATOM 2489 O O . ALA B 1 43 ? 105.423 7.899 21.390 1.00 35.61 31 ALA B O 1
ATOM 2491 N N . ILE B 1 44 ? 104.946 5.784 21.993 1.00 35.23 32 ILE B N 1
ATOM 2492 C CA . ILE B 1 44 ? 103.579 5.809 21.446 1.00 35.04 32 ILE B CA 1
ATOM 2493 C C . ILE B 1 44 ? 102.706 6.735 22.289 1.00 34.34 32 ILE B C 1
ATOM 2494 O O . ILE B 1 44 ? 101.910 7.493 21.758 1.00 32.75 32 ILE B O 1
ATOM 2499 N N . GLU B 1 45 ? 102.874 6.655 23.606 1.00 34.03 33 GLU B N 1
ATOM 2500 C CA . GLU B 1 45 ? 102.194 7.526 24.543 1.00 34.96 33 GLU B CA 1
ATOM 2501 C C . GLU B 1 45 ? 103.120 7.869 25.690 1.00 34.08 33 GLU B C 1
ATOM 2502 O O . GLU B 1 45 ? 104.026 7.103 26.025 1.00 33.23 33 GLU B O 1
ATOM 2508 N N . MET B 1 46 ? 102.857 9.013 26.309 1.00 34.02 34 MET B N 1
ATOM 2509 C CA . MET B 1 46 ? 103.389 9.331 27.628 1.00 34.63 34 MET B CA 1
ATOM 2510 C C . MET B 1 46 ? 102.226 9.768 28.506 1.00 33.84 34 MET B C 1
ATOM 2511 O O . MET B 1 46 ? 101.454 10.650 28.128 1.00 33.31 34 MET B O 1
ATOM 2516 N N . ASN B 1 47 ? 102.081 9.112 29.650 1.00 32.92 35 ASN B N 1
ATOM 2517 C CA . ASN B 1 47 ? 101.048 9.462 30.606 1.00 33.14 35 ASN B CA 1
ATOM 2518 C C . ASN B 1 47 ? 101.684 9.460 32.000 1.00 33.16 35 ASN B C 1
ATOM 2519 O O . ASN B 1 47 ? 102.584 8.663 32.282 1.00 33.29 35 ASN B O 1
ATOM 2524 N N . VAL B 1 48 ? 101.261 10.405 32.833 1.00 33.08 36 VAL B N 1
ATOM 2525 C CA . VAL B 1 48 ? 101.815 10.538 34.184 1.00 32.78 36 VAL B CA 1
ATOM 2526 C C . VAL B 1 48 ? 100.702 10.280 35.207 1.00 32.39 36 VAL B C 1
ATOM 2527 O O . VAL B 1 48 ? 99.534 10.610 35.010 1.00 30.75 36 VAL B O 1
ATOM 2531 N N . PHE B 1 49 ? 101.100 9.656 36.301 1.00 32.37 37 PHE B N 1
ATOM 2532 C CA . PHE B 1 49 ? 100.183 9.260 37.335 1.00 31.71 37 PHE B CA 1
ATOM 2533 C C . PHE B 1 49 ? 100.868 9.460 38.680 1.00 32.07 37 PHE B C 1
ATOM 2534 O O . PHE B 1 49 ? 102.098 9.246 38.789 1.00 32.26 37 PHE B O 1
ATOM 2542 N N . PRO B 1 50 ? 100.089 9.863 39.705 1.00 31.31 38 PRO B N 1
ATOM 2543 C CA . PRO B 1 50 ? 100.673 9.931 41.030 1.00 31.87 38 PRO B CA 1
ATOM 2544 C C . PRO B 1 50 ? 101.058 8.514 41.494 1.00 31.71 38 PRO B C 1
ATOM 2545 O O . PRO B 1 50 ? 100.371 7.541 41.187 1.00 31.74 38 PRO B O 1
ATOM 2549 N N . GLY B 1 51 ? 102.165 8.417 42.203 1.00 31.75 39 GLY B N 1
ATOM 2550 C CA . GLY B 1 51 ? 102.717 7.137 42.569 1.00 32.47 39 GLY B CA 1
ATOM 2551 C C . GLY B 1 51 ? 103.598 7.203 43.803 1.00 33.05 39 GLY B C 1
ATOM 2552 O O . GLY B 1 51 ? 103.582 8.169 44.562 1.00 32.79 39 GLY B O 1
ATOM 2553 N N . GLY B 1 52 ? 104.346 6.109 43.985 1.00 33.89 40 GLY B N 1
ATOM 2554 C CA . GLY B 1 52 ? 105.305 5.925 45.069 1.00 33.21 40 GLY B CA 1
ATOM 2555 C C . GLY B 1 52 ? 104.703 4.990 46.079 1.00 33.23 40 GLY B C 1
ATOM 2556 O O . GLY B 1 52 ? 103.528 5.119 46.412 1.00 33.56 40 GLY B O 1
ATOM 2557 N N . LYS B 1 53 ? 105.543 4.066 46.575 1.00 33.53 41 LYS B N 1
ATOM 2558 C CA . LYS B 1 53 ? 105.123 3.065 47.546 1.00 33.96 41 LYS B CA 1
ATOM 2559 C C . LYS B 1 53 ? 104.451 3.739 48.745 1.00 33.75 41 LYS B C 1
ATOM 2560 O O . LYS B 1 53 ? 103.355 3.357 49.161 1.00 33.87 41 LYS B O 1
ATOM 2566 N N . GLY B 1 54 ? 105.082 4.778 49.283 1.00 33.25 42 GLY B N 1
ATOM 2567 C CA . GLY B 1 54 ? 104.482 5.496 50.367 1.00 33.17 42 GLY B CA 1
ATOM 2568 C C . GLY B 1 54 ? 103.125 6.080 50.032 1.00 32.78 42 GLY B C 1
ATOM 2569 O O . GLY B 1 54 ? 102.171 5.945 50.790 1.00 33.55 42 GLY B O 1
ATOM 2570 N N . ALA B 1 55 ? 103.032 6.730 48.885 1.00 32.68 43 ALA B N 1
ATOM 2571 C CA . ALA B 1 55 ? 101.785 7.361 48.463 1.00 32.63 43 ALA B CA 1
ATOM 2572 C C . ALA B 1 55 ? 100.709 6.335 48.166 1.00 32.63 43 ALA B C 1
ATOM 2573 O O . ALA B 1 55 ? 99.535 6.543 48.487 1.00 33.33 43 ALA B O 1
ATOM 2575 N N . ASN B 1 56 ? 101.100 5.247 47.518 1.00 32.12 44 ASN B N 1
ATOM 2576 C CA . ASN B 1 56 ? 100.179 4.196 47.249 1.00 32.40 44 ASN B CA 1
ATOM 2577 C C . ASN B 1 56 ? 99.550 3.679 48.526 1.00 32.43 44 ASN B C 1
ATOM 2578 O O . ASN B 1 56 ? 98.344 3.432 48.551 1.00 32.64 44 ASN B O 1
ATOM 2583 N N . GLN B 1 57 ? 100.358 3.544 49.583 1.00 32.26 45 GLN B N 1
ATOM 2584 C CA . GLN B 1 57 ? 99.853 3.109 50.880 1.00 32.63 45 GLN B CA 1
ATOM 2585 C C . GLN B 1 57 ? 98.967 4.156 51.557 1.00 32.89 45 GLN B C 1
ATOM 2586 O O . GLN B 1 57 ? 97.909 3.832 52.123 1.00 33.14 45 GLN B O 1
ATOM 2592 N N . ALA B 1 58 ? 99.395 5.413 51.468 1.00 32.77 46 ALA B N 1
ATOM 2593 C CA . ALA B 1 58 ? 98.631 6.524 51.984 1.00 32.08 46 ALA B CA 1
ATOM 2594 C C . ALA B 1 58 ? 97.290 6.685 51.300 1.00 32.24 46 ALA B C 1
ATOM 2595 O O . ALA B 1 58 ? 96.266 6.928 51.952 1.00 32.30 46 ALA B O 1
ATOM 2597 N N . VAL B 1 59 ? 97.311 6.606 49.979 1.00 32.19 47 VAL B N 1
ATOM 2598 C CA . VAL B 1 59 ? 96.088 6.668 49.179 1.00 31.76 47 VAL B CA 1
ATOM 2599 C C . VAL B 1 59 ? 95.158 5.498 49.504 1.00 31.82 47 VAL B C 1
ATOM 2600 O O . VAL B 1 59 ? 93.929 5.659 49.551 1.00 31.72 47 VAL B O 1
ATOM 2604 N N . THR B 1 60 ? 95.733 4.314 49.703 1.00 31.38 48 THR B N 1
ATOM 2605 C CA . THR B 1 60 ? 94.939 3.154 50.147 1.00 31.23 48 THR B CA 1
ATOM 2606 C C . THR B 1 60 ? 94.281 3.412 51.495 1.00 31.38 48 THR B C 1
ATOM 2607 O O . THR B 1 60 ? 93.086 3.186 51.683 1.00 30.94 48 THR B O 1
ATOM 2611 N N . VAL B 1 61 ? 95.067 3.901 52.441 1.00 31.55 49 VAL B N 1
ATOM 2612 C CA . VAL B 1 61 ? 94.525 4.218 53.753 1.00 31.95 49 VAL B CA 1
ATOM 2613 C C . VAL B 1 61 ? 93.386 5.227 53.639 1.00 31.79 49 VAL B C 1
ATOM 2614 O O . VAL B 1 61 ? 92.312 5.017 54.198 1.00 32.43 49 VAL B O 1
ATOM 2618 N N . ALA B 1 62 ? 93.605 6.286 52.869 1.00 31.79 50 ALA B N 1
ATOM 2619 C CA . ALA B 1 62 ? 92.618 7.339 52.677 1.00 31.97 50 ALA B CA 1
ATOM 2620 C C . ALA B 1 62 ? 91.331 6.806 52.053 1.00 32.29 50 ALA B C 1
ATOM 2621 O O . ALA B 1 62 ? 90.237 7.044 52.556 1.00 31.90 50 ALA B O 1
ATOM 2623 N N . LYS B 1 63 ? 91.481 6.040 50.981 1.00 33.24 51 LYS B N 1
ATOM 2624 C CA . LYS B 1 63 ? 90.339 5.518 50.235 1.00 34.14 51 LYS B CA 1
ATOM 2625 C C . LYS B 1 63 ? 89.569 4.433 50.972 1.00 33.52 51 LYS B C 1
ATOM 2626 O O . LYS B 1 63 ? 88.337 4.368 50.919 1.00 33.34 51 LYS B O 1
ATOM 2632 N N . ILE B 1 64 ? 90.298 3.528 51.603 1.00 32.91 52 ILE B N 1
ATOM 2633 C CA . ILE B 1 64 ? 89.661 2.403 52.269 1.00 32.95 52 ILE B CA 1
ATOM 2634 C C . ILE B 1 64 ? 89.236 2.779 53.689 1.00 32.69 52 ILE B C 1
ATOM 2635 O O . ILE B 1 64 ? 88.152 2.395 54.149 1.00 32.71 52 ILE B O 1
ATOM 2640 N N . GLY B 1 65 ? 90.082 3.545 54.376 1.00 32.71 53 GLY B N 1
ATOM 2641 C CA . GLY B 1 65 ? 89.780 4.003 55.735 1.00 32.55 53 GLY B CA 1
ATOM 2642 C C . GLY B 1 65 ? 88.747 5.110 55.769 1.00 32.55 53 GLY B C 1
ATOM 2643 O O . GLY B 1 65 ? 88.021 5.244 56.749 1.00 32.59 53 GLY B O 1
ATOM 2644 N N . GLU B 1 66 ? 88.700 5.907 54.700 1.00 32.73 54 GLU B N 1
ATOM 2645 C CA . GLU B 1 66 ? 87.735 6.994 54.528 1.00 33.13 54 GLU B CA 1
ATOM 2646 C C . GLU B 1 66 ? 87.883 8.134 55.528 1.00 33.07 54 GLU B C 1
ATOM 2647 O O . GLU B 1 66 ? 86.981 8.945 55.684 1.00 32.58 54 GLU B O 1
ATOM 2653 N N . LYS B 1 67 ? 89.036 8.199 56.186 1.00 33.72 55 LYS B N 1
ATOM 2654 C CA . LYS B 1 67 ? 89.323 9.254 57.146 1.00 33.68 55 LYS B CA 1
ATOM 2655 C C . LYS B 1 67 ? 90.612 9.960 56.765 1.00 33.52 55 LYS B C 1
ATOM 2656 O O . LYS B 1 67 ? 91.324 10.464 57.614 1.00 33.42 55 LYS B O 1
ATOM 2662 N N . GLY B 1 68 ? 90.896 10.012 55.464 1.00 33.50 56 GLY B N 1
ATOM 2663 C CA . GLY B 1 68 ? 92.096 10.655 54.980 1.00 33.43 56 GLY B CA 1
ATOM 2664 C C . GLY B 1 68 ? 93.325 9.853 55.375 1.00 33.80 56 GLY B C 1
ATOM 2665 O O . GLY B 1 68 ? 93.222 8.660 55.686 1.00 34.40 56 GLY B O 1
ATOM 2666 N N . CYS B 1 69 ? 94.481 10.516 55.382 1.00 33.68 57 CYS B N 1
ATOM 2667 C CA . CYS B 1 69 ? 95.723 9.906 55.858 1.00 34.17 57 CYS B CA 1
ATOM 2668 C C . CYS B 1 69 ? 96.745 10.977 56.139 1.00 34.26 57 CYS B C 1
ATOM 2669 O O . CYS B 1 69 ? 96.874 11.925 55.395 1.00 34.81 57 CYS B O 1
ATOM 2672 N N . ARG B 1 70 ? 97.478 10.816 57.225 1.00 34.60 58 ARG B N 1
ATOM 2673 C CA . ARG B 1 70 ? 98.671 11.601 57.458 1.00 34.53 58 ARG B CA 1
ATOM 2674 C C . ARG B 1 70 ? 99.845 10.913 56.755 1.00 34.38 58 ARG B C 1
ATOM 2675 O O . ARG B 1 70 ? 100.125 9.735 56.973 1.00 34.40 58 ARG B O 1
ATOM 2683 N N . PHE B 1 71 ? 100.501 11.649 55.877 1.00 33.85 59 PHE B N 1
ATOM 2684 C CA . PHE B 1 71 ? 101.487 11.094 55.003 1.00 33.59 59 PHE B CA 1
ATOM 2685 C C . PHE B 1 71 ? 102.624 12.081 54.951 1.00 34.01 59 PHE B C 1
ATOM 2686 O O . PHE B 1 71 ? 102.502 13.149 54.326 1.00 34.64 59 PHE B O 1
ATOM 2694 N N . VAL B 1 72 ? 103.706 11.746 55.654 1.00 33.86 60 VAL B N 1
ATOM 2695 C CA . VAL B 1 72 ? 104.913 12.557 55.640 1.00 33.78 60 VAL B CA 1
ATOM 2696 C C . VAL B 1 72 ? 105.717 12.085 54.447 1.00 33.32 60 VAL B C 1
ATOM 2697 O O . VAL B 1 72 ? 106.076 10.905 54.347 1.00 32.61 60 VAL B O 1
ATOM 2701 N N . THR B 1 73 ? 105.967 13.020 53.537 1.00 32.95 61 THR B N 1
ATOM 2702 C CA . THR B 1 73 ? 106.571 12.713 52.260 1.00 32.77 61 THR B CA 1
ATOM 2703 C C . THR B 1 73 ? 107.160 14.012 51.717 1.00 32.60 61 THR B C 1
ATOM 2704 O O . THR B 1 73 ? 106.655 15.084 52.006 1.00 30.87 61 THR B O 1
ATOM 2708 N N . CYS B 1 74 ? 108.245 13.896 50.950 1.00 33.02 62 CYS B N 1
ATOM 2709 C CA . CYS B 1 74 ? 108.884 15.042 50.347 1.00 33.26 62 CYS B CA 1
ATOM 2710 C C . CYS B 1 74 ? 108.626 15.035 48.852 1.00 32.83 62 CYS B C 1
ATOM 2711 O O . CYS B 1 74 ? 108.973 14.073 48.162 1.00 32.79 62 CYS B O 1
ATOM 2714 N N . ILE B 1 75 ? 108.080 16.132 48.362 1.00 32.02 63 ILE B N 1
ATOM 2715 C CA . ILE B 1 75 ? 107.854 16.308 46.954 1.00 32.48 63 ILE B CA 1
ATOM 2716 C C . ILE B 1 75 ? 108.553 17.581 46.513 1.00 31.76 63 ILE B C 1
ATOM 2717 O O . ILE B 1 75 ? 109.128 18.281 47.351 1.00 31.23 63 ILE B O 1
ATOM 2722 N N . GLY B 1 76 ? 108.512 17.871 45.214 1.00 30.78 64 GLY B N 1
ATOM 2723 C CA . GLY B 1 76 ? 109.193 19.027 44.695 1.00 30.98 64 GLY B CA 1
ATOM 2724 C C . GLY B 1 76 ? 108.344 20.272 44.683 1.00 31.07 64 GLY B C 1
ATOM 2725 O O . GLY B 1 76 ? 107.382 20.393 45.452 1.00 30.63 64 GLY B O 1
ATOM 2726 N N . ASN B 1 77 ? 108.723 21.205 43.819 1.00 31.68 65 ASN B N 1
ATOM 2727 C CA . ASN B 1 77 ? 107.993 22.460 43.632 1.00 32.94 65 ASN B CA 1
ATOM 2728 C C . ASN B 1 77 ? 107.549 22.591 42.171 1.00 32.44 65 ASN B C 1
ATOM 2729 O O . ASN B 1 77 ? 107.247 23.683 41.705 1.00 32.63 65 ASN B O 1
ATOM 2734 N N . ASP B 1 78 ? 107.456 21.442 41.500 1.00 31.64 66 ASP B N 1
ATOM 2735 C CA . ASP B 1 78 ? 107.261 21.364 40.067 1.00 31.31 66 ASP B CA 1
ATOM 2736 C C . ASP B 1 78 ? 105.819 20.959 39.726 1.00 31.08 66 ASP B C 1
ATOM 2737 O O . ASP B 1 78 ? 105.041 20.673 40.610 1.00 31.03 66 ASP B O 1
ATOM 2742 N N . ASP B 1 79 ? 105.468 20.968 38.445 1.00 30.91 67 ASP B N 1
ATOM 2743 C CA . ASP B 1 79 ? 104.123 20.565 37.985 1.00 31.38 67 ASP B CA 1
ATOM 2744 C C . ASP B 1 79 ? 103.656 19.231 38.533 1.00 30.84 67 ASP B C 1
ATOM 2745 O O . ASP B 1 79 ? 102.481 19.038 38.838 1.00 30.41 67 ASP B O 1
ATOM 2750 N N . TYR B 1 80 ? 104.578 18.282 38.575 1.00 30.29 68 TYR B N 1
ATOM 2751 C CA . TYR B 1 80 ? 104.236 16.943 39.016 1.00 30.67 68 TYR B CA 1
ATOM 2752 C C . TYR B 1 80 ? 103.880 16.960 40.515 1.00 31.12 68 TYR B C 1
ATOM 2753 O O . TYR B 1 80 ? 102.927 16.293 40.915 1.00 30.31 68 TYR B O 1
ATOM 2762 N N . SER B 1 81 ? 104.614 17.767 41.283 1.00 30.69 69 SER B N 1
ATOM 2763 C CA . SER B 1 81 ? 104.324 18.038 42.680 1.00 32.05 69 SER B CA 1
ATOM 2764 C C . SER B 1 81 ? 102.899 18.581 42.844 1.00 31.73 69 SER B C 1
ATOM 2765 O O . SER B 1 81 ? 102.170 18.082 43.643 1.00 31.97 69 SER B O 1
ATOM 2768 N N . ASP B 1 82 ? 102.529 19.590 42.055 1.00 32.16 70 ASP B N 1
ATOM 2769 C CA . ASP B 1 82 ? 101.165 20.158 42.043 1.00 32.49 70 ASP B CA 1
ATOM 2770 C C . ASP B 1 82 ? 100.118 19.091 41.813 1.00 32.84 70 ASP B C 1
ATOM 2771 O O . ASP B 1 82 ? 99.071 19.065 42.437 1.00 32.53 70 ASP B O 1
ATOM 2776 N N . LEU B 1 83 ? 100.422 18.214 40.878 1.00 33.34 71 LEU B N 1
ATOM 2777 C CA . LEU B 1 83 ? 99.587 17.094 40.548 1.00 33.91 71 LEU B CA 1
ATOM 2778 C C . LEU B 1 83 ? 99.398 16.157 41.726 1.00 33.58 71 LEU B C 1
ATOM 2779 O O . LEU B 1 83 ? 98.274 15.732 42.024 1.00 32.68 71 LEU B O 1
ATOM 2784 N N . LEU B 1 84 ? 100.488 15.830 42.402 1.00 33.19 72 LEU B N 1
ATOM 2785 C CA . LEU B 1 84 ? 100.391 15.010 43.603 1.00 33.46 72 LEU B CA 1
ATOM 2786 C C . LEU B 1 84 ? 99.581 15.685 44.714 1.00 33.20 72 LEU B C 1
ATOM 2787 O O . LEU B 1 84 ? 98.793 15.021 45.366 1.00 32.84 72 LEU B O 1
ATOM 2792 N N . ILE B 1 85 ? 99.794 16.985 44.936 1.00 32.85 73 ILE B N 1
ATOM 2793 C CA . ILE B 1 85 ? 99.096 17.715 45.986 1.00 32.90 73 ILE B CA 1
ATOM 2794 C C . ILE B 1 85 ? 97.594 17.708 45.717 1.00 33.67 73 ILE B C 1
ATOM 2795 O O . ILE B 1 85 ? 96.789 17.501 46.626 1.00 33.71 73 ILE B O 1
ATOM 2800 N N . GLU B 1 86 ? 97.226 17.944 44.465 1.00 34.29 74 GLU B N 1
ATOM 2801 C CA . GLU B 1 86 ? 95.838 17.885 44.029 1.00 35.77 74 GLU B CA 1
ATOM 2802 C C . GLU B 1 86 ? 95.191 16.554 44.377 1.00 35.19 74 GLU B C 1
ATOM 2803 O O . GLU B 1 86 ? 94.048 16.511 44.842 1.00 34.93 74 GLU B O 1
ATOM 2809 N N . ASN B 1 87 ? 95.946 15.486 44.141 1.00 35.01 75 ASN B N 1
ATOM 2810 C CA . ASN B 1 87 ? 95.544 14.114 44.464 1.00 35.11 75 ASN B CA 1
ATOM 2811 C C . ASN B 1 87 ? 95.389 13.960 45.984 1.00 34.59 75 ASN B C 1
ATOM 2812 O O . ASN B 1 87 ? 94.378 13.478 46.466 1.00 34.61 75 ASN B O 1
ATOM 2817 N N . TYR B 1 88 ? 96.389 14.421 46.729 1.00 34.53 76 TYR B N 1
ATOM 2818 C CA . TYR B 1 88 ? 96.402 14.293 48.179 1.00 34.15 76 TYR B CA 1
ATOM 2819 C C . TYR B 1 88 ? 95.259 15.055 48.793 1.00 34.36 76 TYR B C 1
ATOM 2820 O O . TYR B 1 88 ? 94.557 14.528 49.647 1.00 34.42 76 TYR B O 1
ATOM 2829 N N . GLU B 1 89 ? 95.081 16.292 48.348 1.00 35.00 77 GLU B N 1
ATOM 2830 C CA . GLU B 1 89 ? 94.056 17.196 48.865 1.00 35.97 77 GLU B CA 1
ATOM 2831 C C . GLU B 1 89 ? 92.648 16.630 48.705 1.00 35.44 77 GLU B C 1
ATOM 2832 O O . GLU B 1 89 ? 91.844 16.662 49.636 1.00 34.84 77 GLU B O 1
ATOM 2838 N N . LYS B 1 90 ? 92.349 16.114 47.512 1.00 35.70 78 LYS B N 1
ATOM 2839 C CA . LYS B 1 90 ? 91.053 15.451 47.262 1.00 36.07 78 LYS B CA 1
ATOM 2840 C C . LYS B 1 90 ? 90.808 14.274 48.206 1.00 34.95 78 LYS B C 1
ATOM 2841 O O . LYS B 1 90 ? 89.689 14.000 48.563 1.00 33.71 78 LYS B O 1
ATOM 2847 N N . LEU B 1 91 ? 91.870 13.566 48.577 1.00 34.20 79 LEU B N 1
ATOM 2848 C CA . LEU B 1 91 ? 91.724 12.385 49.427 1.00 34.37 79 LEU B CA 1
ATOM 2849 C C . LEU B 1 91 ? 91.822 12.669 50.941 1.00 33.90 79 LEU B C 1
ATOM 2850 O O . LEU B 1 91 ? 91.658 11.755 51.756 1.00 34.05 79 LEU B O 1
ATOM 2855 N N . GLY B 1 92 ? 92.036 13.923 51.319 1.00 32.99 80 GLY B N 1
ATOM 2856 C CA . GLY B 1 92 ? 92.256 14.258 52.724 1.00 32.90 80 GLY B CA 1
ATOM 2857 C C . GLY B 1 92 ? 93.601 13.770 53.245 1.00 33.03 80 GLY B C 1
ATOM 2858 O O . GLY B 1 92 ? 93.739 13.448 54.423 1.00 32.91 80 GLY B O 1
ATOM 2859 N N . ILE B 1 93 ? 94.592 13.736 52.360 1.00 33.39 81 ILE B N 1
ATOM 2860 C CA . ILE B 1 93 ? 95.957 13.342 52.720 1.00 33.91 81 ILE B CA 1
ATOM 2861 C C . ILE B 1 93 ? 96.797 14.600 52.995 1.00 34.44 81 ILE B C 1
ATOM 2862 O O . ILE B 1 93 ? 96.946 15.447 52.114 1.00 34.73 81 ILE B O 1
ATOM 2867 N N . THR B 1 94 ? 97.322 14.703 54.222 1.00 33.87 82 THR B N 1
ATOM 2868 C CA . THR B 1 94 ? 98.080 15.865 54.672 1.00 33.70 82 THR B CA 1
ATOM 2869 C C . THR B 1 94 ? 99.465 15.425 55.150 1.00 33.74 82 THR B C 1
ATOM 2870 O O . THR B 1 94 ? 99.663 14.258 55.484 1.00 33.91 82 THR B O 1
ATOM 2874 N N . GLY B 1 95 ? 100.425 16.350 55.165 1.00 33.47 83 GLY B N 1
ATOM 2875 C CA . GLY B 1 95 ? 101.752 16.072 55.736 1.00 33.36 83 GLY B CA 1
ATOM 2876 C C . GLY B 1 95 ? 102.898 16.167 54.756 1.00 33.04 83 GLY B C 1
ATOM 2877 O O . GLY B 1 95 ? 104.052 16.031 55.146 1.00 32.97 83 GLY B O 1
ATOM 2878 N N . TYR B 1 96 ? 102.580 16.395 53.484 1.00 33.16 84 TYR B N 1
ATOM 2879 C CA . TYR B 1 96 ? 103.595 16.541 52.442 1.00 33.20 84 TYR B CA 1
ATOM 2880 C C . TYR B 1 96 ? 104.449 17.754 52.695 1.00 32.65 84 TYR B C 1
ATOM 2881 O O . TYR B 1 96 ? 103.966 18.734 53.255 1.00 30.89 84 TYR B O 1
ATOM 2890 N N . ILE B 1 97 ? 105.716 17.649 52.280 1.00 32.21 85 ILE B N 1
ATOM 2891 C CA . ILE B 1 97 ? 106.721 18.719 52.435 1.00 32.17 85 ILE B CA 1
ATOM 2892 C C . ILE B 1 97 ? 107.313 18.956 51.071 1.00 31.58 85 ILE B C 1
ATOM 2893 O O . ILE B 1 97 ? 107.668 18.019 50.401 1.00 31.23 85 ILE B O 1
ATOM 2898 N N . ARG B 1 98 ? 107.354 20.194 50.642 1.00 31.64 86 ARG B N 1
ATOM 2899 C CA . ARG B 1 98 ? 107.899 20.547 49.350 1.00 32.34 86 ARG B CA 1
ATOM 2900 C C . ARG B 1 98 ? 109.315 21.005 49.521 1.00 32.18 86 ARG B C 1
ATOM 2901 O O . ARG B 1 98 ? 109.626 21.745 50.447 1.00 31.65 86 ARG B O 1
ATOM 2909 N N . VAL B 1 99 ? 110.169 20.561 48.608 1.00 33.03 87 VAL B N 1
ATOM 2910 C CA . VAL B 1 99 ? 111.581 20.900 48.608 1.00 33.44 87 VAL B CA 1
ATOM 2911 C C . VAL B 1 99 ? 111.929 21.344 47.200 1.00 33.91 87 VAL B C 1
ATOM 2912 O O . VAL B 1 99 ? 111.135 21.141 46.274 1.00 34.28 87 VAL B O 1
ATOM 2916 N N . SER B 1 100 ? 113.103 21.937 47.027 1.00 34.15 88 SER B N 1
ATOM 2917 C CA . SER B 1 100 ? 113.480 22.492 45.732 1.00 34.83 88 SER B CA 1
ATOM 2918 C C . SER B 1 100 ? 114.026 21.488 44.714 1.00 35.18 88 SER B C 1
ATOM 2919 O O . SER B 1 100 ? 114.399 21.867 43.599 1.00 36.62 88 SER B O 1
ATOM 2922 N N . LEU B 1 101 ? 114.044 20.211 45.045 1.00 34.54 89 LEU B N 1
ATOM 2923 C CA . LEU B 1 101 ? 114.459 19.239 44.077 1.00 33.82 89 LEU B CA 1
ATOM 2924 C C . LEU B 1 101 ? 113.250 18.836 43.226 1.00 32.81 89 LEU B C 1
ATOM 2925 O O . LEU B 1 101 ? 112.096 19.050 43.622 1.00 31.88 89 LEU B O 1
ATOM 2930 N N . PRO B 1 102 ? 113.517 18.274 42.034 1.00 31.48 90 PRO B N 1
ATOM 2931 C CA . PRO B 1 102 ? 112.443 17.654 41.264 1.00 30.57 90 PRO B CA 1
ATOM 2932 C C . PRO B 1 102 ? 111.720 16.584 42.096 1.00 30.14 90 PRO B C 1
ATOM 2933 O O . PRO B 1 102 ? 112.331 15.902 42.903 1.00 29.14 90 PRO B O 1
ATOM 2937 N N . THR B 1 103 ? 110.418 16.492 41.933 1.00 29.54 91 THR B N 1
ATOM 2938 C CA . THR B 1 103 ? 109.655 15.450 42.571 1.00 30.01 91 THR B CA 1
ATOM 2939 C C . THR B 1 103 ? 110.253 14.099 42.165 1.00 30.01 91 THR B C 1
ATOM 2940 O O . THR B 1 103 ? 110.736 13.927 41.055 1.00 28.25 91 THR B O 1
ATOM 2944 N N . GLY B 1 104 ? 110.255 13.171 43.111 1.00 30.80 92 GLY B N 1
ATOM 2945 C CA . GLY B 1 104 ? 110.694 11.817 42.821 1.00 31.41 92 GLY B CA 1
ATOM 2946 C C . GLY B 1 104 ? 109.952 11.297 41.605 1.00 31.65 92 GLY B C 1
ATOM 2947 O O . GLY B 1 104 ? 108.755 11.536 41.433 1.00 32.39 92 GLY B O 1
ATOM 2948 N N . ARG B 1 105 ? 110.663 10.561 40.774 1.00 32.55 93 ARG B N 1
ATOM 2949 C CA . ARG B 1 105 ? 110.149 10.088 39.482 1.00 33.63 93 ARG B CA 1
ATOM 2950 C C . ARG B 1 105 ? 110.400 8.625 39.264 1.00 33.46 93 ARG B C 1
ATOM 2951 O O . ARG B 1 105 ? 111.463 8.112 39.586 1.00 33.64 93 ARG B O 1
ATOM 2959 N N . ALA B 1 106 ? 109.430 7.961 38.667 1.00 34.02 94 ALA B N 1
ATOM 2960 C CA . ALA B 1 106 ? 109.655 6.625 38.188 1.00 33.55 94 ALA B CA 1
ATOM 2961 C C . ALA B 1 106 ? 109.416 6.641 36.702 1.00 33.99 94 ALA B C 1
ATOM 2962 O O . ALA B 1 106 ? 108.285 6.940 36.274 1.00 33.35 94 ALA B O 1
ATOM 2964 N N . PHE B 1 107 ? 110.469 6.363 35.916 1.00 33.72 95 PHE B N 1
ATOM 2965 C CA . PHE B 1 107 ? 110.361 6.318 34.465 1.00 34.03 95 PHE B CA 1
ATOM 2966 C C . PHE B 1 107 ? 110.104 4.888 34.054 1.00 34.49 95 PHE B C 1
ATOM 2967 O O . PHE B 1 107 ? 110.963 4.035 34.203 1.00 35.42 95 PHE B O 1
ATOM 2975 N N . ILE B 1 108 ? 108.903 4.639 33.561 1.00 34.47 96 ILE B N 1
ATOM 2976 C CA . ILE B 1 108 ? 108.380 3.291 33.391 1.00 34.86 96 ILE B CA 1
ATOM 2977 C C . ILE B 1 108 ? 108.173 3.056 31.911 1.00 34.67 96 ILE B C 1
ATOM 2978 O O . ILE B 1 108 ? 107.238 3.608 31.312 1.00 34.68 96 ILE B O 1
ATOM 2983 N N . GLU B 1 109 ? 109.054 2.254 31.330 1.00 33.89 97 GLU B N 1
ATOM 2984 C CA . GLU B 1 109 ? 108.962 1.916 29.934 1.00 33.92 97 GLU B CA 1
ATOM 2985 C C . GLU B 1 109 ? 108.134 0.648 29.855 1.00 33.30 97 GLU B C 1
ATOM 2986 O O . GLU B 1 109 ? 108.470 -0.340 30.496 1.00 32.48 97 GLU B O 1
ATOM 2992 N N . VAL B 1 110 ? 107.049 0.686 29.077 1.00 33.85 98 VAL B N 1
ATOM 2993 C CA . VAL B 1 110 ? 106.158 -0.462 28.938 1.00 33.96 98 VAL B CA 1
ATOM 2994 C C . VAL B 1 110 ? 105.970 -0.802 27.458 1.00 34.42 98 VAL B C 1
ATOM 2995 O O . VAL B 1 110 ? 105.571 0.072 26.658 1.00 34.70 98 VAL B O 1
ATOM 2999 N N . ASP B 1 111 ? 106.265 -2.062 27.089 1.00 34.08 99 ASP B N 1
ATOM 3000 C CA . ASP B 1 111 ? 106.169 -2.492 25.714 1.00 33.65 99 ASP B CA 1
ATOM 3001 C C . ASP B 1 111 ? 104.750 -2.919 25.380 1.00 34.06 99 ASP B C 1
ATOM 3002 O O . ASP B 1 111 ? 103.875 -2.831 26.217 1.00 33.51 99 ASP B O 1
ATOM 3007 N N . LYS B 1 112 ? 104.525 -3.372 24.149 1.00 34.92 100 LYS B N 1
ATOM 3008 C CA . LYS B 1 112 ? 103.171 -3.686 23.669 1.00 35.35 100 LYS B CA 1
ATOM 3009 C C . LYS B 1 112 ? 102.585 -4.921 24.333 1.00 35.22 100 LYS B C 1
ATOM 3010 O O . LYS B 1 112 ? 101.373 -5.140 24.244 1.00 35.61 100 LYS B O 1
ATOM 3016 N N . THR B 1 113 ? 103.427 -5.714 24.998 1.00 35.00 101 THR B N 1
ATOM 3017 C CA . THR B 1 113 ? 102.970 -6.913 25.728 1.00 34.94 101 THR B CA 1
ATOM 3018 C C . THR B 1 113 ? 102.579 -6.519 27.139 1.00 34.68 101 THR B C 1
ATOM 3019 O O . THR B 1 113 ? 101.971 -7.295 27.860 1.00 34.69 101 THR B O 1
ATOM 3023 N N . GLY B 1 114 ? 102.960 -5.315 27.543 1.00 34.84 102 GLY B N 1
ATOM 3024 C CA . GLY B 1 114 ? 102.689 -4.838 28.888 1.00 34.82 102 GLY B CA 1
ATOM 3025 C C . GLY B 1 114 ? 103.774 -5.158 29.892 1.00 34.85 102 GLY B C 1
ATOM 3026 O O . GLY B 1 114 ? 103.626 -4.843 31.081 1.00 33.75 102 GLY B O 1
ATOM 3027 N N . GLN B 1 115 ? 104.867 -5.780 29.437 1.00 35.19 103 GLN B N 1
ATOM 3028 C CA . GLN B 1 115 ? 106.061 -5.878 30.268 1.00 35.19 103 GLN B CA 1
ATOM 3029 C C . GLN B 1 115 ? 106.619 -4.480 30.468 1.00 35.04 103 GLN B C 1
ATOM 3030 O O . GLN B 1 115 ? 106.572 -3.632 29.569 1.00 35.52 103 GLN B O 1
ATOM 3036 N N . ASN B 1 116 ? 107.202 -4.247 31.633 1.00 34.29 104 ASN B N 1
ATOM 3037 C CA . ASN B 1 116 ? 107.824 -2.976 31.885 1.00 33.88 104 ASN B CA 1
ATOM 3038 C C . ASN B 1 116 ? 109.188 -3.102 32.549 1.00 32.75 104 ASN B C 1
ATOM 3039 O O . ASN B 1 116 ? 109.612 -4.168 32.994 1.00 32.62 104 ASN B O 1
ATOM 3044 N N . ARG B 1 117 ? 109.870 -1.980 32.576 1.00 32.08 105 ARG B N 1
ATOM 3045 C CA . ARG B 1 117 ? 111.016 -1.776 33.437 1.00 31.87 105 ARG B CA 1
ATOM 3046 C C . ARG B 1 117 ? 110.961 -0.328 33.887 1.00 32.06 105 ARG B C 1
ATOM 3047 O O . ARG B 1 117 ? 110.206 0.504 33.321 1.00 31.29 105 ARG B O 1
ATOM 3055 N N . ILE B 1 118 ? 111.768 -0.030 34.898 1.00 32.65 106 ILE B N 1
ATOM 3056 C CA . ILE B 1 118 ? 111.639 1.198 35.655 1.00 32.62 106 ILE B CA 1
ATOM 3057 C C . ILE B 1 118 ? 112.985 1.763 36.099 1.00 32.77 106 ILE B C 1
ATOM 3058 O O . ILE B 1 118 ? 113.795 1.064 36.714 1.00 32.25 106 ILE B O 1
ATOM 3063 N N . ILE B 1 119 ? 113.189 3.044 35.792 1.00 32.88 107 ILE B N 1
ATOM 3064 C CA . ILE B 1 119 ? 114.267 3.816 36.353 1.00 33.04 107 ILE B CA 1
ATOM 3065 C C . ILE B 1 119 ? 113.634 4.717 37.388 1.00 33.77 107 ILE B C 1
ATOM 3066 O O . ILE B 1 119 ? 112.667 5.451 37.095 1.00 33.65 107 ILE B O 1
ATOM 3071 N N . ILE B 1 120 ? 114.196 4.681 38.591 1.00 33.50 108 ILE B N 1
ATOM 3072 C CA . ILE B 1 120 ? 113.695 5.492 39.682 1.00 34.66 108 ILE B CA 1
ATOM 3073 C C . ILE B 1 120 ? 114.672 6.591 40.005 1.00 33.51 108 ILE B C 1
ATOM 3074 O O . ILE B 1 120 ? 115.842 6.345 40.201 1.00 33.36 108 ILE B O 1
ATOM 3079 N N . PHE B 1 121 ? 114.173 7.813 40.038 1.00 32.69 109 PHE B N 1
ATOM 3080 C CA . PHE B 1 121 ? 114.968 8.949 40.474 1.00 32.31 109 PHE B CA 1
ATOM 3081 C C . PHE B 1 121 ? 114.412 9.421 41.793 1.00 31.43 109 PHE B C 1
ATOM 3082 O O . PHE B 1 121 ? 113.309 9.918 41.818 1.00 32.11 109 PHE B O 1
ATOM 3090 N N . PRO B 1 122 ? 115.164 9.262 42.876 1.00 31.05 110 PRO B N 1
ATOM 3091 C CA . PRO B 1 122 ? 114.679 9.589 44.217 1.00 31.15 110 PRO B CA 1
ATOM 3092 C C . PRO B 1 122 ? 114.185 11.028 44.308 1.00 30.48 110 PRO B C 1
ATOM 3093 O O . PRO B 1 122 ? 113.072 11.270 44.837 1.00 31.53 110 PRO B O 1
ATOM 3097 N N . GLY B 1 123 ? 114.976 11.953 43.747 1.00 30.06 111 GLY B N 1
ATOM 3098 C CA . GLY B 1 123 ? 114.639 13.369 43.716 1.00 30.40 111 GLY B CA 1
ATOM 3099 C C . GLY B 1 123 ? 114.302 13.849 45.106 1.00 29.66 111 GLY B C 1
ATOM 3100 O O . GLY B 1 123 ? 115.022 13.598 46.037 1.00 28.70 111 GLY B O 1
ATOM 3101 N N . ALA B 1 124 ? 113.165 14.500 45.243 1.00 30.34 112 ALA B N 1
ATOM 3102 C CA . ALA B 1 124 ? 112.725 15.000 46.547 1.00 30.47 112 ALA B CA 1
ATOM 3103 C C . ALA B 1 124 ? 112.706 13.920 47.639 1.00 30.49 112 ALA B C 1
ATOM 3104 O O . ALA B 1 124 ? 112.952 14.199 48.796 1.00 30.39 112 ALA B O 1
ATOM 3106 N N . ASN B 1 125 ? 112.446 12.674 47.270 1.00 30.84 113 ASN B N 1
ATOM 3107 C CA . ASN B 1 125 ? 112.390 11.609 48.267 1.00 31.34 113 ASN B CA 1
ATOM 3108 C C . ASN B 1 125 ? 113.671 11.480 49.073 1.00 31.26 113 ASN B C 1
ATOM 3109 O O . ASN B 1 125 ? 113.619 11.140 50.263 1.00 30.86 113 ASN B O 1
ATOM 3114 N N . ALA B 1 126 ? 114.798 11.806 48.437 1.00 31.08 114 ALA B N 1
ATOM 3115 C CA . ALA B 1 126 ? 116.095 11.726 49.083 1.00 31.22 114 ALA B CA 1
ATOM 3116 C C . ALA B 1 126 ? 116.294 12.848 50.135 1.00 31.67 114 ALA B C 1
ATOM 3117 O O . ALA B 1 126 ? 117.236 12.803 50.935 1.00 31.17 114 ALA B O 1
ATOM 3119 N N . GLU B 1 127 ? 115.395 13.833 50.154 1.00 31.74 115 GLU B N 1
ATOM 3120 C CA . GLU B 1 127 ? 115.496 14.925 51.125 1.00 32.30 115 GLU B CA 1
ATOM 3121 C C . GLU B 1 127 ? 114.701 14.664 52.385 1.00 32.17 115 GLU B C 1
ATOM 3122 O O . GLU B 1 127 ? 114.766 15.421 53.327 1.00 32.28 115 GLU B O 1
ATOM 3128 N N . LEU B 1 128 ? 113.994 13.549 52.431 1.00 32.66 116 LEU B N 1
ATOM 3129 C CA . LEU B 1 128 ? 113.182 13.258 53.593 1.00 33.12 116 LEU B CA 1
ATOM 3130 C C . LEU B 1 128 ? 114.104 12.665 54.666 1.00 33.86 116 LEU B C 1
ATOM 3131 O O . LEU B 1 128 ? 114.270 11.440 54.796 1.00 33.85 116 LEU B O 1
ATOM 3136 N N . LYS B 1 129 ? 114.727 13.588 55.391 1.00 33.88 117 LYS B N 1
ATOM 3137 C CA . LYS B 1 129 ? 115.695 13.275 56.406 1.00 34.39 117 LYS B CA 1
ATOM 3138 C C . LYS B 1 129 ? 115.134 13.580 57.814 1.00 34.45 117 LYS B C 1
ATOM 3139 O O . LYS B 1 129 ? 114.119 14.257 57.956 1.00 33.32 117 LYS B O 1
ATOM 3145 N N . LYS B 1 130 ? 115.816 13.066 58.841 1.00 35.00 118 LYS B N 1
ATOM 3146 C CA . LYS B 1 130 ? 115.309 13.085 60.211 1.00 35.98 118 LYS B CA 1
ATOM 3147 C C . LYS B 1 130 ? 114.920 14.499 60.613 1.00 36.02 118 LYS B C 1
ATOM 3148 O O . LYS B 1 130 ? 113.948 14.724 61.336 1.00 36.32 118 LYS B O 1
ATOM 3154 N N . GLU B 1 131 ? 115.730 15.450 60.165 1.00 36.13 119 GLU B N 1
ATOM 3155 C CA . GLU B 1 131 ? 115.569 16.851 60.526 1.00 37.02 119 GLU B CA 1
ATOM 3156 C C . GLU B 1 131 ? 114.220 17.440 60.114 1.00 36.87 119 GLU B C 1
ATOM 3157 O O . GLU B 1 131 ? 113.800 18.441 60.683 1.00 36.55 119 GLU B O 1
ATOM 3163 N N . LEU B 1 132 ? 113.563 16.845 59.121 1.00 36.72 120 LEU B N 1
ATOM 3164 C CA . LEU B 1 132 ? 112.298 17.373 58.611 1.00 36.83 120 LEU B CA 1
ATOM 3165 C C . LEU B 1 132 ? 111.086 16.698 59.240 1.00 36.49 120 LEU B C 1
ATOM 3166 O O . LEU B 1 132 ? 109.979 17.114 58.988 1.00 36.92 120 LEU B O 1
ATOM 3171 N N . ILE B 1 133 ? 111.274 15.639 60.020 1.00 36.70 121 ILE B N 1
ATOM 3172 C CA . ILE B 1 133 ? 110.133 14.951 60.632 1.00 36.69 121 ILE B CA 1
ATOM 3173 C C . ILE B 1 133 ? 109.588 15.795 61.796 1.00 36.85 121 ILE B C 1
ATOM 3174 O O . ILE B 1 133 ? 110.317 16.173 62.742 1.00 35.85 121 ILE B O 1
ATOM 3179 N N . ASP B 1 134 ? 108.302 16.102 61.704 1.00 36.79 122 ASP B N 1
ATOM 3180 C CA . ASP B 1 134 ? 107.605 16.746 62.790 1.00 36.87 122 ASP B CA 1
ATOM 3181 C C . ASP B 1 134 ? 107.217 15.658 63.750 1.00 37.00 122 ASP B C 1
ATOM 3182 O O . ASP B 1 134 ? 106.106 15.123 63.679 1.00 36.80 122 ASP B O 1
ATOM 3187 N N . TRP B 1 135 ? 108.156 15.361 64.645 1.00 37.14 123 TRP B N 1
ATOM 3188 C CA . TRP B 1 135 ? 108.070 14.263 65.592 1.00 37.51 123 TRP B CA 1
ATOM 3189 C C . TRP B 1 135 ? 106.926 14.472 66.557 1.00 37.77 123 TRP B C 1
ATOM 3190 O O . TRP B 1 135 ? 106.299 13.499 66.984 1.00 38.53 123 TRP B O 1
ATOM 3201 N N . ASN B 1 136 ? 106.659 15.723 66.929 1.00 37.50 124 ASN B N 1
ATOM 3202 C CA . ASN B 1 136 ? 105.541 15.968 67.819 1.00 37.61 124 ASN B CA 1
ATOM 3203 C C . ASN B 1 136 ? 104.230 15.617 67.138 1.00 37.13 124 ASN B C 1
ATOM 3204 O O . ASN B 1 136 ? 103.426 14.891 67.690 1.00 37.14 124 ASN B O 1
ATOM 3209 N N . THR B 1 137 ? 104.042 16.106 65.925 1.00 36.83 125 THR B N 1
ATOM 3210 C CA . THR B 1 137 ? 102.859 15.778 65.156 1.00 37.08 125 THR B CA 1
ATOM 3211 C C . THR B 1 137 ? 102.765 14.268 64.852 1.00 37.20 125 THR B C 1
ATOM 3212 O O . THR B 1 137 ? 101.685 13.695 64.889 1.00 37.08 125 THR B O 1
ATOM 3216 N N . LEU B 1 138 ? 103.899 13.624 64.577 1.00 37.54 126 LEU B N 1
ATOM 3217 C CA . LEU B 1 138 ? 103.925 12.176 64.332 1.00 37.20 126 LEU B CA 1
ATOM 3218 C C . LEU B 1 138 ? 103.502 11.371 65.569 1.00 37.50 126 LEU B C 1
ATOM 3219 O O . LEU B 1 138 ? 102.919 10.292 65.454 1.00 38.35 126 LEU B O 1
ATOM 3224 N N . SER B 1 139 ? 103.761 11.892 66.758 1.00 37.01 127 SER B N 1
ATOM 3225 C CA . SER B 1 139 ? 103.381 11.188 67.983 1.00 36.83 127 SER B CA 1
ATOM 3226 C C . SER B 1 139 ? 101.862 11.205 68.187 1.00 36.59 127 SER B C 1
ATOM 3227 O O . SER B 1 139 ? 101.328 10.481 69.016 1.00 36.34 127 SER B O 1
ATOM 3230 N N . GLU B 1 140 ? 101.167 12.032 67.417 1.00 36.57 128 GLU B N 1
ATOM 3231 C CA . GLU B 1 140 ? 99.710 12.000 67.425 1.00 36.85 128 GLU B CA 1
ATOM 3232 C C . GLU B 1 140 ? 99.143 10.731 66.743 1.00 36.12 128 GLU B C 1
ATOM 3233 O O . GLU B 1 140 ? 97.975 10.400 66.950 1.00 36.46 128 GLU B O 1
ATOM 3239 N N . SER B 1 141 ? 99.969 10.019 65.969 1.00 35.26 129 SER B N 1
ATOM 3240 C CA . SER B 1 141 ? 99.526 8.802 65.282 1.00 34.33 129 SER B CA 1
ATOM 3241 C C . SER B 1 141 ? 99.720 7.544 66.138 1.00 33.82 129 SER B C 1
ATOM 3242 O O . SER B 1 141 ? 100.517 7.549 67.074 1.00 33.69 129 SER B O 1
ATOM 3245 N N . ASP B 1 142 ? 98.964 6.485 65.834 1.00 33.09 130 ASP B N 1
ATOM 3246 C CA . ASP B 1 142 ? 99.033 5.185 66.569 1.00 32.49 130 ASP B CA 1
ATOM 3247 C C . ASP B 1 142 ? 99.605 4.037 65.734 1.00 31.85 130 ASP B C 1
ATOM 3248 O O . ASP B 1 142 ? 100.063 3.038 66.272 1.00 30.61 130 ASP B O 1
ATOM 3253 N N . ILE B 1 143 ? 99.505 4.176 64.420 1.00 31.95 131 ILE B N 1
ATOM 3254 C CA . ILE B 1 143 ? 99.984 3.189 63.476 1.00 32.11 131 ILE B CA 1
ATOM 3255 C C . ILE B 1 143 ? 100.865 3.926 62.476 1.00 32.62 131 ILE B C 1
ATOM 3256 O O . ILE B 1 143 ? 100.505 4.996 62.007 1.00 32.40 131 ILE B O 1
ATOM 3261 N N . LEU B 1 144 ? 102.024 3.348 62.176 1.00 33.30 132 LEU B N 1
ATOM 3262 C CA . LEU B 1 144 ? 102.996 3.952 61.289 1.00 33.37 132 LEU B CA 1
ATOM 3263 C C . LEU B 1 144 ? 103.336 2.953 60.193 1.00 33.58 132 LEU B C 1
ATOM 3264 O O . LEU B 1 144 ? 103.685 1.824 60.486 1.00 33.65 132 LEU B O 1
ATOM 3269 N N . LEU B 1 145 ? 103.239 3.412 58.944 1.00 33.86 133 LEU B N 1
ATOM 3270 C CA . LEU B 1 145 ? 103.590 2.645 57.760 1.00 34.08 133 LEU B CA 1
ATOM 3271 C C . LEU B 1 145 ? 104.855 3.172 57.125 1.00 33.29 133 LEU B C 1
ATOM 3272 O O . LEU B 1 145 ? 104.958 4.367 56.840 1.00 33.51 133 LEU B O 1
ATOM 3277 N N . LEU B 1 146 ? 105.794 2.261 56.895 1.00 32.79 134 LEU B N 1
ATOM 3278 C CA . LEU B 1 146 ? 107.120 2.572 56.367 1.00 33.22 134 LEU B CA 1
ATOM 3279 C C . LEU B 1 146 ? 107.424 1.66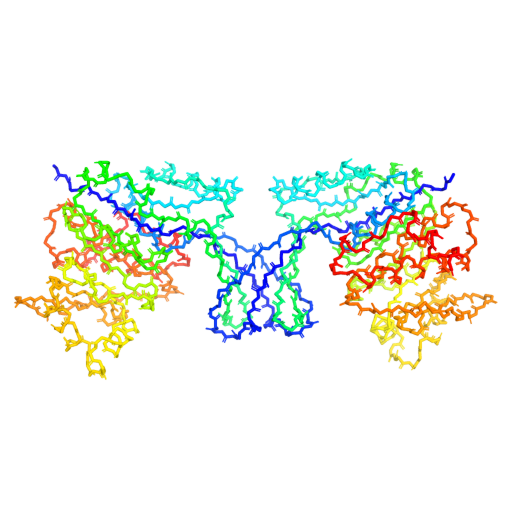8 55.191 1.00 32.74 134 LEU B C 1
ATOM 3280 O O . LEU B 1 146 ? 106.916 0.553 55.127 1.00 32.99 134 LEU B O 1
ATOM 3285 N N . GLN B 1 147 ? 108.256 2.152 54.267 1.00 32.43 135 GLN B N 1
ATOM 3286 C CA . GLN B 1 147 ? 108.767 1.339 53.176 1.00 32.11 135 GLN B CA 1
ATOM 3287 C C . GLN B 1 147 ? 110.271 1.590 53.082 1.00 32.46 135 GLN B C 1
ATOM 3288 O O . GLN B 1 147 ? 110.853 2.073 54.031 1.00 31.54 135 GLN B O 1
ATOM 3294 N N . ASN B 1 148 ? 110.910 1.265 51.967 1.00 32.66 136 ASN B N 1
ATOM 3295 C CA . ASN B 1 148 ? 112.346 1.558 51.857 1.00 33.28 136 ASN B CA 1
ATOM 3296 C C . ASN B 1 148 ? 112.690 2.391 50.600 1.00 33.62 136 ASN B C 1
ATOM 3297 O O . ASN B 1 148 ? 113.648 2.093 49.916 1.00 33.63 136 ASN B O 1
ATOM 3302 N N . GLU B 1 149 ? 111.908 3.450 50.348 1.00 34.28 137 GLU B N 1
ATOM 3303 C CA . GLU B 1 149 ? 112.101 4.374 49.216 1.00 34.78 137 GLU B CA 1
ATOM 3304 C C . GLU B 1 149 ? 112.526 5.813 49.598 1.00 34.65 137 GLU B C 1
ATOM 3305 O O . GLU B 1 149 ? 112.481 6.761 48.768 1.00 33.70 137 GLU B O 1
ATOM 3311 N N . ILE B 1 150 ? 112.915 5.977 50.856 1.00 34.07 138 ILE B N 1
ATOM 3312 C CA . ILE B 1 150 ? 113.437 7.226 51.354 1.00 33.40 138 ILE B CA 1
ATOM 3313 C C . ILE B 1 150 ? 114.746 6.805 52.015 1.00 33.26 138 ILE B C 1
ATOM 3314 O O . ILE B 1 150 ? 115.007 5.594 52.119 1.00 32.63 138 ILE B O 1
ATOM 3319 N N . PRO B 1 151 ? 115.549 7.783 52.479 1.00 32.76 139 PRO B N 1
ATOM 3320 C CA . PRO B 1 151 ? 116.784 7.429 53.149 1.00 32.79 139 PRO B CA 1
ATOM 3321 C C . PRO B 1 151 ? 116.492 6.496 54.295 1.00 32.73 139 PRO B C 1
ATOM 3322 O O . PRO B 1 151 ? 115.618 6.770 55.125 1.00 32.07 139 PRO B O 1
ATOM 3326 N N . PHE B 1 152 ? 117.227 5.391 54.334 1.00 33.11 140 PHE B N 1
ATOM 3327 C CA . PHE B 1 152 ? 116.980 4.381 55.317 1.00 33.20 140 PHE B CA 1
ATOM 3328 C C . PHE B 1 152 ? 117.097 4.890 56.748 1.00 32.92 140 PHE B C 1
ATOM 3329 O O . PHE B 1 152 ? 116.398 4.404 57.629 1.00 31.82 140 PHE B O 1
ATOM 3337 N N . GLU B 1 153 ? 117.969 5.872 56.960 1.00 33.60 141 GLU B N 1
ATOM 3338 C CA . GLU B 1 153 ? 118.190 6.460 58.281 1.00 34.47 141 GLU B CA 1
ATOM 3339 C C . GLU B 1 153 ? 116.920 7.156 58.794 1.00 33.79 141 GLU B C 1
ATOM 3340 O O . GLU B 1 153 ? 116.660 7.206 59.993 1.00 34.40 141 GLU B O 1
ATOM 3346 N N . THR B 1 154 ? 116.110 7.668 57.879 1.00 33.07 142 THR B N 1
ATOM 3347 C CA . THR B 1 154 ? 114.869 8.308 58.241 1.00 31.96 142 THR B CA 1
ATOM 3348 C C . THR B 1 154 ? 113.828 7.286 58.635 1.00 31.52 142 THR B C 1
ATOM 3349 O O . THR B 1 154 ? 113.146 7.441 59.632 1.00 31.16 142 THR B O 1
ATOM 3353 N N . THR B 1 155 ? 113.707 6.256 57.814 1.00 31.73 143 THR B N 1
ATOM 3354 C CA . THR B 1 155 ? 112.823 5.137 58.062 1.00 31.19 143 THR B CA 1
ATOM 3355 C C . THR B 1 155 ? 113.190 4.474 59.392 1.00 30.84 143 THR B C 1
ATOM 3356 O O . THR B 1 155 ? 112.308 4.187 60.218 1.00 30.39 143 THR B O 1
ATOM 3360 N N . LEU B 1 156 ? 114.489 4.265 59.604 1.00 30.18 144 LEU B N 1
ATOM 3361 C CA . LEU B 1 156 ? 114.997 3.679 60.844 1.00 30.55 144 LEU B CA 1
ATOM 3362 C C . LEU B 1 156 ? 114.651 4.526 62.060 1.00 30.85 144 LEU B C 1
ATOM 3363 O O . LEU B 1 156 ? 114.284 3.996 63.096 1.00 30.26 144 LEU B O 1
ATOM 3368 N N . GLU B 1 157 ? 114.825 5.831 61.932 1.00 31.73 145 GLU B N 1
ATOM 3369 C CA . GLU B 1 157 ? 114.605 6.749 63.044 1.00 32.64 145 GLU B CA 1
ATOM 3370 C C . GLU B 1 157 ? 113.140 6.751 63.430 1.00 32.61 145 GLU B C 1
ATOM 3371 O O . GLU B 1 157 ? 112.806 6.747 64.591 1.00 32.05 145 GLU B O 1
ATOM 3377 N N . CYS B 1 158 ? 112.278 6.764 62.424 1.00 33.03 146 CYS B N 1
ATOM 3378 C CA . CYS B 1 158 ? 110.852 6.678 62.638 1.00 33.63 146 CYS B CA 1
ATOM 3379 C C . CYS B 1 158 ? 110.437 5.413 63.361 1.00 33.93 146 CYS B C 1
ATOM 3380 O O . CYS B 1 158 ? 109.646 5.475 64.292 1.00 33.39 146 CYS B O 1
ATOM 3383 N N . ALA B 1 159 ? 110.962 4.269 62.916 1.00 34.01 147 ALA B N 1
ATOM 3384 C CA . ALA B 1 159 ? 110.671 2.986 63.567 1.00 34.10 147 ALA B CA 1
ATOM 3385 C C . ALA B 1 159 ? 111.186 2.959 65.006 1.00 34.03 147 ALA B C 1
ATOM 3386 O O . ALA B 1 159 ? 110.527 2.431 65.890 1.00 33.18 147 ALA B O 1
ATOM 3388 N N . LYS B 1 160 ? 112.364 3.543 65.222 1.00 34.59 148 LYS B N 1
ATOM 3389 C CA . LYS B 1 160 ? 112.958 3.680 66.561 1.00 34.94 148 LYS B CA 1
ATOM 3390 C C . LYS B 1 160 ? 112.097 4.530 67.492 1.00 34.71 148 LYS B C 1
ATOM 3391 O O . LYS B 1 160 ? 111.870 4.178 68.650 1.00 35.00 148 LYS B O 1
ATOM 3397 N N . ARG B 1 161 ? 111.653 5.670 66.988 1.00 34.50 149 ARG B N 1
ATOM 3398 C CA . ARG B 1 161 ? 110.980 6.655 67.811 1.00 35.11 149 ARG B CA 1
ATOM 3399 C C . ARG B 1 161 ? 109.493 6.466 67.962 1.00 34.89 149 ARG B C 1
ATOM 3400 O O . ARG B 1 161 ? 108.919 6.958 68.923 1.00 34.88 149 ARG B O 1
ATOM 3408 N N . PHE B 1 162 ? 108.859 5.776 67.021 1.00 34.75 150 PHE B N 1
ATOM 3409 C CA . PHE B 1 162 ? 107.424 5.663 67.049 1.00 34.68 150 PHE B CA 1
ATOM 3410 C C . PHE B 1 162 ? 106.923 4.862 68.232 1.00 35.23 150 PHE B C 1
ATOM 3411 O O . PHE B 1 162 ? 107.222 3.674 68.390 1.00 35.47 150 PHE B O 1
ATOM 3419 N N . ASN B 1 163 ? 106.175 5.561 69.074 1.00 36.14 151 ASN B N 1
ATOM 3420 C CA . ASN B 1 163 ? 105.271 4.946 70.022 1.00 36.66 151 ASN B CA 1
ATOM 3421 C C . ASN B 1 163 ? 103.960 4.598 69.300 1.00 36.59 151 ASN B C 1
ATOM 3422 O O . ASN B 1 163 ? 103.084 5.447 69.076 1.00 37.22 151 ASN B O 1
ATOM 3427 N N . GLY B 1 164 ? 103.856 3.346 68.912 1.00 35.75 152 GLY B N 1
ATOM 3428 C CA . GLY B 1 164 ? 102.678 2.849 68.252 1.00 35.38 152 GLY B CA 1
ATOM 3429 C C . GLY B 1 164 ? 103.058 1.627 67.461 1.00 34.78 152 GLY B C 1
ATOM 3430 O O . GLY B 1 164 ? 104.154 1.091 67.618 1.00 35.08 152 GLY B O 1
ATOM 3431 N N . ILE B 1 165 ? 102.144 1.197 66.608 1.00 34.47 153 ILE B N 1
ATOM 3432 C CA . ILE B 1 165 ? 102.347 0.023 65.774 1.00 34.24 153 ILE B CA 1
ATOM 3433 C C . ILE B 1 165 ? 103.190 0.427 64.562 1.00 33.31 153 ILE B C 1
ATOM 3434 O O . ILE B 1 165 ? 102.828 1.330 63.842 1.00 33.94 153 ILE B O 1
ATOM 3439 N N . VAL B 1 166 ? 104.339 -0.216 64.389 1.00 32.92 154 VAL B N 1
ATOM 3440 C CA . VAL B 1 166 ? 105.249 0.056 63.281 1.00 32.48 154 VAL B CA 1
ATOM 3441 C C . VAL B 1 166 ? 105.196 -1.098 62.293 1.00 32.30 154 VAL B C 1
ATOM 3442 O O . VAL B 1 166 ? 105.507 -2.242 62.630 1.00 31.38 154 VAL B O 1
ATOM 3446 N N . ILE B 1 167 ? 104.771 -0.763 61.077 1.00 32.46 155 ILE B N 1
ATOM 3447 C CA . ILE B 1 167 ? 104.685 -1.684 59.954 1.00 32.46 155 ILE B CA 1
ATOM 3448 C C . ILE B 1 167 ? 105.753 -1.233 58.970 1.00 33.12 155 ILE B C 1
ATOM 3449 O O . ILE B 1 167 ? 105.726 -0.086 58.533 1.00 33.43 155 ILE B O 1
ATOM 3454 N N . PHE B 1 168 ? 106.700 -2.131 58.659 1.00 33.27 156 PHE B N 1
ATOM 3455 C CA . PHE B 1 168 ? 107.781 -1.859 57.704 1.00 32.82 156 PHE B CA 1
ATOM 3456 C C . PHE B 1 168 ? 107.666 -2.812 56.510 1.00 32.97 156 PHE B C 1
ATOM 3457 O O . PHE B 1 168 ? 107.700 -4.032 56.650 1.00 33.02 156 PHE B O 1
ATOM 3465 N N . ASP B 1 169 ? 107.462 -2.222 55.339 1.00 33.28 157 ASP B N 1
ATOM 3466 C CA . ASP B 1 169 ? 107.465 -2.913 54.089 1.00 33.15 157 ASP B CA 1
ATOM 3467 C C . ASP B 1 169 ? 108.907 -2.834 53.538 1.00 33.21 157 ASP B C 1
ATOM 3468 O O . ASP B 1 169 ? 109.385 -1.746 53.194 1.00 33.08 157 ASP B O 1
ATOM 3473 N N . PRO B 1 170 ? 109.618 -3.976 53.482 1.00 32.78 158 PRO B N 1
ATOM 3474 C CA . PRO B 1 170 ? 110.998 -3.980 53.077 1.00 32.95 158 PRO B CA 1
ATOM 3475 C C . PRO B 1 170 ? 111.141 -3.904 51.554 1.00 33.18 158 PRO B C 1
ATOM 3476 O O . PRO B 1 170 ? 111.700 -4.805 50.914 1.00 32.81 158 PRO B O 1
ATOM 3480 N N . ALA B 1 171 ? 110.660 -2.804 50.979 1.00 33.12 159 ALA B N 1
ATOM 3481 C CA . ALA B 1 171 ? 110.479 -2.719 49.548 1.00 33.64 159 ALA B CA 1
ATOM 3482 C C . ALA B 1 171 ? 111.073 -1.433 49.028 1.00 33.63 159 ALA B C 1
ATOM 3483 O O . ALA B 1 171 ? 110.606 -0.388 49.398 1.00 33.30 159 ALA B O 1
ATOM 3485 N N . PRO B 1 172 ? 112.178 -1.498 48.252 1.00 34.49 160 PRO B N 1
ATOM 3486 C CA . PRO B 1 172 ? 112.994 -2.654 47.918 1.00 34.66 160 PRO B CA 1
ATOM 3487 C C . PRO B 1 172 ? 113.761 -3.151 49.149 1.00 35.31 160 PRO B C 1
ATOM 3488 O O . PRO B 1 172 ? 113.858 -2.438 50.167 1.00 35.45 160 PRO B O 1
ATOM 3492 N N . ALA B 1 173 ? 114.287 -4.368 49.054 1.00 35.60 161 ALA B N 1
ATOM 3493 C CA . ALA B 1 173 ? 114.907 -5.017 50.188 1.00 36.64 161 ALA B CA 1
ATOM 3494 C C . ALA B 1 173 ? 116.359 -4.564 50.379 1.00 37.33 161 ALA B C 1
ATOM 3495 O O . ALA B 1 173 ? 116.942 -4.815 51.413 1.00 38.31 161 ALA B O 1
ATOM 3497 N N . GLN B 1 174 ? 116.925 -3.890 49.386 1.00 37.50 162 GLN B N 1
ATOM 3498 C CA . GLN B 1 174 ? 118.326 -3.510 49.411 1.00 38.01 162 GLN B CA 1
ATOM 3499 C C . GLN B 1 174 ? 118.518 -2.256 50.254 1.00 36.82 162 GLN B C 1
ATOM 3500 O O . GLN B 1 174 ? 117.661 -1.381 50.243 1.00 36.64 162 GLN B O 1
ATOM 3506 N N . GLY B 1 175 ? 119.616 -2.182 50.993 1.00 36.14 163 GLY B N 1
ATOM 3507 C CA . GLY B 1 175 ? 119.929 -0.985 51.773 1.00 35.99 163 GLY B CA 1
ATOM 3508 C C . GLY B 1 175 ? 119.325 -0.956 53.163 1.00 35.96 163 GLY B C 1
ATOM 3509 O O . GLY B 1 175 ? 119.393 0.058 53.838 1.00 36.18 163 GLY B O 1
ATOM 3510 N N . ILE B 1 176 ? 118.774 -2.082 53.610 1.00 35.97 164 ILE B N 1
ATOM 3511 C CA . ILE B 1 176 ? 118.163 -2.194 54.927 1.00 35.93 164 ILE B CA 1
ATOM 3512 C C . ILE B 1 176 ? 119.233 -2.666 55.931 1.00 36.61 164 ILE B C 1
ATOM 3513 O O . ILE B 1 176 ? 119.947 -3.623 55.666 1.00 36.36 164 ILE B O 1
ATOM 3518 N N . ASN B 1 177 ? 119.350 -1.960 57.058 1.00 37.15 165 ASN B N 1
ATOM 3519 C CA . ASN B 1 177 ? 120.250 -2.340 58.144 1.00 37.78 165 ASN B CA 1
ATOM 3520 C C . ASN B 1 177 ? 119.452 -3.138 59.162 1.00 37.20 165 ASN B C 1
ATOM 3521 O O . ASN B 1 177 ? 118.245 -2.891 59.354 1.00 36.86 165 ASN B O 1
ATOM 3526 N N . GLU B 1 178 ? 120.152 -4.056 59.821 1.00 36.86 166 GLU B N 1
ATOM 3527 C CA . GLU B 1 178 ? 119.576 -5.021 60.762 1.00 36.79 166 GLU B CA 1
ATOM 3528 C C . GLU B 1 178 ? 118.974 -4.386 62.016 1.00 36.14 166 GLU B C 1
ATOM 3529 O O . GLU B 1 178 ? 118.170 -5.027 62.718 1.00 35.91 166 GLU B O 1
ATOM 3535 N N . GLU B 1 179 ? 119.354 -3.134 62.275 1.00 35.02 167 GLU B N 1
ATOM 3536 C CA . GLU B 1 179 ? 118.963 -2.435 63.478 1.00 34.80 167 GLU B CA 1
ATOM 3537 C C . GLU B 1 179 ? 117.468 -2.184 63.522 1.00 33.98 167 GLU B C 1
ATOM 3538 O O . GLU B 1 179 ? 116.901 -2.045 64.602 1.00 34.66 167 GLU B O 1
ATOM 3544 N N . ILE B 1 180 ? 116.833 -2.116 62.359 1.00 32.65 168 ILE B N 1
ATOM 3545 C CA . ILE B 1 180 ? 115.414 -1.762 62.301 1.00 31.94 168 ILE B CA 1
ATOM 3546 C C . ILE B 1 180 ? 114.486 -2.835 62.856 1.00 31.08 168 ILE B C 1
ATOM 3547 O O . ILE B 1 180 ? 113.434 -2.516 63.399 1.00 30.44 168 ILE B O 1
ATOM 3552 N N . PHE B 1 181 ? 114.897 -4.096 62.758 1.00 30.75 169 PHE B N 1
ATOM 3553 C CA . PHE B 1 181 ? 113.951 -5.207 62.909 1.00 31.11 169 PHE B CA 1
ATOM 3554 C C . PHE B 1 181 ? 113.354 -5.275 64.304 1.00 31.47 169 PHE B C 1
ATOM 3555 O O . PHE B 1 181 ? 112.143 -5.462 64.443 1.00 32.28 169 PHE B O 1
ATOM 3563 N N . GLN B 1 182 ? 114.183 -5.032 65.308 1.00 31.75 170 GLN B N 1
ATOM 3564 C CA . GLN B 1 182 ? 113.781 -5.070 66.711 1.00 32.43 170 GLN B CA 1
ATOM 3565 C C . GLN B 1 182 ? 112.697 -4.061 67.055 1.00 32.60 170 GLN B C 1
ATOM 3566 O O . GLN B 1 182 ? 111.998 -4.223 68.064 1.00 32.64 170 GLN B O 1
ATOM 3572 N N . TYR B 1 183 ? 112.592 -3.015 66.236 1.00 32.61 171 TYR B N 1
ATOM 3573 C CA . TYR B 1 183 ? 111.596 -1.961 66.425 1.00 32.70 171 TYR B CA 1
ATOM 3574 C C . TYR B 1 183 ? 110.298 -2.209 65.687 1.00 32.50 171 TYR B C 1
ATOM 3575 O O . TYR B 1 183 ? 109.398 -1.394 65.787 1.00 33.30 171 TYR B O 1
ATOM 3584 N N . LEU B 1 184 ? 110.188 -3.317 64.949 1.00 32.27 172 LEU B N 1
ATOM 3585 C CA . LEU B 1 184 ? 109.019 -3.536 64.093 1.00 31.98 172 LEU B CA 1
ATOM 3586 C C . LEU B 1 184 ? 107.945 -4.345 64.795 1.00 31.85 172 LEU B C 1
ATOM 3587 O O . LEU B 1 184 ? 108.245 -5.330 65.463 1.00 31.48 172 LEU B O 1
ATOM 3592 N N . ASP B 1 185 ? 106.695 -3.940 64.596 1.00 31.70 173 ASP B N 1
ATOM 3593 C CA . ASP B 1 185 ? 105.544 -4.749 64.989 1.00 31.96 173 ASP B CA 1
ATOM 3594 C C . ASP B 1 185 ? 105.133 -5.674 63.845 1.00 31.91 173 ASP B C 1
ATOM 3595 O O . ASP B 1 185 ? 104.694 -6.822 64.067 1.00 31.65 173 ASP B O 1
ATOM 3600 N N . TYR B 1 186 ? 105.250 -5.158 62.623 1.00 31.68 174 TYR B N 1
ATOM 3601 C CA . TYR B 1 186 ? 104.983 -5.931 61.427 1.00 31.26 174 TYR B CA 1
ATOM 3602 C C . TYR B 1 186 ? 106.097 -5.713 60.407 1.00 31.37 174 TYR B C 1
ATOM 3603 O O . TYR B 1 186 ? 106.522 -4.583 60.169 1.00 31.32 174 TYR B O 1
ATOM 3612 N N . LEU B 1 187 ? 106.581 -6.816 59.844 1.00 31.75 175 LEU B N 1
ATOM 3613 C CA . LEU B 1 187 ? 107.458 -6.804 58.680 1.00 31.92 175 LEU B CA 1
ATOM 3614 C C . LEU B 1 187 ? 106.725 -7.523 57.558 1.00 32.00 175 LEU B C 1
ATOM 3615 O O . LEU B 1 187 ? 106.261 -8.638 57.732 1.00 31.52 175 LEU B O 1
ATOM 3620 N N . THR B 1 188 ? 106.620 -6.887 56.405 1.00 32.52 176 THR B N 1
ATOM 3621 C CA . THR B 1 188 ? 105.697 -7.346 55.381 1.00 33.19 176 THR B CA 1
ATOM 3622 C C . THR B 1 188 ? 106.369 -7.610 54.023 1.00 33.26 176 THR B C 1
ATOM 3623 O O . THR B 1 188 ? 106.022 -6.997 53.038 1.00 33.06 176 THR B O 1
ATOM 3627 N N . PRO B 1 189 ? 107.325 -8.559 53.978 1.00 33.90 177 PRO B N 1
ATOM 3628 C CA . PRO B 1 189 ? 108.003 -8.810 52.706 1.00 33.98 177 PRO B CA 1
ATOM 3629 C C . PRO B 1 189 ? 107.088 -9.580 51.745 1.00 33.82 177 PRO B C 1
ATOM 3630 O O . PRO B 1 189 ? 106.226 -10.334 52.177 1.00 33.24 177 PRO B O 1
ATOM 3634 N N . ASN B 1 190 ? 107.276 -9.384 50.453 1.00 33.78 178 ASN B N 1
ATOM 3635 C CA . ASN B 1 190 ? 106.780 -10.353 49.527 1.00 34.43 178 ASN B CA 1
ATOM 3636 C C . ASN B 1 190 ? 107.827 -11.472 49.396 1.00 34.70 178 ASN B C 1
ATOM 3637 O O . ASN B 1 190 ? 108.772 -11.559 50.177 1.00 34.51 178 ASN B O 1
ATOM 3642 N N . GLU B 1 191 ? 107.625 -12.371 48.458 1.00 35.75 179 GLU B N 1
ATOM 3643 C CA . GLU B 1 191 ? 108.423 -13.597 48.388 1.00 35.90 179 GLU B CA 1
ATOM 3644 C C . GLU B 1 191 ? 109.861 -13.325 47.960 1.00 35.92 179 GLU B C 1
ATOM 3645 O O . GLU B 1 191 ? 110.815 -13.866 48.541 1.00 36.06 179 GLU B O 1
ATOM 3651 N N . LYS B 1 192 ? 110.007 -12.450 46.969 1.00 36.44 180 LYS B N 1
ATOM 3652 C CA . LYS B 1 192 ? 111.320 -12.024 46.466 1.00 36.82 180 LYS B CA 1
ATOM 3653 C C . LYS B 1 192 ? 112.112 -11.278 47.514 1.00 36.06 180 LYS B C 1
ATOM 3654 O O . LYS B 1 192 ? 113.307 -11.466 47.634 1.00 36.96 180 LYS B O 1
ATOM 3657 N N . GLU B 1 193 ? 111.416 -10.447 48.277 1.00 35.48 181 GLU B N 1
ATOM 3658 C CA . GLU B 1 193 ? 112.004 -9.684 49.362 1.00 35.03 181 GLU B CA 1
ATOM 3659 C C . GLU B 1 193 ? 112.444 -10.560 50.510 1.00 33.75 181 GLU B C 1
ATOM 3660 O O . GLU B 1 193 ? 113.550 -10.401 51.002 1.00 33.08 181 GLU B O 1
ATOM 3666 N N . ILE B 1 194 ? 111.606 -11.499 50.941 1.00 33.11 182 ILE B N 1
ATOM 3667 C CA . ILE B 1 194 ? 111.996 -12.326 52.087 1.00 33.10 182 ILE B CA 1
ATOM 3668 C C . ILE B 1 194 ? 113.244 -13.197 51.764 1.00 32.94 182 ILE B C 1
ATOM 3669 O O . ILE B 1 194 ? 114.072 -13.460 52.636 1.00 32.45 182 ILE B O 1
ATOM 3674 N N . GLU B 1 195 ? 113.372 -13.578 50.496 1.00 32.93 183 GLU B N 1
ATOM 3675 C CA . GLU B 1 195 ? 114.509 -14.332 49.970 1.00 33.76 183 GLU B CA 1
ATOM 3676 C C . GLU B 1 195 ? 115.789 -13.517 50.035 1.00 32.81 183 GLU B C 1
ATOM 3677 O O . GLU B 1 195 ? 116.778 -13.948 50.578 1.00 32.32 183 GLU B O 1
ATOM 3683 N N . ALA B 1 196 ? 115.724 -12.306 49.498 1.00 32.92 184 ALA B N 1
ATOM 3684 C CA . ALA B 1 196 ? 116.848 -11.377 49.529 1.00 32.43 184 ALA B CA 1
ATOM 3685 C C . ALA B 1 196 ? 117.273 -11.040 50.961 1.00 32.16 184 ALA B C 1
ATOM 3686 O O . ALA B 1 196 ? 118.458 -11.097 51.293 1.00 32.74 184 ALA B O 1
ATOM 3688 N N . LEU B 1 197 ? 116.288 -10.705 51.790 1.00 32.32 185 LEU B N 1
ATOM 3689 C CA . LEU B 1 197 ? 116.456 -10.398 53.193 1.00 32.13 185 LEU B CA 1
ATOM 3690 C C . LEU B 1 197 ? 117.074 -11.531 53.966 1.00 32.00 185 LEU B C 1
ATOM 3691 O O . LEU B 1 197 ? 117.937 -11.295 54.768 1.00 31.70 185 LEU B O 1
ATOM 3696 N N . SER B 1 198 ? 116.628 -12.765 53.738 1.00 32.04 186 SER B N 1
ATOM 3697 C CA . SER B 1 198 ? 117.171 -13.903 54.472 1.00 31.93 186 SER B CA 1
ATOM 3698 C C . SER B 1 198 ? 118.653 -14.104 54.147 1.00 32.44 186 SER B C 1
ATOM 3699 O O . SER B 1 198 ? 119.487 -14.227 55.043 1.00 32.38 186 SER B O 1
ATOM 3702 N N . LYS B 1 199 ? 118.962 -14.150 52.856 1.00 32.90 187 LYS B N 1
ATOM 3703 C CA . LYS B 1 199 ? 120.330 -14.254 52.367 1.00 33.81 187 LYS B CA 1
ATOM 3704 C C . LYS B 1 199 ? 121.241 -13.198 53.001 1.00 34.09 187 LYS B C 1
ATOM 3705 O O . LYS B 1 199 ? 122.342 -13.490 53.502 1.00 34.69 187 LYS B O 1
ATOM 3711 N N . ASP B 1 200 ? 120.740 -11.970 52.985 1.00 34.40 188 ASP B N 1
ATOM 3712 C CA . ASP B 1 200 ? 121.436 -10.806 53.475 1.00 34.28 188 ASP B CA 1
ATOM 3713 C C . ASP B 1 200 ? 121.753 -10.961 54.960 1.00 34.11 188 ASP B C 1
ATOM 3714 O O . ASP B 1 200 ? 122.916 -10.928 55.339 1.00 34.27 188 ASP B O 1
ATOM 3719 N N . PHE B 1 201 ? 120.736 -11.199 55.781 1.00 33.67 189 PHE B N 1
ATOM 3720 C CA . PHE B 1 201 ? 120.888 -11.143 57.237 1.00 33.47 189 PHE B CA 1
ATOM 3721 C C . PHE B 1 201 ? 121.181 -12.460 57.944 1.00 33.66 189 PHE B C 1
ATOM 3722 O O . PHE B 1 201 ? 121.734 -12.452 59.052 1.00 33.80 189 PHE B O 1
ATOM 3730 N N . PHE B 1 202 ? 120.811 -13.580 57.321 1.00 33.46 190 PHE B N 1
ATOM 3731 C CA . PHE B 1 202 ? 120.970 -14.908 57.914 1.00 33.53 190 PHE B CA 1
ATOM 3732 C C . PHE B 1 202 ? 121.889 -15.791 57.096 1.00 33.84 190 PHE B C 1
ATOM 3733 O O . PHE B 1 202 ? 122.103 -16.958 57.438 1.00 33.83 190 PHE B O 1
ATOM 3741 N N . GLY B 1 203 ? 122.420 -15.242 56.008 1.00 34.18 191 GLY B N 1
ATOM 3742 C CA . GLY B 1 203 ? 123.429 -15.925 55.219 1.00 34.50 191 GLY B CA 1
ATOM 3743 C C . GLY B 1 203 ? 122.910 -17.065 54.376 1.00 34.98 191 GLY B C 1
ATOM 3744 O O . GLY B 1 203 ? 123.694 -17.793 53.749 1.00 35.37 191 GLY B O 1
ATOM 3745 N N . GLU B 1 204 ? 121.594 -17.248 54.369 1.00 35.19 192 GLU B N 1
ATOM 3746 C CA . GLU B 1 204 ? 120.977 -18.325 53.602 1.00 35.63 192 GLU B CA 1
ATOM 3747 C C . GLU B 1 204 ? 119.510 -17.990 53.381 1.00 35.46 192 GLU B C 1
ATOM 3748 O O . GLU B 1 204 ? 118.984 -17.080 54.006 1.00 35.55 192 GLU B O 1
ATOM 3754 N N . PHE B 1 205 ? 118.870 -18.712 52.472 1.00 35.62 193 PHE B N 1
ATOM 3755 C CA . PHE B 1 205 ? 117.400 -18.725 52.345 1.00 35.68 193 PHE B CA 1
ATOM 3756 C C . PHE B 1 205 ? 116.949 -20.183 52.234 1.00 35.99 193 PHE B C 1
ATOM 3757 O O . PHE B 1 205 ? 117.168 -20.823 51.196 1.00 36.27 193 PHE B O 1
ATOM 3765 N N . LEU B 1 206 ? 116.396 -20.725 53.323 1.00 35.88 194 LEU B N 1
ATOM 3766 C CA . LEU B 1 206 ? 115.879 -22.096 53.336 1.00 35.84 194 LEU B CA 1
ATOM 3767 C C . LEU B 1 206 ? 114.427 -22.028 52.805 1.00 35.16 194 LEU B C 1
ATOM 3768 O O . LEU B 1 206 ? 114.143 -22.396 51.651 1.00 34.76 194 LEU B O 1
ATOM 3773 N N . THR B 1 207 ? 113.534 -21.483 53.630 1.00 34.21 195 THR B N 1
ATOM 3774 C CA . THR B 1 207 ? 112.126 -21.392 53.301 1.00 33.17 195 THR B CA 1
ATOM 3775 C C . THR B 1 207 ? 111.592 -20.047 53.787 1.00 32.95 195 THR B C 1
ATOM 3776 O O . THR B 1 207 ? 112.295 -19.270 54.438 1.00 33.13 195 THR B O 1
ATOM 3780 N N . VAL B 1 208 ? 110.351 -19.770 53.436 1.00 32.19 196 VAL B N 1
ATOM 3781 C CA . VAL B 1 208 ? 109.670 -18.569 53.878 1.00 31.80 196 VAL B CA 1
ATOM 3782 C C . VAL B 1 208 ? 109.409 -18.638 55.380 1.00 31.69 196 VAL B C 1
ATOM 3783 O O . VAL B 1 208 ? 109.610 -17.666 56.118 1.00 31.06 196 VAL B O 1
ATOM 3787 N N . GLU B 1 209 ? 108.970 -19.803 55.828 1.00 31.32 197 GLU B N 1
ATOM 3788 C CA . GLU B 1 209 ? 108.612 -19.997 57.230 1.00 31.77 197 GLU B CA 1
ATOM 3789 C C . GLU B 1 209 ? 109.819 -19.769 58.164 1.00 31.63 197 GLU B C 1
ATOM 3790 O O . GLU B 1 209 ? 109.707 -19.077 59.168 1.00 31.12 197 GLU B O 1
ATOM 3796 N N . LYS B 1 210 ? 110.958 -20.350 57.798 1.00 31.27 198 LYS B N 1
ATOM 3797 C CA . LYS B 1 210 ? 112.174 -20.280 58.596 1.00 31.59 198 LYS B CA 1
ATOM 3798 C C . LYS B 1 210 ? 112.780 -18.884 58.622 1.00 30.94 198 LYS B C 1
ATOM 3799 O O . LYS B 1 210 ? 113.290 -18.451 59.639 1.00 30.49 198 LYS B O 1
ATOM 3805 N N . ALA B 1 211 ? 112.699 -18.190 57.495 1.00 30.81 199 ALA B N 1
ATOM 3806 C CA . ALA B 1 211 ? 113.170 -16.831 57.396 1.00 30.46 199 ALA B CA 1
ATOM 3807 C C . ALA B 1 211 ? 112.322 -15.943 58.293 1.00 30.58 199 ALA B C 1
ATOM 3808 O O . ALA B 1 211 ? 112.847 -15.116 59.027 1.00 30.40 199 ALA B O 1
ATOM 3810 N N . ALA B 1 212 ? 111.017 -16.158 58.262 1.00 30.57 200 ALA B N 1
ATOM 3811 C CA . ALA B 1 212 ? 110.099 -15.436 59.118 1.00 31.29 200 ALA B CA 1
ATOM 3812 C C . ALA B 1 212 ? 110.416 -15.685 60.581 1.00 31.42 200 ALA B C 1
ATOM 3813 O O . ALA B 1 212 ? 110.482 -14.730 61.360 1.00 31.62 200 ALA B O 1
ATOM 3815 N N . GLU B 1 213 ? 110.633 -16.949 60.940 1.00 32.27 201 GLU B N 1
ATOM 3816 C CA . GLU B 1 213 ? 111.058 -17.326 62.301 1.00 32.92 201 GLU B CA 1
ATOM 3817 C C . GLU B 1 213 ? 112.334 -16.586 62.735 1.00 32.82 201 GLU B C 1
ATOM 3818 O O . GLU B 1 213 ? 112.421 -16.074 63.856 1.00 33.36 201 GLU B O 1
ATOM 3824 N N . LYS B 1 214 ? 113.325 -16.545 61.855 1.00 32.57 202 LYS B N 1
ATOM 3825 C CA . LYS B 1 214 ? 114.582 -15.859 62.155 1.00 32.84 202 LYS B CA 1
ATOM 3826 C C . LYS B 1 214 ? 114.400 -14.350 62.395 1.00 32.60 202 LYS B C 1
ATOM 3827 O O . LYS B 1 214 ? 115.127 -13.759 63.195 1.00 31.87 202 LYS B O 1
ATOM 3833 N N . PHE B 1 215 ? 113.431 -13.734 61.723 1.00 32.68 203 PHE B N 1
ATOM 3834 C CA . PHE B 1 215 ? 113.149 -12.306 61.943 1.00 33.35 203 PHE B CA 1
ATOM 3835 C C . PHE B 1 215 ? 112.486 -12.055 63.312 1.00 33.32 203 PHE B C 1
ATOM 3836 O O . PHE B 1 215 ? 112.769 -11.045 63.982 1.00 32.64 203 PHE B O 1
ATOM 3844 N N . LEU B 1 216 ? 111.614 -12.976 63.721 1.00 33.63 204 LEU B N 1
ATOM 3845 C CA . LEU B 1 216 ? 111.045 -12.954 65.063 1.00 33.82 204 LEU B CA 1
ATOM 3846 C C . LEU B 1 216 ? 112.170 -12.948 66.129 1.00 34.20 204 LEU B C 1
ATOM 3847 O O . LEU B 1 216 ? 112.063 -12.264 67.146 1.00 34.26 204 LEU B O 1
ATOM 3852 N N . GLU B 1 217 ? 113.250 -13.682 65.859 1.00 34.08 205 GLU B N 1
ATOM 3853 C CA . GLU B 1 217 ? 114.428 -13.710 66.734 1.00 34.62 205 GLU B CA 1
ATOM 3854 C C . GLU B 1 217 ? 115.136 -12.370 66.857 1.00 33.91 205 GLU B C 1
ATOM 3855 O O . GLU B 1 217 ? 115.763 -12.119 67.880 1.00 34.30 205 GLU B O 1
ATOM 3861 N N . LEU B 1 218 ? 115.053 -11.533 65.819 1.00 33.39 206 LEU B N 1
ATOM 3862 C CA . LEU B 1 218 ? 115.657 -10.190 65.832 1.00 33.13 206 LEU B CA 1
ATOM 3863 C C . LEU B 1 218 ? 114.743 -9.164 66.490 1.00 32.72 206 LEU B C 1
ATOM 3864 O O . LEU B 1 218 ? 115.128 -8.021 66.643 1.00 32.87 206 LEU B O 1
ATOM 3869 N N . GLY B 1 219 ? 113.541 -9.575 66.883 1.00 32.63 207 GLY B N 1
ATOM 3870 C CA . GLY B 1 219 ? 112.651 -8.742 67.664 1.00 32.61 207 GLY B CA 1
ATOM 3871 C C . GLY B 1 219 ? 111.414 -8.328 66.929 1.00 32.62 207 GLY B C 1
ATOM 3872 O O . GLY B 1 219 ? 110.563 -7.674 67.505 1.00 33.38 207 GLY B O 1
ATOM 3873 N N . VAL B 1 220 ? 111.301 -8.695 65.652 1.00 32.85 208 VAL B N 1
ATOM 3874 C CA . VAL B 1 220 ? 110.105 -8.380 64.859 1.00 32.29 208 VAL B CA 1
ATOM 3875 C C . VAL B 1 220 ? 108.951 -9.135 65.501 1.00 31.99 208 VAL B C 1
ATOM 3876 O O . VAL B 1 220 ? 109.079 -10.324 65.773 1.00 31.20 208 VAL B O 1
ATOM 3880 N N . LYS B 1 221 ? 107.836 -8.453 65.752 1.00 32.32 209 LYS B N 1
ATOM 3881 C CA . LYS B 1 221 ? 106.724 -9.083 66.469 1.00 32.87 209 LYS B CA 1
ATOM 3882 C C . LYS B 1 221 ? 105.896 -9.990 65.541 1.00 32.60 209 LYS B C 1
ATOM 3883 O O . LYS B 1 221 ? 105.456 -11.075 65.934 1.00 32.62 209 LYS B O 1
ATOM 3889 N N . ASN B 1 222 ? 105.672 -9.540 64.316 1.00 32.00 210 ASN B N 1
ATOM 3890 C CA . ASN B 1 222 ? 104.885 -10.309 63.361 1.00 31.65 210 ASN B CA 1
ATOM 3891 C C . ASN B 1 222 ? 105.513 -10.217 61.982 1.00 31.47 210 ASN B C 1
ATOM 3892 O O . ASN B 1 222 ? 105.845 -9.127 61.538 1.00 31.17 210 ASN B O 1
ATOM 3897 N N . VAL B 1 223 ? 105.686 -11.353 61.314 1.00 31.31 211 VAL B N 1
ATOM 3898 C CA . VAL B 1 223 ? 106.024 -11.330 59.885 1.00 31.25 211 VAL B CA 1
ATOM 3899 C C . VAL B 1 223 ? 104.798 -11.696 59.066 1.00 31.49 211 VAL B C 1
ATOM 3900 O O . VAL B 1 223 ? 104.172 -12.730 59.288 1.00 31.26 211 VAL B O 1
ATOM 3904 N N . ILE B 1 224 ? 104.452 -10.836 58.118 1.00 32.23 212 ILE B N 1
ATOM 3905 C CA . ILE B 1 224 ? 103.409 -11.129 57.152 1.00 32.46 212 ILE B CA 1
ATOM 3906 C C . ILE B 1 224 ? 104.100 -11.265 55.819 1.00 32.81 212 ILE B C 1
ATOM 3907 O O . ILE B 1 224 ? 104.628 -10.296 55.284 1.00 32.30 212 ILE B O 1
ATOM 3912 N N . VAL B 1 225 ? 104.101 -12.475 55.286 1.00 33.12 213 VAL B N 1
ATOM 3913 C CA . VAL B 1 225 ? 104.695 -12.705 54.003 1.00 33.76 213 VAL B CA 1
ATOM 3914 C C . VAL B 1 225 ? 103.582 -12.681 52.960 1.00 34.10 213 VAL B C 1
ATOM 3915 O O . VAL B 1 225 ? 102.675 -13.499 53.005 1.00 33.01 213 VAL B O 1
ATOM 3919 N N . LYS B 1 226 ? 103.666 -11.745 52.024 1.00 34.99 214 LYS B N 1
ATOM 3920 C CA . LYS B 1 226 ? 102.681 -11.680 50.938 1.00 36.34 214 LYS B CA 1
ATOM 3921 C C . LYS B 1 226 ? 103.121 -12.606 49.791 1.00 36.59 214 LYS B C 1
ATOM 3922 O O . LYS B 1 226 ? 104.176 -12.424 49.203 1.00 38.28 214 LYS B O 1
ATOM 3928 N N . LEU B 1 227 ? 102.312 -13.618 49.504 1.00 37.06 215 LEU B N 1
ATOM 3929 C CA . LEU B 1 227 ? 102.680 -14.702 48.563 1.00 37.14 215 LEU B CA 1
ATOM 3930 C C . LEU B 1 227 ? 101.901 -14.729 47.244 1.00 36.84 215 LEU B C 1
ATOM 3931 O O . LEU B 1 227 ? 101.832 -15.760 46.586 1.00 36.40 215 LEU B O 1
ATOM 3936 N N . GLY B 1 228 ? 101.349 -13.594 46.857 1.00 37.35 216 GLY B N 1
ATOM 3937 C CA . GLY B 1 228 ? 100.648 -13.465 45.570 1.00 37.98 216 GLY B CA 1
ATOM 3938 C C . GLY B 1 228 ? 99.473 -14.416 45.492 1.00 38.36 216 GLY B C 1
ATOM 3939 O O . GLY B 1 228 ? 98.602 -14.371 46.366 1.00 38.60 216 GLY B O 1
ATOM 3940 N N . ASP B 1 229 ? 99.487 -15.305 44.489 1.00 38.62 217 ASP B N 1
ATOM 3941 C CA . ASP B 1 229 ? 98.452 -16.335 44.314 1.00 39.38 217 ASP B CA 1
ATOM 3942 C C . ASP B 1 229 ? 98.244 -17.174 45.547 1.00 39.42 217 ASP B C 1
ATO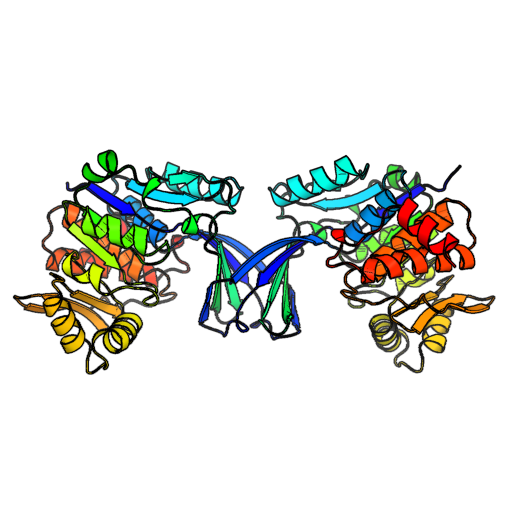M 3943 O O . ASP B 1 229 ? 97.142 -17.698 45.778 1.00 39.09 217 ASP B O 1
ATOM 3948 N N . LYS B 1 230 ? 99.346 -17.418 46.260 1.00 39.44 218 LYS B N 1
ATOM 3949 C CA . LYS B 1 230 ? 99.344 -18.425 47.325 1.00 39.15 218 LYS B CA 1
ATOM 3950 C C . LYS B 1 230 ? 98.808 -17.840 48.617 1.00 38.22 218 LYS B C 1
ATOM 3951 O O . LYS B 1 230 ? 98.579 -18.548 49.598 1.00 37.98 218 LYS B O 1
ATOM 3955 N N . GLY B 1 231 ? 98.604 -16.530 48.600 1.00 37.71 219 GLY B N 1
ATOM 3956 C CA . GLY B 1 231 ? 97.978 -15.825 49.703 1.00 37.19 219 GLY B CA 1
ATOM 3957 C C . GLY B 1 231 ? 98.997 -15.118 50.564 1.00 36.50 219 GLY B C 1
ATOM 3958 O O . GLY B 1 231 ? 99.930 -14.480 50.052 1.00 36.17 219 GLY B O 1
ATOM 3959 N N . VAL B 1 232 ? 98.829 -15.241 51.877 1.00 35.76 220 VAL B N 1
ATOM 3960 C CA . VAL B 1 232 ? 99.670 -14.522 52.831 1.00 35.61 220 VAL B CA 1
ATOM 3961 C C . VAL B 1 232 ? 100.009 -15.447 53.999 1.00 35.62 220 VAL B C 1
ATOM 3962 O O . VAL B 1 232 ? 99.185 -16.269 54.423 1.00 35.20 220 VAL B O 1
ATOM 3966 N N . LEU B 1 233 ? 101.223 -15.326 54.524 1.00 35.22 221 LEU B N 1
ATOM 3967 C CA . LEU B 1 233 ? 101.587 -16.087 55.712 1.00 34.82 221 LEU B CA 1
ATOM 3968 C C . LEU B 1 233 ? 101.794 -15.103 56.841 1.00 34.35 221 LEU B C 1
ATOM 3969 O O . LEU B 1 233 ? 102.531 -14.144 56.691 1.00 33.56 221 LEU B O 1
ATOM 3974 N N . LEU B 1 234 ? 101.130 -15.345 57.961 1.00 34.21 222 LEU B N 1
ATOM 3975 C CA . LEU B 1 234 ? 101.347 -14.566 59.176 1.00 34.33 222 LEU B CA 1
ATOM 3976 C C . LEU B 1 234 ? 102.089 -15.450 60.160 1.00 34.32 222 LEU B C 1
ATOM 3977 O O . LEU B 1 234 ? 101.651 -16.562 60.462 1.00 34.47 222 LEU B O 1
ATOM 3982 N N . VAL B 1 235 ? 103.223 -14.952 60.643 1.00 34.49 223 VAL B N 1
ATOM 3983 C CA . VAL B 1 235 ? 104.067 -15.679 61.565 1.00 34.61 223 VAL B CA 1
ATOM 3984 C C . VAL B 1 235 ? 104.360 -14.770 62.767 1.00 34.90 223 VAL B C 1
ATOM 3985 O O . VAL B 1 235 ? 104.847 -13.639 62.618 1.00 34.98 223 VAL B O 1
ATOM 3989 N N . ASN B 1 236 ? 104.023 -15.266 63.949 1.00 35.31 224 ASN B N 1
ATOM 3990 C CA . ASN B 1 236 ? 104.413 -14.645 65.214 1.00 35.60 224 ASN B CA 1
ATOM 3991 C C . ASN B 1 236 ? 104.677 -15.735 66.241 1.00 35.91 224 ASN B C 1
ATOM 3992 O O . ASN B 1 236 ? 104.576 -16.927 65.935 1.00 36.40 224 ASN B O 1
ATOM 3997 N N . LYS B 1 237 ? 105.038 -15.314 67.445 1.00 36.38 225 LYS B N 1
ATOM 3998 C CA . LYS B 1 237 ? 105.190 -16.184 68.612 1.00 36.50 225 LYS B CA 1
ATOM 3999 C C . LYS B 1 237 ? 104.167 -17.299 68.704 1.00 36.54 225 LYS B C 1
ATOM 4000 O O . LYS B 1 237 ? 104.503 -18.441 69.024 1.00 36.74 225 LYS B O 1
ATOM 4006 N N . ASN B 1 238 ? 102.912 -16.946 68.481 1.00 36.80 226 ASN B N 1
ATOM 4007 C CA . ASN B 1 238 ? 101.809 -17.828 68.829 1.00 37.32 226 ASN B CA 1
ATOM 4008 C C . ASN B 1 238 ? 101.197 -18.607 67.672 1.00 37.26 226 ASN B C 1
ATOM 4009 O O . ASN B 1 238 ? 100.389 -19.503 67.896 1.00 37.47 226 ASN B O 1
ATOM 4014 N N . GLU B 1 239 ? 101.603 -18.304 66.442 1.00 37.25 227 GLU B N 1
ATOM 4015 C CA . GLU B 1 239 ? 101.015 -18.982 65.296 1.00 37.13 227 GLU B CA 1
ATOM 4016 C C . GLU B 1 239 ? 101.713 -18.711 63.956 1.00 37.07 227 GLU B C 1
ATOM 4017 O O . GLU B 1 239 ? 102.446 -17.735 63.806 1.00 36.60 227 GLU B O 1
ATOM 4019 N N . LYS B 1 240 ? 101.466 -19.618 63.008 1.00 37.00 228 LYS B N 1
ATOM 4020 C CA . LYS B 1 240 ? 101.986 -19.561 61.642 1.00 37.06 228 LYS B CA 1
ATOM 4021 C C . LYS B 1 240 ? 100.762 -19.811 60.753 1.00 36.93 228 LYS B C 1
ATOM 4022 O O . LYS B 1 240 ? 100.566 -20.907 60.248 1.00 37.59 228 LYS B O 1
ATOM 4028 N N . LYS B 1 241 ? 99.912 -18.799 60.608 1.00 36.46 229 LYS B N 1
ATOM 4029 C CA . LYS B 1 241 ? 98.641 -18.965 59.923 1.00 36.25 229 LYS B CA 1
ATOM 4030 C C . LYS B 1 241 ? 98.799 -18.664 58.440 1.00 36.33 229 LYS B C 1
ATOM 4031 O O . LYS B 1 241 ? 99.197 -17.554 58.073 1.00 35.67 229 LYS B O 1
ATOM 4037 N N . HIS B 1 242 ? 98.467 -19.639 57.590 1.00 36.02 230 HIS B N 1
ATOM 4038 C CA . HIS B 1 242 ? 98.349 -19.381 56.162 1.00 36.66 230 HIS B CA 1
ATOM 4039 C C . HIS B 1 242 ? 96.938 -18.899 55.857 1.00 36.32 230 HIS B C 1
ATOM 4040 O O . HIS B 1 242 ? 95.974 -19.506 56.297 1.00 36.26 230 HIS B O 1
ATOM 4047 N N . PHE B 1 243 ? 96.839 -17.799 55.115 1.00 36.31 231 PHE B N 1
ATOM 4048 C CA . PHE B 1 243 ? 95.564 -17.260 54.655 1.00 36.65 231 PHE B CA 1
ATOM 4049 C C . PHE B 1 243 ? 95.530 -17.395 53.150 1.00 36.86 231 PHE B C 1
ATOM 4050 O O . PHE B 1 243 ? 96.338 -16.784 52.476 1.00 37.56 231 PHE B O 1
ATOM 4058 N N . PRO B 1 244 ? 94.594 -18.187 52.607 1.00 37.39 232 PRO B N 1
ATOM 4059 C CA . PRO B 1 244 ? 94.516 -18.260 51.149 1.00 37.41 232 PRO B CA 1
ATOM 4060 C C . PRO B 1 244 ? 93.908 -16.973 50.630 1.00 37.71 232 PRO B C 1
ATOM 4061 O O . PRO B 1 244 ? 93.239 -16.254 51.385 1.00 37.47 232 PRO B O 1
ATOM 4065 N N . THR B 1 245 ? 94.146 -16.657 49.365 1.00 37.87 233 THR B N 1
ATOM 4066 C CA . THR B 1 245 ? 93.571 -15.439 48.839 1.00 37.99 233 THR B CA 1
ATOM 4067 C C . THR B 1 245 ? 92.362 -15.777 48.002 1.00 38.04 233 THR B C 1
ATOM 4068 O O . THR B 1 245 ? 91.981 -16.936 47.885 1.00 37.98 233 THR B O 1
ATOM 4072 N N . PHE B 1 246 ? 91.800 -14.745 47.385 1.00 38.26 234 PHE B N 1
ATOM 4073 C CA . PHE B 1 246 ? 90.605 -14.878 46.583 1.00 38.51 234 PHE B CA 1
ATOM 4074 C C . PHE B 1 246 ? 91.038 -15.213 45.188 1.00 38.10 234 PHE B C 1
ATOM 4075 O O . PHE B 1 246 ? 92.002 -14.656 44.672 1.00 38.56 234 PHE B O 1
ATOM 4083 N N . LYS B 1 247 ? 90.357 -16.163 44.590 1.00 37.74 235 LYS B N 1
ATOM 4084 C CA . LYS B 1 247 ? 90.565 -16.459 43.193 1.00 37.58 235 LYS B CA 1
ATOM 4085 C C . LYS B 1 247 ? 89.939 -15.342 42.359 1.00 37.01 235 LYS B C 1
ATOM 4086 O O . LYS B 1 247 ? 88.720 -15.247 42.237 1.00 37.42 235 LYS B O 1
ATOM 4089 N N . VAL B 1 248 ? 90.789 -14.481 41.815 1.00 36.39 236 VAL B N 1
ATOM 4090 C CA . VAL B 1 248 ? 90.356 -13.442 40.887 1.00 35.54 236 VAL B CA 1
ATOM 4091 C C . VAL B 1 248 ? 91.066 -13.643 39.566 1.00 35.43 236 VAL B C 1
ATOM 4092 O O . VAL B 1 248 ? 92.064 -14.342 39.522 1.00 34.64 236 VAL B O 1
ATOM 4096 N N . LYS B 1 249 ? 90.553 -13.053 38.485 1.00 35.28 237 LYS B N 1
ATOM 4097 C CA . LYS B 1 249 ? 91.370 -12.950 37.274 1.00 35.26 237 LYS B CA 1
ATOM 4098 C C . LYS B 1 249 ? 92.288 -11.729 37.345 1.00 35.22 237 LYS B C 1
ATOM 4099 O O . LYS B 1 249 ? 91.861 -10.585 37.143 1.00 35.28 237 LYS B O 1
ATOM 4105 N N . ALA B 1 250 ? 93.563 -11.985 37.627 1.00 34.74 238 ALA B N 1
ATOM 4106 C CA . ALA B 1 250 ? 94.557 -10.927 37.738 1.00 34.69 238 ALA B CA 1
ATOM 4107 C C . ALA B 1 250 ? 94.873 -10.319 36.400 1.00 34.54 238 ALA B C 1
ATOM 4108 O O . ALA B 1 250 ? 94.967 -11.034 35.416 1.00 33.28 238 ALA B O 1
ATOM 4110 N N . VAL B 1 251 ? 95.045 -8.993 36.373 1.00 34.19 239 VAL B N 1
ATOM 4111 C CA . VAL B 1 251 ? 95.510 -8.322 35.141 1.00 34.82 239 VAL B CA 1
ATOM 4112 C C . VAL B 1 251 ? 96.802 -7.543 35.389 1.00 33.82 239 VAL B C 1
ATOM 4113 O O . VAL B 1 251 ? 97.588 -7.328 34.489 1.00 33.28 239 VAL B O 1
ATOM 4117 N N . ASP B 1 252 ? 97.016 -7.102 36.611 1.00 34.27 240 ASP B N 1
ATOM 4118 C CA . ASP B 1 252 ? 98.213 -6.291 36.926 1.00 33.97 240 ASP B CA 1
ATOM 4119 C C . ASP B 1 252 ? 98.458 -6.278 38.416 1.00 34.01 240 ASP B C 1
ATOM 4120 O O . ASP B 1 252 ? 97.701 -5.687 39.173 1.00 33.94 240 ASP B O 1
ATOM 4125 N N . THR B 1 253 ? 99.552 -6.900 38.828 1.00 33.72 241 THR B N 1
ATOM 4126 C CA . THR B 1 253 ? 99.829 -7.060 40.256 1.00 34.26 241 THR B CA 1
ATOM 4127 C C . THR B 1 253 ? 100.480 -5.831 40.882 1.00 33.26 241 THR B C 1
ATOM 4128 O O . THR B 1 253 ? 100.611 -5.783 42.076 1.00 33.37 241 THR B O 1
ATOM 4132 N N . THR B 1 254 ? 100.804 -4.824 40.079 1.00 33.45 242 THR B N 1
ATOM 4133 C CA . THR B 1 254 ? 101.429 -3.601 40.566 1.00 33.42 242 THR B CA 1
ATOM 4134 C C . THR B 1 254 ? 100.660 -2.981 41.726 1.00 33.83 242 THR B C 1
ATOM 4135 O O . THR B 1 254 ? 99.435 -2.840 41.694 1.00 34.49 242 THR B O 1
ATOM 4139 N N . ALA B 1 255 ? 101.398 -2.645 42.765 1.00 34.09 243 ALA B N 1
ATOM 4140 C CA . ALA B 1 255 ? 100.863 -1.997 43.974 1.00 34.02 243 ALA B CA 1
ATOM 4141 C C . ALA B 1 255 ? 99.974 -2.882 44.859 1.00 33.06 243 ALA B C 1
ATOM 4142 O O . ALA B 1 255 ? 99.452 -2.400 45.858 1.00 32.08 243 ALA B O 1
ATOM 4144 N N . ALA B 1 256 ? 99.828 -4.165 44.526 1.00 32.93 244 ALA B N 1
ATOM 4145 C CA . ALA B 1 256 ? 99.007 -5.069 45.329 1.00 33.12 244 ALA B CA 1
ATOM 4146 C C . ALA B 1 256 ? 99.469 -5.074 46.781 1.00 33.12 244 ALA B C 1
ATOM 4147 O O . ALA B 1 256 ? 98.645 -5.120 47.697 1.00 33.45 244 ALA B O 1
ATOM 4149 N N . GLY B 1 257 ? 100.787 -5.052 46.974 1.00 32.61 245 GLY B N 1
ATOM 4150 C CA . GLY B 1 257 ? 101.406 -5.130 48.304 1.00 32.41 245 GLY B CA 1
ATOM 4151 C C . GLY B 1 257 ? 101.147 -3.868 49.106 1.00 32.82 245 GLY B C 1
ATOM 4152 O O . GLY B 1 257 ? 100.830 -3.943 50.312 1.00 32.46 245 GLY B O 1
ATOM 4153 N N . ASP B 1 258 ? 101.259 -2.719 48.423 1.00 32.87 246 ASP B N 1
ATOM 4154 C CA . ASP B 1 258 ? 100.904 -1.410 48.969 1.00 33.54 246 ASP B CA 1
ATOM 4155 C C . ASP B 1 258 ? 99.457 -1.363 49.438 1.00 33.36 246 ASP B C 1
ATOM 4156 O O . ASP B 1 258 ? 99.152 -0.866 50.538 1.00 33.43 246 ASP B O 1
ATOM 4161 N N . VAL B 1 259 ? 98.572 -1.835 48.571 1.00 32.59 247 VAL B N 1
ATOM 4162 C CA . VAL B 1 259 ? 97.170 -1.967 48.914 1.00 32.01 247 VAL B CA 1
ATOM 4163 C C . VAL B 1 259 ? 96.962 -2.899 50.121 1.00 31.71 247 VAL B C 1
ATOM 4164 O O . VAL B 1 259 ? 96.199 -2.573 51.057 1.00 31.14 247 VAL B O 1
ATOM 4168 N N . PHE B 1 260 ? 97.623 -4.057 50.103 1.00 31.24 248 PHE B N 1
ATOM 4169 C CA . PHE B 1 260 ? 97.577 -4.928 51.271 1.00 30.60 248 PHE B CA 1
ATOM 4170 C C . PHE B 1 260 ? 97.960 -4.172 52.528 1.00 30.71 248 PHE B C 1
ATOM 4171 O O . PHE B 1 260 ? 97.256 -4.238 53.540 1.00 30.05 248 PHE B O 1
ATOM 4179 N N . ASN B 1 261 ? 99.092 -3.475 52.496 1.00 30.79 249 ASN B N 1
ATOM 4180 C CA . ASN B 1 261 ? 99.567 -2.824 53.719 1.00 31.31 249 ASN B CA 1
ATOM 4181 C C . ASN B 1 261 ? 98.617 -1.724 54.232 1.00 31.66 249 ASN B C 1
ATOM 4182 O O . ASN B 1 261 ? 98.287 -1.672 55.423 1.00 31.75 249 ASN B O 1
ATOM 4187 N N . GLY B 1 262 ? 98.164 -0.876 53.328 1.00 31.69 250 GLY B N 1
ATOM 4188 C CA . GLY B 1 262 ? 97.246 0.200 53.683 1.00 31.48 250 GLY B CA 1
ATOM 4189 C C . GLY B 1 262 ? 95.938 -0.327 54.248 1.00 31.57 250 GLY B C 1
ATOM 4190 O O . GLY B 1 262 ? 95.462 0.165 55.253 1.00 31.66 250 GLY B O 1
ATOM 4191 N N . ALA B 1 263 ? 95.363 -1.323 53.590 1.00 31.63 251 ALA B N 1
ATOM 4192 C CA . ALA B 1 263 ? 94.105 -1.927 54.045 1.00 31.62 251 ALA B CA 1
ATOM 4193 C C . ALA B 1 263 ? 94.293 -2.713 55.327 1.00 31.39 251 ALA B C 1
ATOM 4194 O O . ALA B 1 263 ? 93.458 -2.643 56.222 1.00 31.39 251 ALA B O 1
ATOM 4196 N N . PHE B 1 264 ? 95.386 -3.455 55.424 1.00 31.40 252 PHE B N 1
ATOM 4197 C CA . PHE B 1 264 ? 95.760 -4.070 56.698 1.00 31.62 252 PHE B CA 1
ATOM 4198 C C . PHE B 1 264 ? 95.764 -3.052 57.837 1.00 31.93 252 PHE B C 1
ATOM 4199 O O . PHE B 1 264 ? 95.173 -3.275 58.895 1.00 31.88 252 PHE B O 1
ATOM 4207 N N . ALA B 1 265 ? 96.393 -1.915 57.595 1.00 32.06 253 ALA B N 1
ATOM 4208 C CA . ALA B 1 265 ? 96.515 -0.877 58.616 1.00 31.77 253 ALA B CA 1
ATOM 4209 C C . ALA B 1 265 ? 95.166 -0.244 58.957 1.00 31.77 253 ALA B C 1
ATOM 4210 O O . ALA B 1 265 ? 94.876 0.049 60.140 1.00 31.20 253 ALA B O 1
ATOM 4212 N N . VAL B 1 266 ? 94.331 -0.041 57.934 1.00 31.84 254 VAL B N 1
ATOM 4213 C CA . VAL B 1 266 ? 92.952 0.428 58.155 1.00 31.83 254 VAL B CA 1
ATOM 4214 C C . VAL B 1 266 ? 92.177 -0.494 59.085 1.00 32.02 254 VAL B C 1
ATOM 4215 O O . VAL B 1 266 ? 91.469 -0.038 60.014 1.00 31.56 254 VAL B O 1
ATOM 4219 N N . ALA B 1 267 ? 92.291 -1.796 58.844 1.00 31.98 255 ALA B N 1
ATOM 4220 C CA . ALA B 1 267 ? 91.605 -2.779 59.688 1.00 31.89 255 ALA B CA 1
ATOM 4221 C C . ALA B 1 267 ? 92.070 -2.700 61.155 1.00 32.21 255 ALA B C 1
ATOM 4222 O O . ALA B 1 267 ? 91.253 -2.649 62.085 1.00 31.91 255 ALA B O 1
ATOM 4224 N N . LEU B 1 268 ? 93.376 -2.679 61.374 1.00 32.50 256 LEU B N 1
ATOM 4225 C CA . LEU B 1 268 ? 93.893 -2.502 62.731 1.00 32.89 256 LEU B CA 1
ATOM 4226 C C . LEU B 1 268 ? 93.383 -1.212 63.372 1.00 33.14 256 LEU B C 1
ATOM 4227 O O . LEU B 1 268 ? 92.945 -1.197 64.546 1.00 32.83 256 LEU B O 1
ATOM 4232 N N . SER B 1 269 ? 93.406 -0.132 62.592 1.00 33.69 257 SER B N 1
ATOM 4233 C CA . SER B 1 269 ? 92.902 1.161 63.074 1.00 33.90 257 SER B CA 1
ATOM 4234 C C . SER B 1 269 ? 91.471 1.053 63.572 1.00 34.12 257 SER B C 1
ATOM 4235 O O . SER B 1 269 ? 91.109 1.719 64.527 1.00 35.17 257 SER B O 1
ATOM 4238 N N . GLU B 1 270 ? 90.670 0.199 62.935 1.00 34.01 258 GLU B N 1
ATOM 4239 C CA . GLU B 1 270 ? 89.266 -0.015 63.314 1.00 34.05 258 GLU B CA 1
ATOM 4240 C C . GLU B 1 270 ? 89.071 -1.102 64.360 1.00 34.01 258 GLU B C 1
ATOM 4241 O O . GLU B 1 270 ? 87.939 -1.466 64.665 1.00 34.14 258 GLU B O 1
ATOM 4247 N N . GLY B 1 271 ? 90.173 -1.597 64.923 1.00 34.15 259 GLY B N 1
ATOM 4248 C CA . GLY B 1 271 ? 90.131 -2.515 66.053 1.00 34.39 259 GLY B CA 1
ATOM 4249 C C . GLY B 1 271 ? 90.004 -3.971 65.678 1.00 34.81 259 GLY B C 1
ATOM 4250 O O . GLY B 1 271 ? 89.726 -4.800 66.518 1.00 34.73 259 GLY B O 1
ATOM 4251 N N . LYS B 1 272 ? 90.212 -4.292 64.411 1.00 35.65 260 LYS B N 1
ATOM 4252 C CA . LYS B 1 272 ? 90.238 -5.687 63.997 1.00 36.17 260 LYS B CA 1
ATOM 4253 C C . LYS B 1 272 ? 91.535 -6.350 64.487 1.00 35.88 260 LYS B C 1
ATOM 4254 O O . LYS B 1 272 ? 92.579 -5.697 64.573 1.00 35.89 260 LYS B O 1
ATOM 4260 N N . ASN B 1 273 ? 91.453 -7.635 64.828 1.00 35.50 261 ASN B N 1
ATOM 4261 C CA . ASN B 1 273 ? 92.649 -8.393 65.184 1.00 35.23 261 ASN B CA 1
ATOM 4262 C C . ASN B 1 273 ? 93.504 -8.690 63.935 1.00 35.04 261 ASN B C 1
ATOM 4263 O O . ASN B 1 273 ? 93.020 -8.625 62.803 1.00 35.12 261 ASN B O 1
ATOM 4268 N N . PRO B 1 274 ? 94.796 -8.965 64.137 1.00 35.05 262 PRO B N 1
ATOM 4269 C CA . PRO B 1 274 ? 95.699 -9.065 62.999 1.00 34.79 262 PRO B CA 1
ATOM 4270 C C . PRO B 1 274 ? 95.255 -10.079 61.946 1.00 34.59 262 PRO B C 1
ATOM 4271 O O . PRO B 1 274 ? 95.491 -9.871 60.769 1.00 34.24 262 PRO B O 1
ATOM 4275 N N . GLU B 1 275 ? 94.588 -11.141 62.371 1.00 34.48 263 GLU B N 1
ATOM 4276 C CA . GLU B 1 275 ? 94.107 -12.163 61.456 1.00 34.96 263 GLU B CA 1
ATOM 4277 C C . GLU B 1 275 ? 92.950 -11.602 60.616 1.00 34.78 263 GLU B C 1
ATOM 4278 O O . GLU B 1 275 ? 92.925 -11.758 59.401 1.00 34.27 263 GLU B O 1
ATOM 4284 N N . GLU B 1 276 ? 92.010 -10.926 61.274 1.00 34.69 264 GLU B N 1
ATOM 4285 C CA . GLU B 1 276 ? 90.929 -10.217 60.583 1.00 34.76 264 GLU B CA 1
ATOM 4286 C C . GLU B 1 276 ? 91.497 -9.175 59.626 1.00 34.03 264 GLU B C 1
ATOM 4287 O O . GLU B 1 276 ? 91.011 -9.021 58.511 1.00 34.29 264 GLU B O 1
ATOM 4293 N N . ALA B 1 277 ? 92.511 -8.445 60.080 1.00 33.81 265 ALA B N 1
ATOM 4294 C CA . ALA B 1 277 ? 93.122 -7.394 59.278 1.00 33.35 265 ALA B CA 1
ATOM 4295 C C . ALA B 1 277 ? 93.810 -7.943 58.024 1.00 33.17 265 ALA B C 1
ATOM 4296 O O . ALA B 1 277 ? 93.773 -7.308 56.941 1.00 32.95 265 ALA B O 1
ATOM 4298 N N . VAL B 1 278 ? 94.459 -9.096 58.188 1.00 32.69 266 VAL B N 1
ATOM 4299 C CA . VAL B 1 278 ? 95.069 -9.833 57.068 1.00 32.53 266 VAL B CA 1
ATOM 4300 C C . VAL B 1 278 ? 94.012 -10.267 56.032 1.00 31.90 266 VAL B C 1
ATOM 4301 O O . VAL B 1 278 ? 94.233 -10.194 54.828 1.00 31.43 266 VAL B O 1
ATOM 4305 N N . ILE B 1 279 ? 92.863 -10.710 56.513 1.00 32.08 267 ILE B N 1
ATOM 4306 C CA . ILE B 1 279 ? 91.781 -11.116 55.626 1.00 32.12 267 ILE B CA 1
ATOM 4307 C C . ILE B 1 279 ? 91.266 -9.901 54.858 1.00 32.22 267 ILE B C 1
ATOM 4308 O O . ILE B 1 279 ? 91.051 -9.955 53.643 1.00 32.50 267 ILE B O 1
ATOM 4313 N N . PHE B 1 280 ? 91.073 -8.809 55.578 1.00 32.22 268 PHE B N 1
ATOM 4314 C CA . PHE B 1 280 ? 90.592 -7.572 54.989 1.00 32.44 268 PHE B CA 1
ATOM 4315 C C . PHE B 1 280 ? 91.556 -7.043 53.908 1.00 32.43 268 PHE B C 1
ATOM 4316 O O . PHE B 1 280 ? 91.123 -6.747 52.812 1.00 32.39 268 PHE B O 1
ATOM 4324 N N . GLY B 1 281 ? 92.853 -6.965 54.208 1.00 32.28 269 GLY B N 1
ATOM 4325 C CA . GLY B 1 281 ? 93.850 -6.528 53.236 1.00 32.44 269 GLY B CA 1
ATOM 4326 C C . GLY B 1 281 ? 94.059 -7.469 52.066 1.00 32.10 269 GLY B C 1
ATOM 4327 O O . GLY B 1 281 ? 94.395 -7.051 50.945 1.00 31.90 269 GLY B O 1
ATOM 4328 N N . THR B 1 282 ? 93.890 -8.754 52.327 1.00 32.11 270 THR B N 1
ATOM 4329 C CA . THR B 1 282 ? 93.869 -9.763 51.251 1.00 32.21 270 THR B CA 1
ATOM 4330 C C . THR B 1 282 ? 92.754 -9.499 50.259 1.00 31.20 270 THR B C 1
ATOM 4331 O O . THR B 1 282 ? 92.938 -9.645 49.057 1.00 31.19 270 THR B O 1
ATOM 4335 N N . ALA B 1 283 ? 91.593 -9.112 50.762 1.00 31.03 271 ALA B N 1
ATOM 4336 C CA . ALA B 1 283 ? 90.465 -8.794 49.909 1.00 30.39 271 ALA B CA 1
ATOM 4337 C C . ALA B 1 283 ? 90.801 -7.597 49.030 1.00 30.05 271 ALA B C 1
ATOM 4338 O O . ALA B 1 283 ? 90.604 -7.649 47.808 1.00 28.88 271 ALA B O 1
ATOM 4340 N N . ALA B 1 284 ? 91.270 -6.528 49.682 1.00 29.69 272 ALA B N 1
ATOM 4341 C CA . ALA B 1 284 ? 91.620 -5.275 49.028 1.00 30.22 272 ALA B CA 1
ATOM 4342 C C . ALA B 1 284 ? 92.673 -5.502 47.918 1.00 30.61 272 ALA B C 1
ATOM 4343 O O . ALA B 1 284 ? 92.540 -5.040 46.792 1.00 30.05 272 ALA B O 1
ATOM 4345 N N . ALA B 1 285 ? 93.716 -6.227 48.268 1.00 30.52 273 ALA B N 1
ATOM 4346 C CA . ALA B 1 285 ? 94.793 -6.520 47.332 1.00 31.10 273 ALA B CA 1
ATOM 4347 C C . ALA B 1 285 ? 94.294 -7.313 46.164 1.00 30.76 273 ALA B C 1
ATOM 4348 O O . ALA B 1 285 ? 94.708 -7.063 45.039 1.00 30.54 273 ALA B O 1
ATOM 4350 N N . ALA B 1 286 ? 93.412 -8.282 46.436 1.00 30.55 274 ALA B N 1
ATOM 4351 C CA . ALA B 1 286 ? 92.915 -9.138 45.402 1.00 30.22 274 ALA B CA 1
ATOM 4352 C C . ALA B 1 286 ? 92.135 -8.296 44.393 1.00 30.54 274 ALA B C 1
ATOM 4353 O O . ALA B 1 286 ? 92.239 -8.559 43.227 1.00 30.70 274 ALA B O 1
ATOM 4355 N N . ILE B 1 287 ? 91.381 -7.295 44.842 1.00 30.73 275 ILE B N 1
ATOM 4356 C CA . ILE B 1 287 ? 90.581 -6.444 43.951 1.00 31.09 275 ILE B CA 1
ATOM 4357 C C . ILE B 1 287 ? 91.572 -5.669 43.093 1.00 30.75 275 ILE B C 1
ATOM 4358 O O . ILE B 1 287 ? 91.436 -5.587 41.870 1.00 29.75 275 ILE B O 1
ATOM 4363 N N . SER B 1 288 ? 92.596 -5.130 43.748 1.00 30.36 276 SER B N 1
ATOM 4364 C CA . SER B 1 288 ? 93.569 -4.323 43.037 1.00 30.72 276 SER B CA 1
ATOM 4365 C C . SER B 1 288 ? 94.284 -5.025 41.886 1.00 30.51 276 SER B C 1
ATOM 4366 O O . SER B 1 288 ? 94.616 -4.388 40.902 1.00 30.23 276 SER B O 1
ATOM 4369 N N . VAL B 1 289 ? 94.565 -6.318 42.001 1.00 30.34 277 VAL B N 1
ATOM 4370 C CA . VAL B 1 289 ? 95.259 -6.988 40.904 1.00 30.41 277 VAL B CA 1
ATOM 4371 C C . VAL B 1 289 ? 94.354 -7.142 39.677 1.00 30.45 277 VAL B C 1
ATOM 4372 O O . VAL B 1 289 ? 94.849 -7.426 38.613 1.00 30.68 277 VAL B O 1
ATOM 4376 N N . THR B 1 290 ? 93.048 -6.933 39.825 1.00 30.74 278 THR B N 1
ATOM 4377 C CA . THR B 1 290 ? 92.116 -6.992 38.709 1.00 30.59 278 THR B CA 1
ATOM 4378 C C . THR B 1 290 ? 92.062 -5.654 37.964 1.00 31.58 278 THR B C 1
ATOM 4379 O O . THR B 1 290 ? 91.301 -5.488 37.037 1.00 31.32 278 THR B O 1
ATOM 4383 N N . ARG B 1 291 ? 92.875 -4.683 38.373 1.00 33.28 279 ARG B N 1
ATOM 4384 C CA . ARG B 1 291 ? 92.886 -3.405 37.680 1.00 33.96 279 ARG B CA 1
ATOM 4385 C C . ARG B 1 291 ? 94.227 -3.030 37.184 1.00 34.42 279 ARG B C 1
ATOM 4386 O O . ARG B 1 291 ? 95.225 -3.212 37.869 1.00 34.59 279 ARG B O 1
ATOM 4394 N N . LEU B 1 292 ? 94.229 -2.417 36.010 1.00 35.04 280 LEU B N 1
ATOM 4395 C CA . LEU B 1 292 ? 95.432 -1.862 35.452 1.00 35.02 280 LEU B CA 1
ATOM 4396 C C . LEU B 1 292 ? 95.914 -0.699 36.287 1.00 34.92 280 LEU B C 1
ATOM 4397 O O . LEU B 1 292 ? 95.141 0.158 36.687 1.00 36.01 280 LEU B O 1
ATOM 4402 N N . GLY B 1 293 ? 97.198 -0.720 36.600 1.00 34.45 281 GLY B N 1
ATOM 4403 C CA . GLY B 1 293 ? 97.872 0.418 37.192 1.00 34.16 281 GLY B CA 1
ATOM 4404 C C . GLY B 1 293 ? 98.184 0.265 38.671 1.00 34.35 281 GLY B C 1
ATOM 4405 O O . GLY B 1 293 ? 97.880 -0.745 39.312 1.00 34.63 281 GLY B O 1
ATOM 4406 N N . ALA B 1 294 ? 98.787 1.299 39.208 1.00 34.22 282 ALA B N 1
ATOM 4407 C CA . ALA B 1 294 ? 99.092 1.366 40.622 1.00 34.88 282 ALA B CA 1
ATOM 4408 C C . ALA B 1 294 ? 97.960 2.016 41.430 1.00 34.69 282 ALA B C 1
ATOM 4409 O O . ALA B 1 294 ? 97.098 1.301 41.883 1.00 35.21 282 ALA B O 1
ATOM 4411 N N . GLN B 1 295 ? 97.947 3.342 41.603 1.00 35.09 283 GLN B N 1
ATOM 4412 C CA . GLN B 1 295 ? 96.895 3.995 42.442 1.00 35.04 283 GLN B CA 1
ATOM 4413 C C . GLN B 1 295 ? 95.512 3.908 41.880 1.00 34.54 283 GLN B C 1
ATOM 4414 O O . GLN B 1 295 ? 94.536 3.963 42.634 1.00 35.57 283 GLN B O 1
ATOM 4420 N N . SER B 1 296 ? 95.425 3.828 40.558 1.00 34.59 284 SER B N 1
ATOM 4421 C CA . SER B 1 296 ? 94.169 3.596 39.868 1.00 34.27 284 SER B CA 1
ATOM 4422 C C . SER B 1 296 ? 93.529 2.243 40.224 1.00 33.66 284 SER B C 1
ATOM 4423 O O . SER B 1 296 ? 92.317 2.057 40.030 1.00 34.09 284 SER B O 1
ATOM 4426 N N . SER B 1 297 ? 94.337 1.297 40.725 1.00 32.94 285 SER B N 1
ATOM 4427 C CA . SER B 1 297 ? 93.834 -0.042 41.116 1.00 32.73 285 SER B CA 1
ATOM 4428 C C . SER B 1 297 ? 93.329 -0.149 42.567 1.00 32.40 285 SER B C 1
ATOM 4429 O O . SER B 1 297 ? 92.820 -1.180 42.964 1.00 31.78 285 SER B O 1
ATOM 4432 N N . ILE B 1 298 ? 93.489 0.914 43.344 1.00 32.74 286 ILE B N 1
ATOM 4433 C CA . ILE B 1 298 ? 93.115 0.930 44.754 1.00 32.96 286 ILE B CA 1
ATOM 4434 C C . ILE B 1 298 ? 91.599 0.927 44.832 1.00 32.58 286 ILE B C 1
ATOM 4435 O O . ILE B 1 298 ? 90.972 1.787 44.260 1.00 32.95 286 ILE B O 1
ATOM 4440 N N . PRO B 1 299 ? 91.012 -0.088 45.495 1.00 33.25 287 PRO B N 1
ATOM 4441 C CA . PRO B 1 299 ? 89.555 -0.137 45.599 1.00 33.24 287 PRO B CA 1
ATOM 4442 C C . PRO B 1 299 ? 89.029 0.854 46.637 1.00 33.29 287 PRO B C 1
ATOM 4443 O O . PRO B 1 299 ? 89.734 1.239 47.546 1.00 32.98 287 PRO B O 1
ATOM 4447 N N . ALA B 1 300 ? 87.786 1.251 46.469 1.00 34.36 288 ALA B N 1
ATOM 4448 C CA . ALA B 1 300 ? 87.055 1.997 47.456 1.00 34.70 288 ALA B CA 1
ATOM 4449 C C . ALA B 1 300 ? 86.625 1.008 48.559 1.00 34.94 288 ALA B C 1
ATOM 4450 O O . ALA B 1 300 ? 86.464 -0.203 48.311 1.00 34.87 288 ALA B O 1
ATOM 4452 N N . ARG B 1 301 ? 86.405 1.536 49.760 1.00 34.91 289 ARG B N 1
ATOM 4453 C CA . ARG B 1 301 ? 85.932 0.727 50.876 1.00 34.66 289 ARG B CA 1
ATOM 4454 C C . ARG B 1 301 ? 84.706 -0.110 50.522 1.00 34.79 289 ARG B C 1
ATOM 4455 O O . ARG B 1 301 ? 84.677 -1.310 50.817 1.00 34.90 289 ARG B O 1
ATOM 4463 N N . GLU B 1 302 ? 83.697 0.500 49.903 1.00 34.69 290 GLU B N 1
ATOM 4464 C CA . GLU B 1 302 ? 82.504 -0.240 49.496 1.00 35.07 290 GLU B CA 1
ATOM 4465 C C . GLU B 1 302 ? 82.846 -1.455 48.622 1.00 34.13 290 GLU B C 1
ATOM 4466 O O . GLU B 1 302 ? 82.258 -2.527 48.750 1.00 33.38 290 GLU B O 1
ATOM 4472 N N . GLU B 1 303 ? 83.800 -1.293 47.725 1.00 33.45 291 GLU B N 1
ATOM 4473 C CA . GLU B 1 303 ? 84.241 -2.431 46.918 1.00 33.55 291 GLU B CA 1
ATOM 4474 C C . GLU B 1 303 ? 84.852 -3.573 47.748 1.00 33.00 291 GLU B C 1
ATOM 4475 O O . GLU B 1 303 ? 84.619 -4.756 47.481 1.00 32.11 291 GLU B O 1
ATOM 4481 N N . VAL B 1 304 ? 85.646 -3.198 48.745 1.00 32.56 292 VAL B N 1
ATOM 4482 C CA . VAL B 1 304 ? 86.268 -4.174 49.623 1.00 32.85 292 VAL B CA 1
ATOM 4483 C C . VAL B 1 304 ? 85.176 -4.910 50.389 1.00 32.85 292 VAL B C 1
ATOM 4484 O O . VAL B 1 304 ? 85.247 -6.129 50.528 1.00 33.17 292 VAL B O 1
ATOM 4488 N N . GLU B 1 305 ? 84.167 -4.178 50.866 1.00 33.22 293 GLU B N 1
ATOM 4489 C CA . GLU B 1 305 ? 83.076 -4.771 51.644 1.00 33.03 293 GLU B CA 1
ATOM 4490 C C . GLU B 1 305 ? 82.217 -5.697 50.793 1.00 33.65 293 GLU B C 1
ATOM 4491 O O . GLU B 1 305 ? 81.874 -6.807 51.211 1.00 33.14 293 GLU B O 1
ATOM 4497 N N . ALA B 1 306 ? 81.861 -5.226 49.597 1.00 34.26 294 ALA B N 1
ATOM 4498 C CA . ALA B 1 306 ? 81.078 -6.009 48.646 1.00 34.52 294 ALA B CA 1
ATOM 4499 C C . ALA B 1 306 ? 81.806 -7.306 48.344 1.00 34.79 294 ALA B C 1
ATOM 4500 O O . ALA B 1 306 ? 81.202 -8.328 48.146 1.00 35.36 294 ALA B O 1
ATOM 4502 N N . PHE B 1 307 ? 83.123 -7.260 48.332 1.00 35.33 295 PHE B N 1
ATOM 4503 C CA . PHE B 1 307 ? 83.938 -8.449 48.074 1.00 35.82 295 PHE B CA 1
ATOM 4504 C C . PHE B 1 307 ? 83.739 -9.459 49.185 1.00 36.13 295 PHE B C 1
ATOM 4505 O O . PHE B 1 307 ? 83.315 -10.599 48.947 1.00 36.53 295 PHE B O 1
ATOM 4513 N N . LEU B 1 308 ? 84.004 -9.019 50.409 1.00 35.96 296 LEU B N 1
ATOM 4514 C CA . LEU B 1 308 ? 83.891 -9.889 51.590 1.00 36.28 296 LEU B CA 1
ATOM 4515 C C . LEU B 1 308 ? 82.463 -10.391 51.882 1.00 36.54 296 LEU B C 1
ATOM 4516 O O . LEU B 1 308 ? 82.278 -11.487 52.397 1.00 36.26 296 LEU B O 1
ATOM 4521 N N . LYS B 1 309 ? 81.459 -9.578 51.584 1.00 37.39 297 LYS B N 1
ATOM 4522 C CA . LYS B 1 309 ? 80.070 -9.971 51.769 1.00 37.97 297 LYS B CA 1
ATOM 4523 C C . LYS B 1 309 ? 79.727 -11.056 50.756 1.00 38.47 297 LYS B C 1
ATOM 4524 O O . LYS B 1 309 ? 79.132 -12.104 51.087 1.00 37.98 297 LYS B O 1
ATOM 4530 N N . ASN B 1 310 ? 80.122 -10.768 49.515 1.00 39.15 298 ASN B N 1
ATOM 4531 C CA . ASN B 1 310 ? 79.965 -11.658 48.350 1.00 39.91 298 ASN B CA 1
ATOM 4532 C C . ASN B 1 310 ? 80.728 -12.996 48.492 1.00 40.23 298 ASN B C 1
ATOM 4533 O O . ASN B 1 310 ? 80.337 -14.009 47.877 1.00 40.44 298 ASN B O 1
#

Secondary structure (DSSP, 8-state):
-PPPEEEE---EEEEEEE-SSPPPTT-EEE-SEEEEEEE-HHHHHHHHHHHHHSS-EEEEEEE-SSHHHHHHHHHHHHTTEEEEEE-SSPPPEEEEEE-TTS-EEEEEE-GGGGG--GGG--HHHHTT-SEEEE-SSS-HHHHHHHHHH--SEEEE---S-TT--GGGGGG-SEE--BHHHHHHHHHHHHS----HHHHHHHHHHTT-SEEEEE-GGG-EEEEETTEEEEE-------S--TTHHHHHHHHHHHHHHTT--HHHHHHHHHHHHHHHTTSSSSGGGPPPHHHHHHHHHT-/---EEEE---EEEEEEE-SSPPPTT-EEE-SEEEEEEE-HHHHHHHHHHHHHSS-EEEEEEE-SSHHHHHHHHHHHHHTEEEEEE-SSPPPEEEEEE-TTS-EEEEEE-GGGGG--GGG--HHHHTT-SEEEE-SSS-HHHHHHHHHH--SEEEE---S-TT--GGGGGG-SEE--BHHHHHHHHHHHHS----HHHHHHHHHHTT-SEEEEE-GGG-EEEEETTEEEEE-------S--TTHHHHHHHHHHHHHHTT--HHHHHHHHHHHHHHHTTSSSSGGGPPPHHHHHHHHH-

Organism: Thermotoga maritima (strain ATCC 43589 / DSM 3109 / JCM 10099 / NBRC 100826 / MSB8) (NCBI:txid243274)

B-factor: mean 34.49, std 3.64, range [8.2, 66.58]

CATH classification: 3.40.1190.20

Nearest PDB structures (foldseek):
  1vm7-assembly1_B  TM=9.938E-01  e=2.180E-61  Thermotoga maritima MSB8
  1rk2-assembly2_C  TM=8.858E-01  e=7.508E-33  Escherichia coli
  4xck-assembly1_A  TM=8.754E-01  e=7.508E-33  Vibrio cholerae O395
  3ry7-assembly1_A-2  TM=8.464E-01  e=1.828E-28  Staphylococcus aureus subsp. aureus COL
  3iq0-assembly1_B  TM=8.361E-01  e=2.023E-22  Escherichia coli O6

InterPro domains:
  IPR002139 Ribokinase/fructokinase [PR00990] (7-28)
  IPR002139 Ribokinase/fructokinase [PR00990] (34-53)
  IPR002139 Ribokinase/fructokinase [PR00990] (104-117)
  IPR002139 Ribokinase/fructokinase [PR00990] (167-182)
  IPR002139 Ribokinase/fructokinase [PR00990] (211-222)
  IPR002173 Carbohydrate/purine kinase, PfkB, conserved site [PS00584] (240-253)
  IPR011611 Carbohydrate kinase PfkB [PF00294] (5-288)
  IPR011877 Ribokinase [MF_01987] (3-294)
  IPR011877 Ribokinase [cd01174] (5-287)
  IPR029056 Ribokinase-like [G3DSA:3.40.1190.20] (3-299)
  IPR029056 Ribokinase-like [SSF53613] (4-298)

Solvent-accessible surface area: 24573 Å² total; per-residue (Å²): 147,96,72,53,13,2,0,0,1,2,0,18,4,28,4,22,3,72,0,65,68,27,2,112,74,51,34,78,15,108,7,111,83,21,52,56,88,40,1,11,61,0,0,8,0,0,6,0,5,5,67,0,13,113,135,13,8,85,1,23,0,0,0,0,96,22,31,20,0,66,90,1,16,83,45,0,110,170,57,40,1,84,39,65,44,94,27,109,68,42,0,0,7,5,10,22,13,24,18,166,105,47,89,57,10,36,13,52,24,31,4,0,9,42,56,0,88,75,124,70,11,82,56,53,66,8,82,100,2,54,0,0,0,0,1,15,60,14,34,34,74,0,0,22,33,0,3,85,132,19,143,31,50,2,0,0,2,0,3,65,14,113,65,17,77,79,64,0,0,86,73,2,39,12,0,0,0,58,79,173,20,0,70,41,0,4,72,97,47,43,66,87,69,106,62,14,89,81,2,0,83,65,0,41,149,52,20,3,115,20,0,0,0,22,34,60,144,78,1,11,12,2,3,30,195,102,44,77,25,95,16,95,39,44,115,48,175,58,100,34,92,67,15,21,22,8,0,4,1,0,0,0,0,0,0,12,9,50,68,64,76,45,80,84,0,0,71,4,0,7,0,0,16,7,12,0,16,48,81,121,20,13,20,85,0,0,0,21,35,114,64,0,75,54,43,49,82,131,143,156,76,52,14,2,0,0,0,0,0,6,0,18,4,24,3,87,1,62,66,30,2,118,68,58,34,77,18,142,8,119,73,20,54,40,95,26,0,5,63,0,0,9,0,0,4,0,5,6,69,0,11,121,153,14,8,88,1,20,0,0,0,0,85,22,53,23,0,76,51,0,24,100,25,0,116,160,49,40,2,86,38,64,46,105,28,97,69,47,0,0,9,5,9,20,11,24,20,162,108,49,83,45,10,35,13,31,29,36,4,0,3,41,52,0,75,86,133,72,9,82,57,117,63,8,71,102,3,54,0,0,0,0,2,14,35,13,25,29,94,0,0,18,32,0,2,75,119,18,136,36,49,2,0,0,4,0,3,67,13,158,57,11,92,84,77,0,0,84,73,1,38,14,0,0,0,61,89,100,22,0,64,44,0,2,113,88,39,35,68,69,63,100,64,23,64,90,2,0,75,51,0,43,141,50,21,3,115,19,0,0,0,21,30,61,135,104,1,8,3,0,5,25,190,123,30,106,62,95,22,99,41,65,138,48,177,56,83,34,95,63,15,20,24,8,0,4,0,0,0,0,0,0,0,13,10,36,65,74,70,36,54,82,0,0,78,7,0,6,0,0,15,6,6,0,20,46,73,137,22,16,22,82,0,2,0,28,42,132,66,0,55,49,52,65,169,161

Foldseek 3Di:
DFFAEEEEFAKEKEWEFEFADPADVVGDGDGPDIDIDIDTLRVLLQLLLLQQLVQHYEYAYEAEPDPVVVVVCVSRVVSNYDRYDYDHWHGKYKYWYAHPVRDIDIDTDLIRLAVSALVSDPVVVQQSGAEYEEEPSHQQNNVQVCLVPHPHAYEYEDVPVPPHDLNNLLSHQEYEYEPVNLQVVCCVPVVHQDDSQVSQVVSVVSNHAWYWYQYVQQAIWIDGPVDTDGDGADDDPFDALAQLSSSLVNQLSSCVSVVHDNVRSSNLSSLQSRQLRNDPDRSVS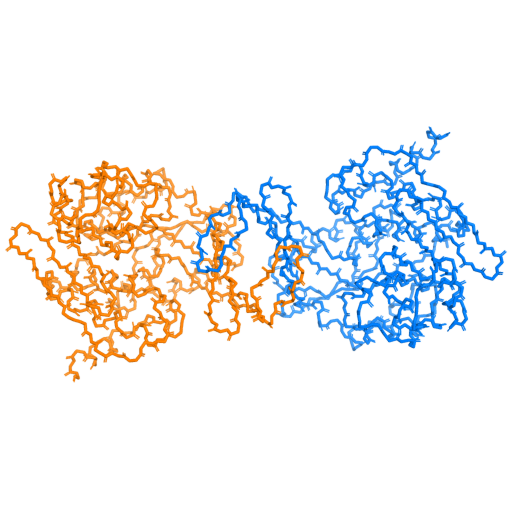GDGNVSSVVSVVVD/DFAEEEEFAKAWEWEFEFADPADVVGDGHGPDIDIDIDGLRVLLQLLLLQQLVQHHEYAYEFEPDPVSVVVVVVSVVSNYDRYHYDHWHGKYWYWYAHPVRDIDIDTDLIRLAVLDLVSDPLVVQQSGAEYEEEPSHQQNNSQVCLVSHPHAYEYECVPVPPHDLSNLQSHQEYEYEPVNLQVNCCVPVVHCDDSQVSQVVSVVSNHAWYWYQYVQQAIWIDGPPDTDGDGADDDPFDAQAQLSSQLNSQLVSCVSVPHDSVVSSRLSSLQSRQLRNDPDRSVSGDGNVSSVVSVVD

Sequence (596 aa):
MFLVISVVGSSNIDIVLKVDHFTKPGETQKAIEMNVFPGGKGANQAVTVAKIGEKGCRFVTCIGNDDYSDLLIENYEKLGITGYIRVSLPTGRAFIEVDKTGQNRIIIFPGANAELKKELIDWNTLSESDILLLQNEIPFETTLECAKRFNGIVIFDPAPAQGINEEIFQYLDYLTPNEKEIEALSKDFFGEFLTVEKAAEKFLELGVKNVIVKLGDKGVLLVNKNEKKHFPTFKVKAVDTTAAGDVFNGAFAVALSEGKNPEEAVIFGTAAAAISVTRLGAQSSIPAREEVEAFLKNLFLVISVVGSSNIDIVLKVDHFTKPGETQKAIEMNVFPGGKGANQAVTVAKIGEKGCRFVTCIGNDDYSDLLIENYEKLGITGYIRVSLPTGRAFIEVDKTGQNRIIIFPGANAELKKELIDWNTLSESDILLLQNEIPFETTLECAKRFNGIVIFDPAPAQGINEEIFQYLDYLTPNEKEIEALSKDFFGEFLTVEKAAEKFLELGVKNVIVKLGDKGVLLVNKNEKKHFPTFKVKAVDTTAAGDVFNGAFAVALSEGKNPEEAVIFGTAAAAISVTRLGAQSSIPAREEVEAFLKN

Radius of gyration: 29.24 Å; Cα contacts (8 Å, |Δi|>4): 1470; chains: 2; bounding box: 64×68×80 Å